Protein AF-A0A2J4ZIG2-F1 (afdb_monomer)

Radius of gyration: 21.73 Å; Cα contacts (8 Å, |Δi|>4): 916; chains: 1; bounding box: 50×53×65 Å

Sequence (380 aa):
MYIGIDLGTSGVKAILLNEQGEVVASHTEKLNVSRPHPLWSEQDPEHWWLATDRAMKALGAQHSLREVKALGIAGQMHGATLLDKQQRVLRPAILWNDGRCGEECALLEENVSRSRQITGNLMMPGFTAPKLLWVQRHEPEIFKQVDKVLLPKDYLRLRMTGEFASDMSDAAGTMWMDVARRDWSDEMLAACGLSRDNMPALFEGCEVTGSLRPAVAQSWNMPEALVVAGGGDNAAGAVGVGMADAGQAMLSLGTSGVYFAVSDGFLSKPESAVHSFCHALPGRWHLMSVMLSAASCLDWAATLTGLGTVPALIAAAEAANDDADPVWFLPYLSGERTPHNNPQAKGVFFGLTHQHGPAELARAVLEGVGYALADGMDVV

Mean predicted aligned error: 3.63 Å

Secondary structure (DSSP, 8-state):
-EEEEEE-SSEEEEEEE-TTS-EEEEEEEE---B-SSTT--EE-HHHHHHHHHHHHHHHHHHS--TT--EEEEEE-SS-BEEE-TT--B-S-EE-TT--TTHHHHHHHHHH-TTHHHHHSS---TTSHHHHHHHHHHH-HHHHTT--EEE-HHHHHHHHHHS--EEEHHHHHTTS-EETTTTEE-HHHHHHTT--GGGSPEEE-TTSEEEE--HHHHHHTT----EEE--EEHHHHHHHHTT--STT-EEEEESSSEEEEEEESS----GGGT-EEEE-SSTT-EEEEEEES-SHHHHHHHHHHTT--SHHHHHHHHHTS-TTSPPPEEE--BTBB-TTT-BTT---EEE---TT--HHHHHHHHHHHHHHHHHHHHHT-

pLDDT: mean 96.48, std 3.7, range [78.75, 98.94]

Nearest PDB structures (foldseek):
  2nlx-assembly1_A  TM=9.657E-01  e=1.523E-64  Escherichia coli
  2itm-assembly1_B  TM=9.530E-01  e=6.344E-65  Escherichia coli
  2nlx-assembly1_B  TM=9.333E-01  e=4.940E-62  Escherichia coli
  5vm1-assembly1_A  TM=9.479E-01  e=7.135E-51  Brucella ovis ATCC 25840
  3ll3-assembly1_B  TM=9.370E-01  e=1.218E-34  Lactobacillus acidophilus

Structure (mmCIF, N/CA/C/O backbone):
data_AF-A0A2J4ZIG2-F1
#
_entry.id   AF-A0A2J4ZIG2-F1
#
loop_
_atom_site.group_PDB
_atom_site.id
_atom_site.type_symbol
_atom_site.label_atom_id
_atom_site.label_alt_id
_atom_site.label_comp_id
_atom_site.label_asym_id
_atom_site.label_entity_id
_atom_site.label_seq_id
_atom_site.pdbx_PDB_ins_code
_atom_site.Cartn_x
_atom_site.Cartn_y
_atom_site.Cartn_z
_atom_site.occupancy
_atom_site.B_iso_or_equiv
_atom_site.auth_seq_id
_atom_site.auth_comp_id
_atom_site.auth_asym_id
_atom_site.auth_atom_id
_atom_site.pdbx_PDB_model_num
ATOM 1 N N . MET A 1 1 ? -18.403 18.839 1.705 1.00 96.06 1 MET A N 1
ATOM 2 C CA . MET A 1 1 ? -16.984 18.583 1.364 1.00 96.06 1 MET A CA 1
ATOM 3 C C . MET A 1 1 ? -16.532 17.242 1.927 1.00 96.06 1 MET A C 1
ATOM 5 O O . MET A 1 1 ? -17.141 16.757 2.881 1.00 96.06 1 MET A O 1
ATOM 9 N N . TYR A 1 2 ? -15.462 16.671 1.372 1.00 98.69 2 TYR A N 1
ATOM 10 C CA . TYR A 1 2 ? -14.910 15.364 1.755 1.00 98.69 2 TYR A CA 1
ATOM 11 C C . TYR A 1 2 ? -13.385 15.429 1.846 1.00 98.69 2 TYR A C 1
ATOM 13 O O . TYR A 1 2 ? -12.769 16.192 1.107 1.00 98.69 2 TYR A O 1
ATOM 21 N N . ILE A 1 3 ? -12.772 14.646 2.732 1.00 98.81 3 ILE A N 1
ATOM 22 C CA . ILE A 1 3 ? -11.308 14.564 2.847 1.00 98.81 3 ILE A CA 1
ATOM 23 C C . ILE A 1 3 ? -10.823 13.184 2.417 1.00 98.81 3 ILE A C 1
ATOM 25 O O . ILE A 1 3 ? -11.403 12.177 2.813 1.00 98.81 3 ILE A O 1
ATOM 29 N N . GLY A 1 4 ? -9.734 13.147 1.652 1.00 98.75 4 GLY A N 1
ATOM 30 C CA . GLY A 1 4 ? -8.946 11.939 1.414 1.00 98.75 4 GLY A CA 1
ATOM 31 C C . GLY A 1 4 ? -7.564 12.082 2.045 1.00 98.75 4 GLY A C 1
ATOM 32 O O . GLY A 1 4 ? -6.892 13.086 1.811 1.00 98.75 4 GLY A O 1
ATOM 33 N N . ILE A 1 5 ? -7.143 11.097 2.836 1.00 98.88 5 ILE A N 1
ATOM 34 C CA . ILE A 1 5 ? -5.781 11.002 3.377 1.00 98.88 5 ILE A CA 1
ATOM 35 C C . ILE A 1 5 ? -5.115 9.779 2.763 1.00 98.88 5 ILE A C 1
ATOM 37 O O . ILE A 1 5 ? -5.651 8.685 2.870 1.00 98.88 5 ILE A O 1
ATOM 41 N N . ASP A 1 6 ? -3.949 9.957 2.161 1.00 98.75 6 ASP A N 1
ATOM 42 C CA . ASP A 1 6 ? -3.114 8.888 1.625 1.00 98.75 6 ASP A CA 1
ATOM 43 C C . ASP A 1 6 ? -1.807 8.805 2.423 1.00 98.75 6 ASP A C 1
ATOM 45 O O . ASP A 1 6 ? -0.983 9.726 2.395 1.00 98.75 6 ASP A O 1
ATOM 49 N N . LEU A 1 7 ? -1.643 7.717 3.180 1.00 98.62 7 LEU A N 1
ATOM 50 C CA . LEU A 1 7 ? -0.419 7.394 3.911 1.00 98.62 7 LEU A CA 1
ATOM 51 C C . LEU A 1 7 ? 0.532 6.598 3.009 1.00 98.62 7 LEU A C 1
ATOM 53 O O . LEU A 1 7 ? 0.610 5.374 3.091 1.00 98.62 7 LEU A O 1
ATOM 57 N N . GLY A 1 8 ? 1.298 7.295 2.177 1.00 95.12 8 GLY A N 1
ATOM 58 C CA . GLY A 1 8 ? 2.375 6.688 1.402 1.00 95.12 8 GLY A CA 1
ATOM 59 C C . GLY A 1 8 ? 3.622 6.385 2.244 1.00 95.12 8 GLY A C 1
ATOM 60 O O . GLY A 1 8 ? 3.777 6.822 3.386 1.00 95.12 8 GLY A O 1
ATOM 61 N N . THR A 1 9 ? 4.581 5.666 1.657 1.00 91.25 9 THR A N 1
ATOM 62 C CA . THR A 1 9 ? 5.858 5.359 2.328 1.00 91.25 9 THR A CA 1
ATOM 63 C C . THR A 1 9 ? 6.747 6.598 2.508 1.00 91.25 9 THR A C 1
ATOM 65 O O . THR A 1 9 ? 7.437 6.723 3.519 1.00 91.25 9 THR A O 1
ATOM 68 N N . SER A 1 10 ? 6.744 7.525 1.546 1.00 89.19 10 SER A N 1
ATOM 69 C CA . SER A 1 10 ? 7.592 8.732 1.545 1.00 89.19 10 SER A CA 1
ATOM 70 C C . SER A 1 10 ? 6.899 9.982 2.094 1.00 89.19 10 SER A C 1
ATOM 72 O O . SER A 1 10 ? 7.538 11.027 2.243 1.00 89.19 10 SER A O 1
ATOM 74 N N . GLY A 1 11 ? 5.606 9.904 2.407 1.00 95.69 11 GLY A N 1
ATOM 75 C CA . GLY A 1 11 ? 4.849 11.042 2.903 1.00 95.69 11 GLY A CA 1
ATOM 76 C C . GLY A 1 11 ? 3.368 10.759 3.096 1.00 95.69 11 GLY A C 1
ATOM 77 O O . GLY A 1 11 ? 2.855 9.740 2.647 1.00 95.69 11 GLY A O 1
ATOM 78 N N . VAL A 1 12 ? 2.695 11.699 3.753 1.00 98.56 12 VAL A N 1
ATOM 79 C CA . VAL A 1 12 ? 1.238 11.739 3.888 1.00 98.56 12 VAL A CA 1
ATOM 80 C C . VAL A 1 12 ? 0.706 12.850 3.003 1.00 98.56 12 VAL A C 1
ATOM 82 O O . VAL A 1 12 ? 1.146 13.994 3.134 1.00 98.56 12 VAL A O 1
ATOM 85 N N . LYS A 1 13 ? -0.252 12.536 2.133 1.00 98.69 13 LYS A N 1
ATOM 86 C CA . LYS A 1 13 ? -0.978 13.524 1.332 1.00 98.69 13 LYS A CA 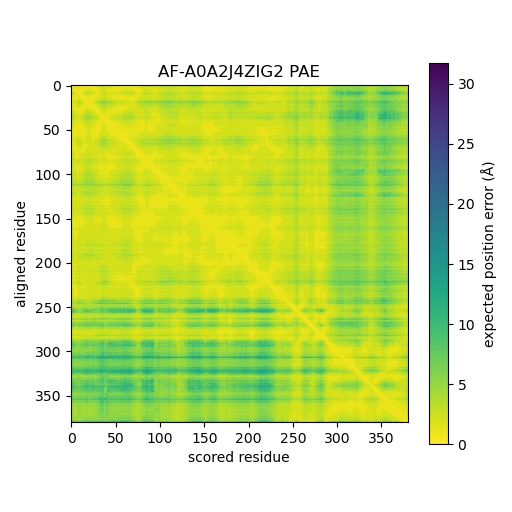1
ATOM 87 C C . LYS A 1 13 ? -2.413 13.626 1.830 1.00 98.69 13 LYS A C 1
ATOM 89 O O . LYS A 1 13 ? -3.103 12.621 1.927 1.00 98.69 13 LYS A O 1
ATOM 94 N N . ALA A 1 14 ? -2.872 14.840 2.105 1.00 98.75 14 ALA A N 1
ATOM 95 C CA . ALA A 1 14 ? -4.271 15.127 2.395 1.00 98.75 14 ALA A CA 1
ATOM 96 C C . ALA A 1 14 ? -4.862 15.979 1.268 1.00 98.75 14 ALA A C 1
ATOM 98 O O . ALA A 1 14 ? -4.233 16.938 0.813 1.00 98.75 14 ALA A O 1
ATOM 99 N N . ILE A 1 15 ? -6.067 15.636 0.820 1.00 98.75 15 ILE A N 1
ATOM 100 C CA . ILE A 1 15 ? -6.830 16.397 -0.173 1.00 98.75 15 ILE A CA 1
ATOM 101 C C . ILE A 1 15 ? -8.207 16.754 0.378 1.00 98.75 15 ILE A C 1
ATOM 103 O O . ILE A 1 15 ? -8.810 15.977 1.118 1.00 98.75 15 ILE A O 1
ATOM 107 N N . LEU A 1 16 ? -8.710 17.921 -0.015 1.00 98.81 16 LEU A N 1
ATOM 108 C CA . LEU A 1 16 ? -10.079 18.359 0.231 1.00 98.81 16 LEU A CA 1
ATOM 109 C C . LEU A 1 16 ? -10.842 18.353 -1.092 1.00 98.81 16 LEU A C 1
ATOM 111 O O . LEU A 1 16 ? -10.388 18.947 -2.071 1.00 98.81 16 LEU A O 1
ATOM 115 N N . LEU A 1 17 ? -12.003 17.706 -1.098 1.00 98.69 17 LEU A N 1
ATOM 116 C CA . LEU A 1 17 ? -12.910 17.610 -2.235 1.00 98.69 17 LEU A CA 1
ATOM 117 C C . LEU A 1 17 ? -14.195 18.406 -1.981 1.00 98.69 17 LEU A C 1
ATOM 119 O O . LEU A 1 17 ? -14.753 18.379 -0.874 1.00 98.69 17 LEU A O 1
ATOM 123 N N . ASN A 1 18 ? -14.700 19.076 -3.017 1.00 98.00 18 ASN A N 1
ATOM 124 C CA . ASN A 1 18 ? -16.047 19.652 -3.001 1.00 98.00 18 ASN A CA 1
ATOM 125 C C . ASN A 1 18 ? -17.131 18.584 -3.274 1.00 98.00 18 ASN A C 1
ATOM 127 O O . ASN A 1 18 ? -16.847 17.392 -3.366 1.00 98.00 18 ASN A O 1
ATOM 131 N N . GLU A 1 19 ? -18.399 18.999 -3.360 1.00 97.12 19 GLU A N 1
ATOM 132 C CA . GLU A 1 19 ? -19.521 18.079 -3.620 1.00 97.12 19 GLU A CA 1
ATOM 133 C C . GLU A 1 19 ? -19.507 17.486 -5.038 1.00 97.12 19 GLU A C 1
ATOM 135 O O . GLU A 1 19 ? -20.154 16.473 -5.279 1.00 97.12 19 GLU A O 1
ATOM 140 N N . GLN A 1 20 ? -18.769 18.103 -5.962 1.00 97.19 20 GLN A N 1
ATOM 141 C CA . GLN A 1 20 ? -18.600 17.662 -7.345 1.00 97.19 20 GLN A CA 1
ATOM 142 C C . GLN A 1 20 ? -17.416 16.692 -7.506 1.00 97.19 20 GLN A C 1
ATOM 144 O O . GLN A 1 20 ? -17.198 16.179 -8.599 1.00 97.19 20 GLN A O 1
ATOM 149 N N . GLY A 1 21 ? -16.664 16.422 -6.431 1.00 95.19 21 GLY A N 1
ATOM 150 C CA . GLY A 1 21 ? -15.479 15.561 -6.457 1.00 95.19 21 GLY A CA 1
ATOM 151 C C . GLY A 1 21 ? -14.205 16.260 -6.939 1.00 95.19 21 GLY A C 1
ATOM 152 O O . GLY A 1 21 ? -13.205 15.597 -7.197 1.00 95.19 21 GLY A O 1
ATOM 153 N N . GLU A 1 22 ? -14.206 17.589 -7.049 1.00 97.88 22 GLU A N 1
ATOM 154 C CA . GLU A 1 22 ? -13.039 18.360 -7.478 1.00 97.88 22 GLU A CA 1
ATOM 155 C C . GLU A 1 22 ? -12.108 18.638 -6.293 1.00 97.88 22 GLU A C 1
ATOM 157 O O . GLU A 1 22 ? -12.561 18.976 -5.195 1.00 97.88 22 GLU A O 1
ATOM 162 N N . VAL A 1 23 ? -10.795 18.544 -6.525 1.00 98.31 23 VAL A N 1
ATOM 163 C CA . VAL A 1 23 ? -9.775 18.890 -5.526 1.00 98.31 23 VAL A CA 1
ATOM 164 C C . VAL A 1 23 ? -9.722 20.404 -5.354 1.00 98.31 23 VAL A C 1
ATOM 166 O O . VAL A 1 23 ? -9.270 21.11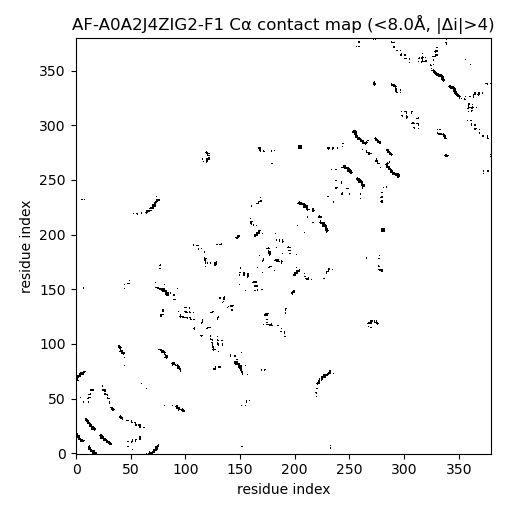9 -6.244 1.00 98.31 23 VAL A O 1
ATOM 169 N N . VAL A 1 24 ? -10.145 20.887 -4.185 1.00 98.12 24 VAL A N 1
ATOM 170 C CA . VAL A 1 24 ? -10.143 22.322 -3.848 1.00 98.12 24 VAL A CA 1
ATOM 171 C C . VAL A 1 24 ? -8.929 22.745 -3.023 1.00 98.12 24 VAL A C 1
ATOM 173 O O . VAL A 1 24 ? -8.568 23.918 -3.018 1.00 98.12 24 VAL A O 1
ATOM 176 N N . ALA A 1 25 ? -8.283 21.804 -2.335 1.00 98.31 25 ALA A N 1
ATOM 177 C CA . ALA A 1 25 ? -7.023 22.030 -1.635 1.00 98.31 25 ALA A CA 1
ATOM 178 C C . ALA A 1 25 ? -6.259 20.711 -1.474 1.00 98.31 25 ALA A C 1
ATOM 180 O O . ALA A 1 25 ? -6.855 19.630 -1.438 1.00 98.31 25 ALA A O 1
ATOM 181 N N . SER A 1 26 ? -4.935 20.795 -1.349 1.00 98.56 26 SER A N 1
ATOM 182 C CA . SER A 1 26 ? -4.097 19.637 -1.039 1.00 98.56 26 SER A CA 1
ATOM 183 C C . SER A 1 26 ? -2.850 20.047 -0.273 1.00 98.56 26 SER A C 1
ATOM 185 O O . SER A 1 26 ? -2.319 21.139 -0.481 1.00 98.56 26 SER A O 1
ATOM 187 N N . HIS A 1 27 ? -2.354 19.159 0.580 1.00 98.62 27 HIS A N 1
ATOM 188 C CA . HIS A 1 27 ? -1.092 19.347 1.286 1.00 98.62 27 HIS A CA 1
ATOM 189 C C . HIS A 1 27 ? -0.370 18.012 1.457 1.00 98.62 27 HIS A C 1
ATOM 191 O O . HIS A 1 27 ? -1.015 16.982 1.654 1.00 98.62 27 HIS A O 1
ATOM 197 N N . THR A 1 28 ? 0.963 18.035 1.412 1.00 98.56 28 THR A N 1
ATOM 198 C CA . THR A 1 28 ? 1.801 16.841 1.577 1.00 98.56 28 THR A CA 1
ATOM 199 C C . THR A 1 28 ? 2.878 17.080 2.626 1.00 98.56 28 THR A C 1
ATOM 201 O O . THR A 1 28 ? 3.620 18.056 2.554 1.00 98.56 28 THR A O 1
ATOM 204 N N . GLU A 1 29 ? 3.014 16.140 3.556 1.00 98.56 29 GLU A N 1
ATOM 205 C CA . GLU A 1 29 ? 4.081 16.091 4.554 1.00 98.56 29 GLU A CA 1
ATOM 206 C C . GLU A 1 29 ? 5.020 14.919 4.261 1.00 98.56 29 GLU A C 1
ATOM 208 O O . GLU A 1 29 ? 4.570 13.812 3.976 1.00 98.56 29 GLU A O 1
ATOM 213 N N . LYS A 1 30 ? 6.335 15.142 4.336 1.00 97.62 30 LYS A N 1
ATOM 214 C CA . LYS A 1 30 ? 7.329 14.088 4.078 1.00 97.62 30 LYS A CA 1
ATOM 215 C C . LYS A 1 30 ? 7.459 13.131 5.264 1.00 97.62 30 LYS A C 1
ATOM 217 O O . LYS A 1 30 ? 7.389 13.545 6.422 1.00 97.62 30 LYS A O 1
ATOM 222 N N . LEU A 1 31 ? 7.744 11.871 4.956 1.00 97.56 31 LEU A N 1
ATOM 223 C CA . LEU A 1 31 ? 8.122 10.823 5.897 1.00 97.56 31 LEU A CA 1
ATOM 224 C C . LEU A 1 31 ? 9.498 10.264 5.529 1.00 97.56 31 LEU A C 1
ATOM 226 O O . LEU A 1 31 ? 9.896 10.251 4.366 1.00 97.56 31 LEU A O 1
ATOM 230 N N . ASN A 1 32 ? 10.210 9.771 6.538 1.00 93.94 32 ASN A N 1
ATOM 231 C CA . ASN A 1 32 ? 11.489 9.090 6.365 1.00 93.94 32 ASN A CA 1
ATOM 232 C C . ASN A 1 32 ? 11.320 7.595 6.631 1.00 93.94 32 ASN A C 1
ATOM 234 O O . ASN A 1 32 ? 10.431 7.196 7.380 1.00 93.94 32 ASN A O 1
ATOM 238 N N . VAL A 1 33 ? 12.195 6.781 6.047 1.00 93.31 33 VAL A N 1
ATOM 239 C CA . VAL A 1 33 ? 12.272 5.335 6.289 1.00 93.31 33 VAL A CA 1
ATOM 240 C C . VAL A 1 33 ? 13.604 5.029 6.962 1.00 93.31 33 VAL A C 1
ATOM 242 O O . VAL A 1 33 ? 14.648 5.495 6.504 1.00 93.31 33 VAL A O 1
ATOM 245 N N . SER A 1 34 ? 13.568 4.247 8.037 1.00 95.75 34 SER A N 1
ATOM 246 C CA . SER A 1 34 ? 14.759 3.718 8.699 1.00 95.75 34 SER A CA 1
ATOM 247 C C . SER A 1 34 ? 15.163 2.384 8.075 1.00 95.75 34 SER A C 1
ATOM 249 O O . SER A 1 34 ? 14.313 1.544 7.780 1.00 95.75 34 SER A O 1
ATOM 251 N N . ARG A 1 35 ? 16.468 2.180 7.881 1.00 92.56 35 ARG A N 1
ATOM 252 C CA . ARG A 1 35 ? 17.053 0.941 7.345 1.00 92.56 35 ARG A CA 1
ATOM 253 C C . ARG A 1 35 ? 18.194 0.482 8.259 1.00 92.56 35 ARG A C 1
ATOM 255 O O . ARG A 1 35 ? 19.358 0.688 7.921 1.00 92.56 35 ARG A O 1
ATOM 262 N N . PRO A 1 36 ? 17.884 -0.060 9.449 1.00 95.81 36 PRO A N 1
ATOM 263 C CA . PRO A 1 36 ? 18.899 -0.378 10.459 1.00 95.81 36 PRO A CA 1
ATOM 264 C C . PRO A 1 36 ? 19.839 -1.516 10.030 1.00 95.81 36 PRO A C 1
ATOM 266 O O . PRO A 1 36 ? 20.994 -1.555 10.450 1.00 95.81 36 PRO A O 1
ATOM 269 N N . HIS A 1 37 ? 19.366 -2.413 9.162 1.00 93.38 37 HIS A N 1
ATOM 270 C CA . HIS A 1 37 ? 20.121 -3.533 8.606 1.00 93.38 37 HIS A CA 1
ATOM 271 C C . HIS A 1 37 ? 19.819 -3.693 7.107 1.00 93.38 37 HIS A C 1
ATOM 273 O O . HIS A 1 37 ? 18.797 -3.188 6.629 1.00 93.38 37 HIS A O 1
ATOM 279 N N . PRO A 1 38 ? 20.668 -4.410 6.344 1.00 85.88 38 PRO A N 1
ATOM 280 C CA . PRO A 1 38 ? 20.317 -4.839 4.995 1.00 85.88 38 PRO A CA 1
ATOM 281 C C . PRO A 1 38 ? 18.953 -5.537 4.977 1.00 85.88 38 PRO A C 1
ATOM 283 O O . PRO A 1 38 ? 18.640 -6.293 5.892 1.00 85.88 38 PRO A O 1
ATOM 286 N N . LEU A 1 39 ? 18.159 -5.280 3.933 1.00 86.06 39 LEU A N 1
ATOM 287 C CA . LEU A 1 39 ? 16.771 -5.743 3.764 1.00 86.06 39 LEU A CA 1
ATOM 288 C C . LEU A 1 39 ? 15.738 -5.124 4.719 1.00 86.06 39 LEU A C 1
ATOM 290 O O . LEU A 1 39 ? 14.549 -5.297 4.475 1.00 86.06 39 LEU A O 1
ATOM 294 N N . TRP A 1 40 ? 16.137 -4.389 5.760 1.00 94.44 40 TRP A N 1
ATOM 295 C CA . TRP A 1 40 ? 15.181 -3.828 6.712 1.00 94.44 40 TRP A CA 1
ATOM 296 C C . TRP A 1 40 ? 14.645 -2.477 6.228 1.00 94.44 40 TRP A C 1
ATOM 298 O O . TRP A 1 40 ? 15.370 -1.653 5.660 1.00 94.44 40 TRP A O 1
ATOM 308 N N . SER A 1 41 ? 13.359 -2.252 6.468 1.00 89.19 41 SER A N 1
ATOM 309 C CA . SER A 1 41 ? 12.624 -1.049 6.109 1.00 89.19 41 SER A CA 1
ATOM 310 C C . SER A 1 41 ? 11.533 -0.791 7.144 1.00 89.19 41 SER A C 1
ATOM 312 O O . SER A 1 41 ? 10.538 -1.515 7.224 1.00 89.19 41 SER A O 1
ATOM 314 N N . GLU A 1 42 ? 11.742 0.231 7.970 1.00 98.50 42 GLU A N 1
ATOM 315 C CA . GLU A 1 42 ? 10.912 0.502 9.142 1.00 98.50 42 GLU A CA 1
ATOM 316 C C . GLU A 1 42 ? 10.489 1.967 9.245 1.00 98.50 42 GLU A C 1
ATOM 318 O O . GLU A 1 42 ? 11.214 2.880 8.839 1.00 98.50 42 GLU A O 1
ATOM 323 N N . GLN A 1 43 ? 9.331 2.195 9.863 1.00 98.69 43 GLN A N 1
ATOM 324 C CA . GLN A 1 43 ? 8.865 3.519 10.274 1.00 98.69 43 GLN A CA 1
ATOM 325 C C . GLN A 1 43 ? 8.334 3.492 11.702 1.00 98.69 43 GLN A C 1
ATOM 327 O O . GLN A 1 43 ? 7.710 2.523 12.117 1.00 98.69 43 GLN A O 1
ATOM 332 N N . ASP A 1 44 ? 8.554 4.573 12.445 1.00 98.75 44 ASP A N 1
ATOM 333 C CA . ASP A 1 44 ? 7.830 4.816 13.692 1.00 98.75 44 ASP A CA 1
ATOM 334 C C . ASP A 1 44 ? 6.392 5.263 13.357 1.00 98.75 44 ASP A C 1
ATOM 336 O O . ASP A 1 44 ? 6.233 6.306 12.709 1.00 98.75 44 ASP A O 1
ATOM 340 N N . PRO A 1 45 ? 5.346 4.523 13.779 1.00 98.75 45 PRO A N 1
ATOM 341 C CA . PRO A 1 45 ? 3.957 4.910 13.548 1.00 98.75 45 PRO A CA 1
ATOM 342 C C . PRO A 1 45 ? 3.580 6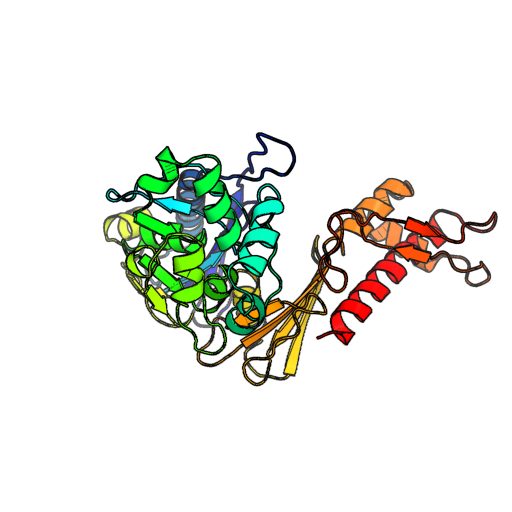.293 14.097 1.00 98.75 45 PRO A C 1
ATOM 344 O O . PRO A 1 45 ? 2.684 6.942 13.551 1.00 98.75 45 PRO A O 1
ATOM 347 N N . GLU A 1 46 ? 4.268 6.800 15.128 1.00 98.69 46 GLU A N 1
ATOM 348 C CA . GLU A 1 46 ? 4.026 8.159 15.628 1.00 98.69 46 GLU A CA 1
ATOM 349 C C . GLU A 1 46 ? 4.334 9.210 14.554 1.00 98.69 46 GLU A C 1
ATOM 351 O O . GLU A 1 46 ? 3.619 10.205 14.430 1.00 98.69 46 GLU A O 1
ATOM 356 N N . HIS A 1 47 ? 5.341 8.976 13.706 1.00 98.75 47 HIS A N 1
ATOM 357 C CA . HIS A 1 47 ? 5.649 9.886 12.606 1.00 98.75 47 HIS A CA 1
ATOM 358 C C . HIS A 1 47 ? 4.512 9.966 11.582 1.00 98.75 47 HIS A C 1
ATOM 360 O O . HIS A 1 47 ? 4.280 11.047 11.038 1.00 98.75 47 HIS A O 1
ATOM 366 N N . TRP A 1 48 ? 3.771 8.876 11.352 1.00 98.88 48 TRP A N 1
ATOM 367 C CA . TRP A 1 48 ? 2.585 8.900 10.490 1.00 98.88 48 TRP A CA 1
ATOM 368 C C . TRP A 1 48 ? 1.505 9.810 11.064 1.00 98.88 48 TRP A C 1
ATOM 370 O O . TRP A 1 48 ? 0.947 10.639 10.343 1.00 98.88 48 TRP A O 1
ATOM 380 N N . TRP A 1 49 ? 1.235 9.695 12.368 1.00 98.88 49 TRP A N 1
ATOM 381 C CA . TRP A 1 49 ? 0.260 10.546 13.046 1.00 98.88 49 TRP A CA 1
ATOM 382 C C . TRP A 1 49 ? 0.667 12.019 12.998 1.00 98.88 49 TRP A C 1
ATOM 384 O O . TRP A 1 49 ? -0.132 12.861 12.595 1.00 98.88 49 TRP A O 1
ATOM 394 N N . LEU A 1 50 ? 1.915 12.336 13.353 1.00 98.81 50 LEU A N 1
ATOM 395 C CA . LEU A 1 50 ? 2.411 13.713 13.358 1.00 98.81 50 LEU A CA 1
ATOM 396 C C . LEU A 1 50 ? 2.383 14.339 11.957 1.00 98.81 50 LEU A C 1
ATOM 398 O O . LEU A 1 50 ? 2.002 15.500 11.816 1.00 98.81 50 LEU A O 1
ATOM 402 N N . ALA A 1 51 ? 2.756 13.587 10.917 1.00 98.81 51 ALA A N 1
ATOM 403 C CA . ALA A 1 51 ? 2.662 14.052 9.535 1.00 98.81 51 ALA A CA 1
ATOM 404 C C . ALA A 1 51 ? 1.203 14.266 9.103 1.00 98.81 51 ALA A C 1
ATOM 406 O O . ALA A 1 51 ? 0.894 15.281 8.485 1.00 98.81 51 ALA A O 1
ATOM 407 N N . THR A 1 52 ? 0.296 13.365 9.484 1.00 98.94 52 THR A N 1
ATOM 408 C CA . THR A 1 52 ? -1.141 13.501 9.202 1.00 98.94 52 THR A CA 1
ATOM 409 C C . THR A 1 52 ? -1.731 14.733 9.886 1.00 98.94 52 THR A C 1
ATOM 411 O O . THR A 1 52 ? -2.402 15.534 9.240 1.00 98.94 52 THR A O 1
ATOM 414 N N . ASP A 1 53 ? -1.434 14.941 11.170 1.00 98.88 53 ASP A N 1
ATOM 415 C CA . ASP A 1 53 ? -1.897 16.107 11.926 1.00 98.88 53 ASP A CA 1
ATOM 416 C C . ASP A 1 53 ? -1.383 17.422 11.319 1.00 98.88 53 ASP A C 1
ATOM 418 O O . ASP A 1 53 ? -2.156 18.367 11.150 1.00 98.88 53 ASP A O 1
ATOM 422 N N . ARG A 1 54 ? -0.105 17.475 10.911 1.00 98.88 54 ARG A N 1
ATOM 423 C CA . ARG A 1 54 ? 0.452 18.634 10.195 1.00 98.88 54 ARG A CA 1
ATOM 424 C C . ARG A 1 54 ? -0.237 18.865 8.852 1.00 98.88 54 ARG A C 1
ATOM 426 O O . ARG A 1 54 ? -0.607 20.004 8.568 1.00 98.88 54 ARG A O 1
ATOM 433 N N . ALA A 1 55 ? -0.448 17.814 8.060 1.00 98.81 55 ALA A N 1
ATOM 434 C CA . ALA A 1 55 ? -1.093 17.929 6.757 1.00 98.81 55 ALA A CA 1
ATOM 435 C C . ALA A 1 55 ? -2.533 18.440 6.874 1.00 98.81 55 ALA A C 1
ATOM 437 O O . ALA A 1 55 ? -2.924 19.348 6.144 1.00 98.81 55 ALA A O 1
ATOM 438 N N . MET A 1 56 ? -3.293 17.931 7.844 1.00 98.81 56 MET A N 1
ATOM 439 C CA . MET A 1 56 ? -4.667 18.359 8.108 1.00 98.81 56 MET A CA 1
ATOM 440 C C . MET A 1 56 ? -4.748 19.807 8.600 1.00 98.81 56 MET A C 1
ATOM 442 O O . MET A 1 56 ? -5.587 20.573 8.127 1.00 98.81 56 MET A O 1
ATOM 446 N N . LYS A 1 57 ? -3.845 20.226 9.496 1.00 98.75 57 LYS A N 1
ATOM 447 C CA . LYS A 1 57 ? -3.764 21.625 9.951 1.00 98.75 57 LYS A CA 1
ATOM 448 C C . LYS A 1 57 ? -3.385 22.578 8.821 1.00 98.75 57 LYS A C 1
ATOM 450 O O . LYS A 1 57 ? -3.973 23.652 8.711 1.00 98.75 57 LYS A O 1
ATOM 455 N N . ALA A 1 58 ? -2.438 22.189 7.970 1.00 98.56 58 ALA A N 1
ATOM 456 C CA . ALA A 1 58 ? -2.053 22.977 6.804 1.00 98.56 58 ALA A CA 1
ATOM 457 C C . ALA A 1 58 ? -3.200 23.082 5.787 1.00 98.56 58 ALA A C 1
ATOM 459 O O . ALA A 1 58 ? -3.470 24.170 5.283 1.00 98.56 58 ALA A O 1
ATOM 460 N N . LEU A 1 59 ? -3.929 21.987 5.552 1.00 98.00 59 LEU A N 1
ATOM 461 C CA . LEU A 1 59 ? -5.123 21.976 4.708 1.00 98.00 59 LEU A CA 1
ATOM 462 C C . LEU A 1 59 ? -6.209 22.912 5.267 1.00 98.00 59 LEU A C 1
ATOM 464 O O . LEU A 1 59 ? -6.767 23.716 4.524 1.00 98.00 59 LEU A O 1
ATOM 468 N N . GLY A 1 60 ? -6.433 22.885 6.586 1.00 98.12 60 GLY A N 1
ATOM 469 C CA . GLY A 1 60 ? -7.372 23.770 7.282 1.00 98.12 60 GLY A CA 1
ATOM 470 C C . GLY A 1 60 ? -6.990 25.253 7.285 1.00 98.12 60 GLY A C 1
ATOM 471 O O . GLY A 1 60 ? -7.863 26.112 7.413 1.00 98.12 60 GLY A O 1
ATOM 472 N N . ALA A 1 61 ? -5.703 25.568 7.118 1.00 97.94 61 ALA A N 1
ATOM 473 C CA . ALA A 1 61 ? -5.224 26.935 6.927 1.00 97.94 61 ALA A CA 1
ATOM 474 C C . ALA A 1 61 ? -5.447 27.444 5.491 1.00 97.94 61 ALA A C 1
ATOM 476 O O . ALA A 1 61 ? -5.592 28.648 5.292 1.00 97.94 61 ALA A O 1
ATOM 477 N N . GLN A 1 62 ? -5.486 26.543 4.503 1.00 97.69 62 GLN A N 1
ATOM 478 C CA . GLN A 1 62 ? -5.782 26.877 3.105 1.00 97.69 62 GLN A CA 1
ATOM 479 C C . GLN A 1 62 ? -7.290 27.014 2.858 1.00 97.69 62 GLN A C 1
ATOM 481 O O . GLN A 1 62 ? -7.716 27.913 2.136 1.00 97.69 62 GLN A O 1
ATOM 486 N N . HIS A 1 63 ? -8.099 26.135 3.457 1.00 97.94 63 HIS A N 1
ATOM 487 C CA . HIS A 1 63 ? -9.550 26.124 3.297 1.00 97.94 63 HIS A CA 1
ATOM 488 C C . HIS A 1 63 ? -10.243 25.640 4.576 1.00 97.94 63 HIS A C 1
ATOM 490 O O . HIS A 1 63 ? -9.797 24.693 5.218 1.00 97.94 63 HIS A O 1
ATOM 496 N N . SER A 1 64 ? -11.378 26.248 4.937 1.00 97.81 64 SER A N 1
ATOM 497 C CA . SER A 1 64 ? -12.167 25.808 6.096 1.00 97.81 64 SER A CA 1
ATOM 498 C C . SER A 1 64 ? -12.587 24.342 5.955 1.00 97.81 64 SER A C 1
ATOM 500 O O . SER A 1 64 ? -13.133 23.953 4.922 1.00 97.81 64 SER A O 1
ATOM 502 N N . LEU A 1 65 ? -12.392 23.550 7.014 1.00 98.50 65 LEU A N 1
ATOM 503 C CA . LEU A 1 65 ? -12.796 22.138 7.085 1.00 98.50 65 LEU A CA 1
ATOM 504 C C . LEU A 1 65 ? -14.148 21.938 7.791 1.00 98.50 65 LEU A C 1
ATOM 506 O O . LEU A 1 65 ? -14.580 20.811 8.020 1.00 98.50 65 LEU A O 1
ATOM 510 N N . ARG A 1 66 ? -14.845 23.027 8.141 1.00 97.81 66 ARG A N 1
ATOM 511 C CA . ARG A 1 66 ? -16.077 22.984 8.952 1.00 97.81 66 ARG A CA 1
ATOM 512 C C . ARG A 1 66 ? -17.275 22.325 8.268 1.00 97.81 66 ARG A C 1
ATOM 514 O O . ARG A 1 66 ? -18.199 21.915 8.957 1.00 97.81 66 ARG A O 1
ATOM 521 N N . GLU A 1 67 ? -17.260 22.215 6.942 1.00 97.19 67 GLU A N 1
ATOM 522 C CA . GLU A 1 67 ? -18.335 21.586 6.153 1.00 97.19 67 GLU A CA 1
ATOM 523 C C . GLU A 1 67 ? -17.935 20.198 5.621 1.00 97.19 67 GLU A C 1
ATOM 525 O O . GLU A 1 67 ? -18.536 19.666 4.677 1.00 97.19 67 GLU A O 1
ATOM 530 N N . VAL A 1 68 ? -16.870 19.617 6.182 1.00 98.50 68 VAL A N 1
ATOM 531 C CA . VAL A 1 68 ? -16.449 18.254 5.860 1.00 98.50 68 VAL A CA 1
ATOM 532 C C . VAL A 1 68 ? -17.438 17.274 6.478 1.00 98.50 68 VAL A C 1
ATOM 534 O O . VAL A 1 68 ? -17.683 17.293 7.682 1.00 98.50 68 VAL A O 1
ATOM 537 N N . LYS A 1 69 ? -18.013 16.422 5.627 1.00 98.31 69 LYS A N 1
ATOM 538 C CA . LYS A 1 69 ? -19.042 15.442 5.997 1.00 98.31 69 LYS A CA 1
ATOM 539 C C . LYS A 1 69 ? -18.441 14.076 6.318 1.00 98.31 69 LYS A C 1
ATOM 541 O O . LYS A 1 69 ? -18.898 13.400 7.235 1.00 98.31 69 LYS A O 1
ATOM 546 N N . ALA A 1 70 ? -17.422 13.683 5.556 1.00 98.62 70 ALA A N 1
ATOM 547 C CA . ALA A 1 70 ? -16.751 12.402 5.709 1.00 98.62 70 ALA A CA 1
ATOM 548 C C . ALA A 1 70 ? -15.271 12.475 5.315 1.00 98.62 70 ALA A C 1
ATOM 550 O O . ALA A 1 70 ? -14.845 13.369 4.575 1.00 98.62 70 ALA A O 1
ATOM 551 N N . LEU A 1 71 ? -14.514 11.504 5.816 1.00 98.62 71 LEU A N 1
ATOM 552 C CA . LEU A 1 71 ? -13.089 11.319 5.596 1.00 98.62 71 LEU A CA 1
ATOM 553 C C . LEU A 1 71 ? -12.821 9.877 5.144 1.00 98.62 71 LEU A C 1
ATOM 555 O O . LEU A 1 71 ? -13.289 8.927 5.772 1.00 98.62 71 LEU A O 1
ATOM 559 N N . GLY A 1 72 ? -12.056 9.720 4.067 1.00 98.75 72 GLY A N 1
ATOM 560 C CA . GLY A 1 72 ? -11.520 8.443 3.602 1.00 98.75 72 GLY A CA 1
ATOM 561 C C . GLY A 1 72 ? -10.015 8.350 3.827 1.00 98.75 72 GLY A C 1
ATOM 562 O O . GLY A 1 72 ? -9.308 9.358 3.761 1.00 98.75 72 GLY A O 1
ATOM 563 N N . ILE A 1 73 ? -9.533 7.134 4.087 1.00 98.62 73 ILE A N 1
ATOM 564 C CA . ILE A 1 73 ? -8.108 6.849 4.262 1.00 98.62 73 ILE A CA 1
ATOM 565 C C . ILE A 1 73 ? -7.619 5.783 3.286 1.00 98.62 73 ILE A C 1
ATOM 567 O O . ILE A 1 73 ? -8.198 4.707 3.177 1.00 98.62 73 ILE A O 1
ATOM 571 N N . ALA A 1 74 ? -6.528 6.087 2.606 1.00 98.75 74 ALA A N 1
ATOM 572 C CA . ALA A 1 74 ? -5.718 5.149 1.860 1.00 98.75 74 ALA A CA 1
ATOM 573 C C . ALA A 1 74 ? -4.345 5.026 2.523 1.00 98.75 74 ALA A C 1
ATOM 575 O O . ALA A 1 74 ? -3.930 5.899 3.296 1.00 98.75 74 ALA A O 1
ATOM 576 N N . GLY A 1 75 ? -3.628 3.946 2.247 1.00 98.19 75 GLY A N 1
ATOM 577 C CA . GLY A 1 75 ? -2.248 3.865 2.688 1.00 98.19 75 GLY A CA 1
ATOM 578 C C . GLY A 1 75 ? -1.465 2.728 2.071 1.00 98.19 75 GLY A C 1
ATOM 579 O O . GLY A 1 75 ? -2.023 1.799 1.489 1.00 98.19 75 GLY A O 1
ATOM 580 N N . GLN A 1 76 ? -0.150 2.828 2.242 1.00 97.19 76 GLN A N 1
ATOM 581 C CA . GLN A 1 76 ? 0.798 1.790 1.881 1.00 97.19 76 GLN A CA 1
ATOM 582 C C . GLN A 1 76 ? 0.374 0.459 2.514 1.00 97.19 76 GLN A C 1
ATOM 584 O O . GLN A 1 76 ? 0.151 0.367 3.727 1.00 97.19 76 GLN A O 1
ATOM 589 N N . MET A 1 77 ? 0.281 -0.567 1.677 1.00 97.94 77 MET A N 1
ATOM 590 C CA . MET A 1 77 ? -0.216 -1.874 2.091 1.00 97.94 77 MET A CA 1
ATOM 591 C C . MET A 1 77 ? 0.803 -2.636 2.954 1.00 97.94 77 MET A C 1
ATOM 593 O O . MET A 1 77 ? 1.975 -2.268 3.071 1.00 97.94 77 MET A O 1
ATOM 597 N N . HIS A 1 78 ? 0.362 -3.750 3.541 1.00 98.19 78 HIS A N 1
ATOM 598 C CA . HIS A 1 78 ? 1.197 -4.825 4.107 1.00 98.19 78 HIS A CA 1
ATOM 599 C C . HIS A 1 78 ? 2.047 -4.505 5.354 1.00 98.19 78 HIS A C 1
ATOM 601 O O . HIS A 1 78 ? 2.692 -5.408 5.909 1.00 98.19 78 HIS A O 1
ATOM 607 N N . GLY A 1 79 ? 2.103 -3.250 5.805 1.00 98.44 79 GLY A N 1
ATOM 608 C CA . GLY A 1 79 ? 2.895 -2.857 6.971 1.00 98.44 79 GLY A CA 1
ATOM 609 C C . GLY A 1 79 ? 2.426 -3.545 8.260 1.00 98.44 79 GLY A C 1
ATOM 610 O O . GLY A 1 79 ? 1.237 -3.584 8.541 1.00 98.44 79 GLY A O 1
ATOM 611 N N . ALA A 1 80 ? 3.347 -4.077 9.065 1.00 98.88 80 ALA A N 1
ATOM 612 C CA . ALA A 1 80 ? 3.011 -4.724 10.335 1.00 98.88 80 ALA A CA 1
ATOM 613 C C . ALA A 1 80 ? 3.204 -3.755 11.511 1.00 98.88 80 ALA A C 1
ATOM 615 O O . ALA A 1 80 ? 4.338 -3.536 11.947 1.00 98.88 80 ALA A O 1
ATOM 616 N N . THR A 1 81 ? 2.109 -3.192 12.032 1.00 98.94 81 THR A N 1
ATOM 617 C CA . THR A 1 81 ? 2.109 -2.367 13.254 1.00 98.94 81 THR A CA 1
ATOM 618 C C . THR A 1 81 ? 1.646 -3.202 14.438 1.00 98.94 81 THR A C 1
ATOM 620 O O . THR A 1 81 ? 0.500 -3.645 14.468 1.00 98.94 81 THR A O 1
ATOM 623 N N . LEU A 1 82 ? 2.531 -3.420 15.413 1.00 98.94 82 LEU A N 1
ATOM 624 C CA . LEU A 1 82 ? 2.257 -4.282 16.565 1.00 98.94 82 LEU A CA 1
ATOM 625 C C . LEU A 1 82 ? 1.916 -3.447 17.795 1.00 98.94 82 LEU A C 1
ATOM 627 O O . LEU A 1 82 ? 2.713 -2.596 18.200 1.00 98.94 82 LEU A O 1
ATOM 631 N N . LEU A 1 83 ? 0.755 -3.710 18.387 1.00 98.94 83 LEU A N 1
ATOM 632 C CA . LEU A 1 83 ? 0.247 -2.996 19.552 1.00 98.94 83 LEU A CA 1
ATOM 633 C C . LEU A 1 83 ? 0.051 -3.937 20.735 1.00 98.94 83 LEU A C 1
ATOM 635 O O . LEU A 1 83 ? -0.373 -5.078 20.558 1.00 98.94 83 LEU A O 1
ATOM 639 N N . ASP A 1 84 ? 0.306 -3.436 21.940 1.00 98.88 84 ASP A N 1
ATOM 640 C CA . ASP A 1 84 ? -0.049 -4.123 23.181 1.00 98.88 84 ASP A CA 1
ATOM 641 C C . ASP A 1 84 ? -1.486 -3.827 23.645 1.00 98.88 84 ASP A C 1
ATOM 643 O O . ASP A 1 84 ? -2.217 -3.042 23.039 1.00 98.88 84 ASP A O 1
ATOM 647 N N . LYS A 1 85 ? -1.878 -4.419 24.781 1.00 98.56 85 LYS A N 1
ATOM 648 C CA . LYS A 1 85 ? -3.195 -4.229 25.422 1.00 98.56 85 LYS A CA 1
ATOM 649 C C . LYS A 1 85 ? -3.511 -2.784 25.818 1.00 98.56 85 LYS A C 1
ATOM 651 O O . LYS A 1 85 ? -4.655 -2.469 26.133 1.00 98.56 85 LYS A O 1
ATOM 656 N N . GLN A 1 86 ? -2.505 -1.915 25.887 1.00 98.62 86 GLN A N 1
ATOM 657 C CA . GLN A 1 86 ? -2.653 -0.483 26.149 1.00 98.62 86 GLN A CA 1
ATOM 658 C C . GLN A 1 86 ? -2.544 0.342 24.861 1.00 98.62 86 GLN A C 1
ATOM 660 O O . GLN A 1 86 ? -2.443 1.565 24.933 1.00 98.62 86 GLN A O 1
ATOM 665 N N . GLN A 1 87 ? -2.592 -0.311 23.694 1.00 98.56 87 GLN A N 1
ATOM 666 C CA . GLN A 1 87 ? -2.522 0.308 22.372 1.00 98.56 87 GLN A CA 1
ATOM 667 C C . GLN A 1 87 ? -1.178 1.005 22.114 1.00 98.56 87 GLN A C 1
ATOM 669 O O . GLN A 1 87 ? -1.080 1.892 21.264 1.00 98.56 87 GLN A O 1
ATOM 674 N N . ARG A 1 88 ? -0.129 0.621 22.852 1.00 98.75 88 ARG A N 1
ATOM 675 C CA . ARG A 1 88 ? 1.223 1.151 22.664 1.00 98.75 88 ARG A CA 1
ATOM 676 C C . ARG A 1 88 ? 1.922 0.362 21.573 1.00 98.75 88 ARG A C 1
ATOM 678 O O . ARG A 1 88 ? 1.830 -0.862 21.524 1.00 98.75 88 ARG A O 1
ATOM 685 N N . VAL A 1 89 ? 2.648 1.081 20.726 1.00 98.88 89 VAL A N 1
ATOM 686 C CA . VAL A 1 89 ? 3.488 0.490 19.684 1.00 98.88 89 VAL A CA 1
ATOM 687 C C . VAL A 1 89 ? 4.628 -0.290 20.340 1.00 98.88 89 VAL A C 1
ATOM 689 O O . VAL A 1 89 ? 5.382 0.263 21.137 1.00 98.88 89 VAL A O 1
ATOM 692 N N . LEU A 1 90 ? 4.748 -1.573 20.001 1.00 98.88 90 LEU A N 1
ATOM 693 C CA . LEU A 1 90 ? 5.734 -2.489 20.584 1.00 98.88 90 LEU A CA 1
ATOM 694 C C . LEU A 1 90 ? 7.113 -2.409 19.917 1.00 98.88 90 LEU A C 1
ATOM 696 O O . LEU A 1 90 ? 8.131 -2.688 20.546 1.00 98.88 90 LEU A O 1
ATOM 700 N N . ARG A 1 91 ? 7.135 -2.051 18.633 1.00 98.75 91 ARG A N 1
ATOM 701 C CA . ARG A 1 91 ? 8.329 -1.898 17.791 1.00 98.75 91 ARG A CA 1
ATOM 702 C C . ARG A 1 91 ? 7.998 -1.015 16.580 1.00 98.75 91 ARG A C 1
ATOM 704 O O . ARG A 1 91 ? 6.813 -0.900 16.260 1.00 98.75 91 ARG A O 1
ATOM 711 N N . PRO A 1 92 ? 8.988 -0.432 15.873 1.00 98.88 92 PRO A N 1
ATOM 712 C CA . PRO A 1 92 ? 8.738 0.264 14.606 1.00 98.88 92 PRO A CA 1
ATOM 713 C C . PRO A 1 92 ? 7.912 -0.607 13.647 1.00 98.88 92 PRO A C 1
ATOM 715 O O . PRO A 1 92 ? 8.044 -1.824 13.658 1.00 98.88 92 PRO A O 1
ATOM 718 N N . ALA A 1 93 ? 7.050 -0.045 12.811 1.00 98.88 93 ALA A N 1
ATOM 719 C CA . ALA A 1 93 ? 6.298 -0.849 11.853 1.00 98.88 93 ALA A CA 1
ATOM 720 C C . ALA A 1 93 ? 7.218 -1.443 10.775 1.00 98.88 93 ALA A C 1
ATOM 722 O O . ALA A 1 93 ? 8.075 -0.741 10.234 1.00 98.88 93 ALA A O 1
ATOM 723 N N . ILE A 1 94 ? 7.020 -2.724 10.445 1.00 98.88 94 ILE A N 1
ATOM 724 C CA . ILE A 1 94 ? 7.770 -3.426 9.385 1.00 98.88 94 ILE A CA 1
ATOM 725 C C . ILE A 1 94 ? 7.058 -3.217 8.046 1.00 98.88 94 ILE A C 1
ATOM 727 O O . ILE A 1 94 ? 5.949 -3.723 7.850 1.00 98.88 94 ILE A O 1
ATOM 731 N N . LEU A 1 95 ? 7.674 -2.487 7.116 1.00 97.81 95 LEU A N 1
ATOM 732 C CA . LEU A 1 95 ? 7.022 -2.012 5.887 1.00 97.81 95 LEU A CA 1
ATOM 733 C C . LEU A 1 95 ? 6.948 -3.070 4.775 1.00 97.81 95 LEU A C 1
ATOM 735 O O . LEU A 1 95 ? 7.513 -4.153 4.887 1.00 97.81 95 LEU A O 1
ATOM 739 N N . TRP A 1 96 ? 6.215 -2.774 3.698 1.00 94.25 96 TRP A N 1
ATOM 740 C CA . TRP A 1 96 ? 6.024 -3.669 2.544 1.00 94.25 96 TRP A CA 1
ATOM 741 C C . TRP A 1 96 ? 7.306 -3.970 1.760 1.00 94.25 96 TRP A C 1
ATOM 743 O O . TRP A 1 96 ? 7.424 -5.016 1.135 1.00 94.25 96 TRP A O 1
ATOM 753 N N . ASN A 1 97 ? 8.268 -3.050 1.783 1.00 86.06 97 ASN A N 1
ATOM 754 C CA . ASN A 1 97 ? 9.567 -3.178 1.125 1.00 86.06 97 ASN A CA 1
ATOM 755 C C . ASN A 1 97 ? 10.658 -3.681 2.085 1.00 86.06 97 ASN A C 1
ATOM 757 O O . ASN A 1 97 ? 11.843 -3.414 1.875 1.00 86.06 97 ASN A O 1
ATOM 761 N N . ASP A 1 98 ? 10.249 -4.360 3.156 1.00 92.38 98 ASP A N 1
ATOM 762 C CA . ASP A 1 98 ? 11.126 -5.086 4.061 1.00 92.38 98 ASP A CA 1
ATOM 763 C C . ASP A 1 98 ? 11.287 -6.537 3.586 1.00 92.38 98 ASP A C 1
ATOM 765 O O . ASP A 1 98 ? 10.311 -7.204 3.247 1.00 92.38 98 ASP A O 1
ATOM 769 N N . GLY A 1 99 ? 12.527 -7.020 3.541 1.00 90.06 99 GLY A N 1
ATOM 770 C CA . GLY A 1 99 ? 12.880 -8.353 3.058 1.00 90.06 99 GLY A CA 1
ATOM 771 C C . GLY A 1 99 ? 13.349 -9.315 4.148 1.00 90.06 99 GLY A C 1
ATOM 772 O O . GLY A 1 99 ? 13.904 -10.359 3.814 1.00 90.06 99 GLY A O 1
ATOM 773 N N . ARG A 1 100 ? 13.200 -8.981 5.440 1.00 95.44 100 ARG A N 1
ATOM 774 C CA . ARG A 1 100 ? 13.847 -9.739 6.529 1.00 95.44 100 ARG A CA 1
ATOM 775 C C . ARG A 1 100 ? 13.304 -11.152 6.746 1.00 95.44 100 ARG A C 1
ATOM 777 O O . ARG A 1 100 ? 13.997 -11.960 7.348 1.00 95.44 100 ARG A O 1
ATOM 784 N N . CYS A 1 101 ? 12.084 -11.432 6.287 1.00 97.00 101 CYS A N 1
ATOM 785 C CA . CYS A 1 101 ? 11.331 -12.647 6.620 1.00 97.00 101 CYS A CA 1
ATOM 786 C C . CYS A 1 101 ? 11.197 -13.627 5.438 1.00 97.00 101 CYS A C 1
ATOM 788 O O . CYS A 1 101 ? 10.156 -14.250 5.228 1.00 97.00 101 CYS A O 1
ATOM 790 N N . GLY A 1 102 ? 12.257 -13.747 4.629 1.00 94.06 102 GLY A N 1
ATOM 791 C CA . GLY A 1 102 ? 12.312 -14.692 3.507 1.00 94.06 102 GLY A CA 1
ATOM 792 C C . GLY A 1 102 ? 12.198 -16.158 3.928 1.00 94.06 102 GLY A C 1
ATOM 793 O O . GLY A 1 102 ? 11.482 -16.918 3.281 1.00 94.06 102 GLY A O 1
ATOM 794 N N . GLU A 1 103 ? 12.852 -16.542 5.028 1.00 97.38 103 GLU A N 1
ATOM 795 C CA . GLU A 1 103 ? 12.755 -17.899 5.584 1.00 97.38 103 GLU A CA 1
ATOM 796 C C . GLU A 1 103 ? 11.324 -18.193 6.055 1.00 97.38 103 GLU A C 1
ATOM 798 O O . GLU A 1 103 ? 10.754 -19.234 5.732 1.00 97.38 103 GLU A O 1
ATOM 803 N N . GLU A 1 104 ? 10.698 -17.240 6.745 1.00 98.50 104 GLU A N 1
ATOM 804 C CA . GLU A 1 104 ? 9.339 -17.386 7.261 1.00 98.50 104 GLU A CA 1
ATOM 805 C C . GLU A 1 104 ? 8.269 -17.471 6.173 1.00 98.50 104 GLU A C 1
ATOM 807 O O . GLU A 1 104 ? 7.227 -18.085 6.402 1.00 98.50 104 GLU A O 1
ATOM 812 N N . CYS A 1 105 ? 8.520 -16.921 4.982 1.00 97.06 105 CYS A N 1
ATOM 813 C CA . CYS A 1 105 ? 7.634 -17.130 3.837 1.00 97.06 105 CYS A CA 1
ATOM 814 C C . CYS A 1 105 ? 7.566 -18.610 3.452 1.00 97.06 105 CYS A C 1
ATOM 816 O O . CYS A 1 105 ? 6.472 -19.156 3.323 1.00 97.06 105 CYS A O 1
ATOM 818 N N . ALA A 1 106 ? 8.726 -19.262 3.317 1.00 96.38 106 ALA A N 1
ATOM 819 C CA . ALA A 1 106 ? 8.800 -20.681 2.979 1.00 96.38 106 ALA A CA 1
ATOM 820 C C . ALA A 1 106 ? 8.178 -21.551 4.082 1.00 96.38 106 ALA A C 1
ATOM 822 O O . ALA A 1 106 ? 7.391 -22.447 3.787 1.00 96.38 106 ALA A O 1
ATOM 823 N N . LEU A 1 107 ? 8.462 -21.231 5.351 1.00 98.06 107 LEU A N 1
ATOM 824 C CA . LEU A 1 107 ? 7.886 -21.939 6.496 1.00 98.06 107 LEU A CA 1
ATOM 825 C C . LEU A 1 107 ? 6.356 -21.829 6.542 1.00 98.06 107 LEU A C 1
ATOM 827 O O . LEU A 1 107 ? 5.689 -22.814 6.843 1.00 98.06 107 LEU A O 1
ATOM 831 N N . LEU A 1 108 ? 5.775 -20.660 6.247 1.00 97.94 108 LEU A N 1
ATOM 832 C CA . LEU A 1 108 ? 4.315 -20.513 6.223 1.00 97.94 108 LEU A CA 1
ATOM 833 C C . LEU A 1 108 ? 3.660 -21.306 5.092 1.00 97.94 108 LEU A C 1
ATOM 835 O O . LEU A 1 108 ? 2.608 -21.904 5.315 1.00 97.94 108 LEU A O 1
ATOM 839 N N . GLU A 1 109 ? 4.259 -21.332 3.900 1.00 97.00 109 GLU A N 1
ATOM 840 C CA . GLU A 1 109 ? 3.730 -22.142 2.796 1.00 97.00 109 GLU A CA 1
ATOM 841 C C . GLU A 1 109 ? 3.846 -23.650 3.069 1.00 97.00 109 GLU A C 1
ATOM 843 O O . GLU A 1 109 ? 2.968 -24.409 2.659 1.00 97.00 109 GLU A O 1
ATOM 848 N N . GLU A 1 110 ? 4.877 -24.087 3.800 1.00 97.44 110 GLU A N 1
ATOM 849 C CA . GLU A 1 110 ? 5.019 -25.476 4.253 1.00 97.44 110 GLU A CA 1
ATOM 850 C C . GLU A 1 110 ? 3.998 -25.827 5.348 1.00 97.44 110 GLU A C 1
ATOM 852 O O . GLU A 1 110 ? 3.305 -26.843 5.251 1.00 97.44 110 GLU A O 1
ATOM 857 N N . ASN A 1 111 ? 3.851 -24.963 6.358 1.00 97.69 111 ASN A N 1
ATOM 858 C CA . ASN A 1 111 ? 2.921 -25.163 7.473 1.00 97.69 111 ASN A CA 1
ATOM 859 C C . ASN A 1 111 ? 1.457 -25.157 7.022 1.00 97.69 111 ASN A C 1
ATOM 861 O O . ASN A 1 111 ? 0.634 -25.885 7.579 1.00 97.69 111 ASN A O 1
ATOM 865 N N . VAL A 1 112 ? 1.127 -24.345 6.015 1.00 98.25 112 VAL A N 1
ATOM 866 C CA . VAL A 1 112 ? -0.215 -24.260 5.438 1.00 98.25 112 VAL A CA 1
ATOM 867 C C . VAL A 1 112 ? -0.128 -24.510 3.939 1.00 98.25 112 VAL A C 1
ATOM 869 O O . VAL A 1 112 ? -0.100 -23.586 3.125 1.00 98.25 112 VAL A O 1
ATOM 872 N N . SER A 1 113 ? -0.149 -25.788 3.560 1.00 96.44 113 SER A N 1
ATOM 873 C CA . SER A 1 113 ? -0.072 -26.225 2.153 1.00 96.44 113 SER A CA 1
ATOM 874 C C . SER A 1 113 ? -1.143 -25.608 1.236 1.00 96.44 113 SER A C 1
ATOM 876 O O . SER A 1 113 ? -0.941 -25.489 0.028 1.00 96.44 113 SER A O 1
ATOM 878 N N . ARG A 1 114 ? -2.285 -25.184 1.797 1.00 96.94 114 ARG A N 1
ATOM 879 C CA . ARG A 1 114 ? -3.383 -24.508 1.084 1.00 96.94 114 ARG A CA 1
ATOM 880 C C . ARG A 1 114 ? -3.330 -22.980 1.169 1.00 96.94 114 ARG A C 1
ATOM 882 O O . ARG A 1 114 ? -4.246 -22.325 0.680 1.00 96.94 114 ARG A O 1
ATOM 889 N N . SER A 1 115 ? -2.276 -22.396 1.736 1.00 98.31 115 SER A N 1
ATOM 890 C CA . SER A 1 115 ? -2.115 -20.942 1.921 1.00 98.31 115 SER A CA 1
ATOM 891 C C . SER A 1 115 ? -2.373 -20.156 0.638 1.00 98.31 115 SER A C 1
ATOM 893 O O . SER A 1 115 ? -3.155 -19.206 0.643 1.00 98.31 115 SER A O 1
ATOM 895 N N . ARG A 1 116 ? -1.807 -20.603 -0.487 1.00 97.62 116 ARG A N 1
ATOM 896 C CA . ARG A 1 116 ? -2.012 -19.984 -1.805 1.00 97.62 116 ARG A CA 1
ATOM 897 C C . ARG A 1 116 ? -3.467 -20.029 -2.280 1.00 97.62 116 ARG A C 1
ATOM 899 O O . ARG A 1 116 ? -3.916 -19.106 -2.942 1.00 97.62 116 ARG A O 1
ATOM 906 N N . GLN A 1 117 ? -4.217 -21.073 -1.921 1.00 97.44 117 GLN A N 1
ATOM 907 C CA . GLN A 1 117 ? -5.639 -21.209 -2.271 1.00 97.44 117 GLN A CA 1
ATOM 908 C C . GLN A 1 117 ? -6.524 -20.303 -1.409 1.00 97.44 117 GLN A C 1
ATOM 910 O O . GLN A 1 117 ? -7.488 -19.739 -1.909 1.00 97.44 117 GLN A O 1
ATOM 915 N N . ILE A 1 118 ? -6.198 -20.177 -0.119 1.00 98.44 118 ILE A N 1
ATOM 916 C CA . ILE A 1 118 ? -6.941 -19.353 0.847 1.00 98.44 118 ILE A CA 1
ATOM 917 C C . ILE A 1 118 ? -6.720 -17.866 0.554 1.00 98.44 118 ILE A C 1
ATOM 919 O O . ILE A 1 118 ? -7.662 -17.086 0.439 1.00 98.44 118 ILE A O 1
ATOM 923 N N . THR A 1 119 ? -5.451 -17.482 0.438 1.00 98.50 119 THR A N 1
ATOM 924 C CA . THR A 1 119 ? -5.042 -16.080 0.301 1.00 98.50 119 THR A CA 1
ATOM 925 C C . THR A 1 119 ? -5.075 -15.603 -1.141 1.00 98.50 119 THR A C 1
ATOM 927 O O . THR A 1 119 ? -5.045 -14.405 -1.377 1.00 98.50 119 THR A O 1
ATOM 930 N N . GLY A 1 120 ? -5.085 -16.515 -2.111 1.00 97.56 120 GLY A N 1
ATOM 931 C CA . GLY A 1 120 ? -5.019 -16.196 -3.532 1.00 97.56 120 GLY A CA 1
ATOM 932 C C . GLY A 1 120 ? -3.642 -15.772 -4.045 1.00 97.56 120 GLY A C 1
ATOM 933 O O . GLY A 1 120 ? -3.533 -15.429 -5.223 1.00 97.56 120 GLY A O 1
ATOM 934 N N . ASN A 1 121 ? -2.614 -15.780 -3.192 1.00 97.50 121 ASN A N 1
ATOM 935 C CA . ASN A 1 121 ? -1.314 -15.174 -3.458 1.00 97.50 121 ASN A CA 1
ATOM 936 C C . ASN A 1 121 ? -0.164 -16.117 -3.091 1.00 97.50 121 ASN A C 1
ATOM 938 O O . ASN A 1 121 ? -0.285 -16.970 -2.212 1.00 97.50 121 ASN A O 1
ATOM 942 N N . LEU A 1 122 ? 0.976 -15.929 -3.751 1.00 94.94 122 LEU A N 1
ATOM 943 C CA . LEU A 1 122 ? 2.239 -16.535 -3.341 1.00 94.94 122 LEU A CA 1
ATOM 944 C C . LEU A 1 122 ? 2.826 -15.741 -2.167 1.00 94.94 122 LEU A C 1
ATOM 946 O O . LEU A 1 122 ? 2.774 -14.513 -2.171 1.00 94.94 122 LEU A O 1
ATOM 950 N N . MET A 1 123 ? 3.373 -16.417 -1.156 1.00 95.19 123 MET A N 1
ATOM 951 C CA . MET A 1 123 ? 3.883 -15.735 0.035 1.00 95.19 123 MET A CA 1
ATOM 952 C C . MET A 1 123 ? 5.134 -14.905 -0.281 1.00 95.19 123 MET A C 1
ATOM 954 O O . MET A 1 123 ? 6.118 -15.424 -0.808 1.00 95.19 123 MET A O 1
ATOM 958 N N . MET A 1 124 ? 5.124 -13.621 0.081 1.00 92.44 124 MET A N 1
ATOM 959 C CA . MET A 1 124 ? 6.253 -12.710 -0.128 1.00 92.44 124 MET A CA 1
ATOM 960 C C . MET A 1 124 ? 6.681 -12.036 1.183 1.00 92.44 124 MET A C 1
ATOM 962 O O . MET A 1 124 ? 5.812 -11.697 1.989 1.00 92.44 124 MET A O 1
ATOM 966 N N . PRO A 1 125 ? 7.983 -11.737 1.386 1.00 91.81 125 PRO A N 1
ATOM 967 C CA . PRO A 1 125 ? 8.479 -11.129 2.634 1.00 91.81 125 PRO A CA 1
ATOM 968 C C . PRO A 1 125 ? 7.876 -9.754 2.943 1.00 91.81 125 PRO A C 1
ATOM 970 O O . PRO A 1 125 ? 7.825 -9.313 4.090 1.00 91.81 125 PRO A O 1
ATOM 973 N N . GLY A 1 126 ? 7.386 -9.075 1.906 1.00 92.06 126 GLY A N 1
ATOM 974 C CA . GLY A 1 126 ? 6.689 -7.807 2.042 1.00 92.06 126 GLY A CA 1
ATOM 975 C C . GLY A 1 126 ? 5.313 -7.918 2.698 1.00 92.06 126 GLY A C 1
ATOM 976 O O . GLY A 1 126 ? 4.820 -6.904 3.190 1.00 92.06 126 GLY A O 1
ATOM 977 N N . PHE A 1 127 ? 4.702 -9.106 2.749 1.00 98.00 127 PHE A N 1
ATOM 978 C CA . PHE A 1 127 ? 3.378 -9.329 3.335 1.00 98.00 127 PHE A CA 1
ATOM 979 C C . PHE A 1 127 ? 3.407 -9.439 4.862 1.00 98.00 127 PHE A C 1
ATOM 981 O O . PHE A 1 127 ? 4.450 -9.640 5.479 1.00 98.00 127 PHE A O 1
ATOM 988 N N . THR A 1 128 ? 2.251 -9.252 5.500 1.00 98.88 128 THR A N 1
ATOM 989 C CA . THR A 1 128 ? 2.167 -9.080 6.960 1.00 98.88 128 THR A CA 1
ATOM 990 C C . THR A 1 128 ? 2.404 -10.380 7.733 1.00 98.88 128 THR A C 1
ATOM 992 O O . THR A 1 128 ? 3.205 -10.382 8.667 1.00 98.88 128 THR A O 1
ATOM 995 N N . ALA A 1 129 ? 1.777 -11.491 7.338 1.00 98.88 129 ALA A N 1
ATOM 996 C CA . ALA A 1 129 ? 1.891 -12.781 8.024 1.00 98.88 129 ALA A CA 1
ATOM 997 C C . ALA A 1 129 ? 3.336 -13.268 8.273 1.00 98.88 129 ALA A C 1
ATOM 999 O O . ALA A 1 129 ? 3.666 -13.543 9.433 1.00 98.88 129 ALA A O 1
ATOM 1000 N N . PRO A 1 130 ? 4.236 -13.336 7.265 1.00 98.75 130 PRO A N 1
ATOM 1001 C CA . PRO A 1 130 ? 5.596 -13.833 7.485 1.00 98.75 130 PRO A CA 1
ATOM 1002 C C . PRO A 1 130 ? 6.407 -12.927 8.418 1.00 98.75 130 PRO A C 1
ATOM 1004 O O . PRO A 1 130 ? 7.240 -13.418 9.179 1.00 98.75 130 PRO A O 1
ATOM 1007 N N . LYS A 1 131 ? 6.113 -11.620 8.463 1.00 98.88 131 LYS A N 1
ATOM 1008 C CA . LYS A 1 131 ? 6.756 -10.695 9.409 1.00 98.88 131 LYS A CA 1
ATOM 1009 C C . LYS A 1 131 ? 6.421 -11.040 10.854 1.00 98.88 131 LYS A C 1
ATOM 1011 O O . LYS A 1 131 ? 7.280 -10.898 11.717 1.00 98.88 131 LYS A O 1
ATOM 1016 N N . LEU A 1 132 ? 5.202 -11.496 11.140 1.00 98.81 132 LEU A N 1
ATOM 1017 C CA . LEU A 1 132 ? 4.835 -11.872 12.507 1.00 98.81 132 LEU A CA 1
ATOM 1018 C C . LEU A 1 132 ? 5.409 -13.218 12.914 1.00 98.81 132 LEU A C 1
ATOM 1020 O O . LEU A 1 132 ? 5.818 -13.355 14.064 1.00 98.81 132 LEU A O 1
ATOM 1024 N N . LEU A 1 133 ? 5.532 -14.162 11.979 1.00 98.69 133 LEU A N 1
ATOM 1025 C CA . LEU A 1 133 ? 6.299 -15.379 12.237 1.00 98.69 133 LEU A CA 1
ATOM 1026 C C . LEU A 1 133 ? 7.777 -15.043 12.517 1.00 98.69 133 LEU A C 1
ATOM 1028 O O . LEU A 1 133 ? 8.386 -15.624 13.416 1.00 98.69 133 LEU A O 1
ATOM 1032 N N . TRP A 1 134 ? 8.335 -14.041 11.828 1.00 98.81 134 TRP A N 1
ATOM 1033 C CA . TRP A 1 134 ? 9.698 -13.569 12.080 1.00 98.81 134 TRP A CA 1
ATOM 1034 C C . TRP A 1 134 ? 9.815 -12.936 13.470 1.00 98.81 134 TRP A C 1
ATOM 1036 O O . TRP A 1 134 ? 10.702 -13.302 14.238 1.00 98.81 134 TRP A O 1
ATOM 1046 N N . VAL A 1 135 ? 8.880 -12.059 13.856 1.00 98.88 135 VAL A N 1
ATOM 1047 C CA . VAL A 1 135 ? 8.845 -11.465 15.207 1.00 98.88 135 VAL A CA 1
ATOM 1048 C C . VAL A 1 135 ? 8.693 -12.552 16.274 1.00 98.88 135 VAL A C 1
ATOM 1050 O O . VAL A 1 135 ? 9.379 -12.501 17.288 1.00 98.88 135 VAL A O 1
ATOM 1053 N N . GLN A 1 136 ? 7.874 -13.581 16.045 1.00 98.69 136 GLN A N 1
ATOM 1054 C CA . GLN A 1 136 ? 7.737 -14.711 16.969 1.00 98.69 136 GLN A CA 1
ATOM 1055 C C . GLN A 1 136 ? 9.072 -15.434 17.213 1.00 98.69 136 GLN A C 1
ATOM 1057 O O . GLN A 1 136 ? 9.374 -15.805 18.347 1.00 98.69 136 GLN A O 1
ATOM 1062 N N . ARG A 1 137 ? 9.872 -15.631 16.160 1.00 98.62 137 ARG A N 1
ATOM 1063 C CA . ARG A 1 137 ? 11.135 -16.385 16.200 1.00 98.62 137 ARG A CA 1
ATOM 1064 C C . ARG A 1 137 ? 12.322 -15.553 16.685 1.00 98.62 137 ARG A C 1
ATOM 1066 O O . ARG A 1 137 ? 13.171 -16.068 17.408 1.00 98.62 137 ARG A O 1
ATOM 1073 N N . HIS A 1 138 ? 12.383 -14.281 16.298 1.00 98.75 138 HIS A N 1
ATOM 1074 C CA . HIS A 1 138 ? 13.537 -13.407 16.526 1.00 98.75 138 HIS A CA 1
ATOM 1075 C C . HIS A 1 138 ? 13.336 -12.409 17.671 1.00 98.75 138 HIS A C 1
ATOM 1077 O O . HIS A 1 138 ? 14.306 -11.986 18.297 1.00 98.75 138 HIS A O 1
ATOM 1083 N N . GLU A 1 139 ? 12.090 -12.056 17.981 1.00 98.69 139 GLU A N 1
ATOM 1084 C CA . GLU A 1 139 ? 11.716 -11.095 19.021 1.00 98.69 139 GLU A CA 1
ATOM 1085 C C . GLU A 1 139 ? 10.585 -11.663 19.922 1.00 98.69 139 GLU A C 1
ATOM 1087 O O . GLU A 1 139 ? 9.545 -11.022 20.110 1.00 98.69 139 GLU A O 1
ATOM 1092 N N . PRO A 1 140 ? 10.749 -12.864 20.520 1.00 98.62 140 PRO A N 1
ATOM 1093 C CA . PRO A 1 140 ? 9.661 -13.575 21.203 1.00 98.62 140 PRO A CA 1
ATOM 1094 C C . PRO A 1 140 ? 9.055 -12.796 22.379 1.00 98.62 140 PRO A C 1
ATOM 1096 O O . PRO A 1 140 ? 7.865 -12.928 22.666 1.00 98.62 140 PRO A O 1
ATOM 1099 N N . GLU A 1 141 ? 9.846 -11.961 23.057 1.00 98.69 141 GLU A N 1
ATOM 1100 C CA . GLU A 1 141 ? 9.353 -11.114 24.149 1.00 98.69 141 GLU A CA 1
ATOM 1101 C C . GLU A 1 141 ? 8.435 -9.987 23.656 1.00 98.69 141 GLU A C 1
ATOM 1103 O O . GLU A 1 141 ? 7.516 -9.596 24.375 1.00 98.69 141 GLU A O 1
ATOM 1108 N N . ILE A 1 142 ? 8.635 -9.497 22.428 1.00 98.81 142 ILE A N 1
ATOM 1109 C CA . ILE A 1 142 ? 7.705 -8.567 21.775 1.00 98.81 142 ILE A CA 1
ATOM 1110 C C . ILE A 1 142 ? 6.449 -9.324 21.344 1.00 98.81 142 ILE A C 1
ATOM 1112 O O . ILE A 1 142 ? 5.344 -8.881 21.648 1.00 98.81 142 ILE A O 1
ATOM 1116 N N . PHE A 1 143 ? 6.604 -10.487 20.701 1.00 98.88 143 PHE A N 1
ATOM 1117 C CA . PHE A 1 143 ? 5.472 -11.276 20.208 1.00 98.88 143 PHE A CA 1
ATOM 1118 C C . PHE A 1 143 ? 4.460 -11.618 21.312 1.00 98.88 143 PHE A C 1
ATOM 1120 O O . PHE A 1 143 ? 3.259 -11.449 21.127 1.00 98.88 143 PHE A O 1
ATOM 1127 N N . LYS A 1 144 ? 4.935 -12.017 22.500 1.00 98.69 144 LYS A N 1
ATOM 1128 C CA . LYS A 1 144 ? 4.079 -12.322 23.666 1.00 98.69 144 LYS A CA 1
ATOM 1129 C C . LYS A 1 144 ? 3.190 -11.156 24.115 1.00 98.69 144 LYS A C 1
ATOM 1131 O O . LYS A 1 144 ? 2.205 -11.387 24.811 1.00 98.69 144 LYS A O 1
ATOM 1136 N N . GLN A 1 145 ? 3.562 -9.920 23.787 1.00 98.81 145 GLN A N 1
ATOM 1137 C CA . GLN A 1 145 ? 2.832 -8.714 24.180 1.00 98.81 145 GLN A CA 1
ATOM 1138 C C . GLN A 1 145 ? 1.826 -8.254 23.119 1.00 98.81 145 GLN A C 1
ATOM 1140 O O . GLN A 1 145 ? 1.052 -7.340 23.402 1.00 98.81 145 GLN A O 1
ATOM 1145 N N . VAL A 1 146 ? 1.830 -8.860 21.925 1.00 98.88 146 VAL A N 1
ATOM 1146 C CA . VAL A 1 146 ? 0.953 -8.474 20.815 1.00 98.88 146 VAL A CA 1
ATOM 1147 C C . VAL A 1 146 ? -0.504 -8.721 21.193 1.00 98.88 146 VAL A C 1
ATOM 1149 O O . VAL A 1 146 ? -0.939 -9.854 21.383 1.00 98.88 146 VAL A O 1
ATOM 1152 N N . ASP A 1 147 ? -1.258 -7.632 21.273 1.00 98.88 147 ASP A N 1
ATOM 1153 C CA . ASP A 1 147 ? -2.705 -7.633 21.444 1.00 98.88 147 ASP A CA 1
ATOM 1154 C C . ASP A 1 147 ? -3.400 -7.365 20.114 1.00 98.88 147 ASP A C 1
ATOM 1156 O O . ASP A 1 147 ? -4.288 -8.121 19.739 1.00 98.88 147 ASP A O 1
ATOM 1160 N N . LYS A 1 148 ? -2.939 -6.361 19.355 1.00 98.88 148 LYS A N 1
ATOM 1161 C CA . LYS A 1 148 ? -3.469 -6.027 18.029 1.00 98.88 148 LYS A CA 1
ATOM 1162 C C . LYS A 1 148 ? -2.377 -5.889 16.981 1.00 98.88 148 LYS A C 1
ATOM 1164 O O . LYS A 1 148 ? -1.282 -5.397 17.258 1.00 98.88 148 LYS A O 1
ATOM 1169 N N . VAL A 1 149 ? -2.722 -6.265 15.755 1.00 98.94 149 VAL A N 1
ATOM 1170 C CA . VAL A 1 149 ? -1.896 -6.061 14.565 1.00 98.94 149 VAL A CA 1
ATOM 1171 C C . VAL A 1 149 ? -2.672 -5.214 13.576 1.00 98.94 149 VAL A C 1
ATOM 1173 O O . VAL A 1 149 ? -3.763 -5.599 13.167 1.00 98.94 149 VAL A O 1
ATOM 1176 N N . LEU A 1 150 ? -2.123 -4.062 13.202 1.00 98.94 150 LEU A N 1
ATOM 1177 C CA . LEU A 1 150 ? -2.770 -3.130 12.281 1.00 98.94 150 LEU A CA 1
ATOM 1178 C C . LEU A 1 150 ? -1.884 -2.834 11.076 1.00 98.94 150 LEU A C 1
ATOM 1180 O O . LEU A 1 150 ? -0.660 -2.704 11.196 1.00 98.94 150 LEU A O 1
ATOM 1184 N N . LEU A 1 151 ? -2.531 -2.660 9.927 1.00 98.94 151 LEU A N 1
ATOM 1185 C CA . LEU A 1 151 ? -1.907 -2.072 8.750 1.00 98.94 151 LEU A CA 1
ATOM 1186 C C . LEU A 1 151 ? -1.701 -0.561 8.968 1.00 98.94 151 LEU A C 1
ATOM 1188 O O . LEU A 1 151 ? -2.344 0.031 9.846 1.00 98.94 151 LEU A O 1
ATOM 1192 N N . PRO A 1 152 ? -0.804 0.099 8.210 1.00 98.94 152 PRO A N 1
ATOM 1193 C CA . PRO A 1 152 ? -0.434 1.490 8.466 1.00 98.94 152 PRO A CA 1
ATOM 1194 C C . PRO A 1 152 ? -1.622 2.461 8.474 1.00 98.94 152 PRO A C 1
ATOM 1196 O O . PRO A 1 152 ? -1.734 3.288 9.386 1.00 98.94 152 PRO A O 1
ATOM 1199 N N . LYS A 1 153 ? -2.552 2.343 7.514 1.00 98.88 153 LYS A N 1
ATOM 1200 C CA . LYS A 1 153 ? -3.738 3.218 7.480 1.00 98.88 153 LYS A CA 1
ATOM 1201 C C . LYS A 1 153 ? -4.681 2.957 8.654 1.00 98.88 153 LYS A C 1
ATOM 1203 O O . LYS A 1 153 ? -5.308 3.882 9.167 1.00 98.88 153 LYS A O 1
ATOM 1208 N N . ASP A 1 154 ? -4.753 1.718 9.125 1.00 98.94 154 ASP A N 1
ATOM 1209 C CA . ASP A 1 154 ? -5.649 1.337 10.214 1.00 98.94 154 ASP A CA 1
ATOM 1210 C C . ASP A 1 154 ? -5.090 1.767 11.576 1.00 98.94 154 ASP A C 1
ATOM 1212 O O . ASP A 1 154 ? -5.852 2.121 12.475 1.00 98.94 154 ASP A O 1
ATOM 1216 N N . TYR A 1 155 ? -3.763 1.871 11.719 1.00 98.94 155 TYR A N 1
ATOM 1217 C CA . TYR A 1 155 ? -3.164 2.586 12.847 1.00 98.94 155 TYR A CA 1
ATOM 1218 C C . TYR A 1 155 ? -3.569 4.070 12.855 1.00 98.94 155 TYR A C 1
ATOM 1220 O O . TYR A 1 155 ? -3.938 4.604 13.905 1.00 98.94 155 TYR A O 1
ATOM 1228 N N . LEU A 1 156 ? -3.568 4.747 11.697 1.00 98.88 156 LEU A N 1
ATOM 1229 C CA . LEU A 1 156 ? -4.094 6.115 11.619 1.00 98.88 156 LEU A CA 1
ATOM 1230 C C . LEU A 1 156 ? -5.581 6.166 11.979 1.00 98.88 156 LEU A C 1
ATOM 1232 O O . LEU A 1 156 ? -5.982 7.062 12.722 1.00 98.88 156 LEU A O 1
ATOM 1236 N N . ARG A 1 157 ? -6.392 5.198 11.531 1.00 98.88 157 ARG A N 1
ATOM 1237 C CA . ARG A 1 157 ? -7.802 5.082 11.940 1.00 98.88 157 ARG A CA 1
ATOM 1238 C C . ARG A 1 157 ? -7.941 5.003 13.451 1.00 98.88 157 ARG A C 1
ATOM 1240 O O . ARG A 1 157 ? -8.715 5.780 14.010 1.00 98.88 157 ARG A O 1
ATOM 1247 N N . LEU A 1 158 ? -7.183 4.130 14.111 1.00 98.88 158 LEU A N 1
ATOM 1248 C CA . LEU A 1 158 ? -7.184 4.006 15.568 1.00 98.88 158 LEU A CA 1
ATOM 1249 C C . LEU A 1 158 ? -6.871 5.358 16.226 1.00 98.88 158 LEU A C 1
ATOM 1251 O O . LEU A 1 158 ? -7.563 5.787 17.149 1.00 98.88 158 LEU A O 1
ATOM 1255 N N . ARG A 1 159 ? -5.873 6.090 15.718 1.00 98.81 159 ARG A N 1
ATOM 1256 C CA . ARG A 1 159 ? -5.529 7.431 16.219 1.00 98.81 159 ARG A CA 1
ATOM 1257 C C . ARG A 1 159 ? -6.613 8.476 15.945 1.00 98.81 159 ARG A C 1
ATOM 1259 O O . ARG A 1 159 ? -6.793 9.382 16.757 1.00 98.81 159 ARG A O 1
ATOM 1266 N N . MET A 1 160 ? -7.354 8.367 14.851 1.00 98.75 160 MET A N 1
ATOM 1267 C CA . MET A 1 160 ? -8.424 9.307 14.509 1.00 98.75 160 MET A CA 1
ATOM 1268 C C . MET A 1 160 ? -9.731 9.026 15.257 1.00 98.75 160 MET A C 1
ATOM 1270 O O . MET A 1 160 ? -10.390 9.967 15.693 1.00 98.75 160 MET A O 1
ATOM 1274 N N . THR A 1 161 ? -10.083 7.753 15.433 1.00 98.81 161 THR A N 1
ATOM 1275 C CA . THR A 1 161 ? -11.436 7.303 15.812 1.00 98.81 161 THR A CA 1
ATOM 1276 C C . THR A 1 161 ? -11.475 6.522 17.127 1.00 98.81 161 THR A C 1
ATOM 1278 O O . THR A 1 161 ? -12.458 6.596 17.850 1.00 98.81 161 THR A O 1
ATOM 1281 N N . GLY A 1 162 ? -10.383 5.848 17.501 1.00 98.62 162 GLY A N 1
ATOM 1282 C CA . GLY A 1 162 ? -10.361 4.878 18.601 1.00 98.62 162 GLY A CA 1
ATOM 1283 C C . GLY A 1 162 ? -10.758 3.455 18.191 1.00 98.62 162 GLY A C 1
ATOM 1284 O O . GLY A 1 162 ? -10.669 2.556 19.021 1.00 98.62 162 GLY A O 1
ATOM 1285 N N . GLU A 1 163 ? -11.135 3.242 16.929 1.00 98.75 163 GLU A N 1
ATOM 1286 C CA . GLU A 1 163 ? -11.681 1.976 16.437 1.00 98.75 163 GLU A CA 1
ATOM 1287 C C . GLU A 1 163 ? -10.615 1.091 15.774 1.00 98.75 163 GLU A C 1
ATOM 1289 O O . GLU A 1 163 ? -9.751 1.569 15.031 1.00 98.75 163 GLU A O 1
ATOM 1294 N N . PHE A 1 164 ? -10.713 -0.224 15.995 1.00 98.88 164 PHE A N 1
ATOM 1295 C CA . PHE A 1 164 ? -9.893 -1.237 15.321 1.00 98.88 164 PHE A CA 1
ATOM 1296 C C . PHE A 1 164 ? -10.631 -1.789 14.101 1.00 98.88 164 PHE A C 1
ATOM 1298 O O . PHE A 1 164 ? -11.335 -2.795 14.200 1.00 98.88 164 PHE A O 1
ATOM 1305 N N . ALA A 1 165 ? -10.455 -1.149 12.947 1.00 98.88 165 ALA A N 1
ATOM 1306 C CA . ALA A 1 165 ? -11.091 -1.571 11.703 1.00 98.88 165 ALA A CA 1
ATOM 1307 C C . ALA A 1 165 ? -10.128 -1.504 10.514 1.00 98.88 165 ALA A C 1
ATOM 1309 O O . ALA A 1 165 ? -9.295 -0.598 10.442 1.00 98.88 165 ALA A O 1
ATOM 1310 N N . SER A 1 166 ? -10.285 -2.442 9.585 1.00 98.94 166 SER A N 1
ATOM 1311 C CA . SER A 1 166 ? -9.605 -2.494 8.291 1.00 98.94 166 SER A CA 1
ATOM 1312 C C . SER A 1 166 ? -10.623 -2.716 7.178 1.00 98.94 166 SER A C 1
ATOM 1314 O O . SER A 1 166 ? -11.764 -3.098 7.443 1.00 98.94 166 SER A O 1
ATOM 1316 N N . ASP A 1 167 ? -10.215 -2.459 5.940 1.00 98.88 167 ASP A N 1
ATOM 1317 C CA . ASP A 1 167 ? -11.041 -2.763 4.776 1.00 98.88 167 ASP A CA 1
ATOM 1318 C C . ASP A 1 167 ? -10.575 -4.055 4.094 1.00 98.88 167 ASP A C 1
ATOM 1320 O O . ASP A 1 167 ? -9.419 -4.461 4.236 1.00 98.88 167 ASP A O 1
ATOM 1324 N N . MET A 1 168 ? -11.464 -4.670 3.314 1.00 98.88 168 MET A N 1
ATOM 1325 C CA . MET A 1 168 ? -11.183 -5.921 2.607 1.00 98.88 168 MET A CA 1
ATOM 1326 C C . MET A 1 168 ? -9.934 -5.862 1.711 1.00 98.88 168 MET A C 1
ATOM 1328 O O . MET A 1 168 ? -9.220 -6.858 1.614 1.00 98.88 168 MET A O 1
ATOM 1332 N N . SER A 1 169 ? -9.652 -4.734 1.047 1.00 98.81 169 SER A N 1
ATOM 1333 C CA . SER A 1 169 ? -8.526 -4.636 0.105 1.00 98.81 169 SER A CA 1
ATOM 1334 C C . SER A 1 169 ? -7.168 -4.637 0.790 1.00 98.81 169 SER A C 1
ATOM 1336 O O . SER A 1 169 ? -6.271 -5.365 0.365 1.00 98.81 169 SER A O 1
ATOM 1338 N N . ASP A 1 170 ? -7.015 -3.879 1.876 1.00 98.75 170 ASP A N 1
ATOM 1339 C CA . ASP A 1 170 ? -5.754 -3.834 2.616 1.00 98.75 170 ASP A CA 1
ATOM 1340 C C . ASP A 1 170 ? -5.575 -5.117 3.447 1.00 98.75 170 ASP A C 1
ATOM 1342 O O . ASP A 1 170 ? -4.503 -5.730 3.444 1.00 98.75 170 ASP A O 1
ATOM 1346 N N . ALA A 1 171 ? -6.659 -5.613 4.061 1.00 98.88 171 ALA A N 1
ATOM 1347 C CA . ALA A 1 171 ? -6.663 -6.872 4.803 1.00 98.88 171 ALA A CA 1
ATOM 1348 C C . ALA A 1 171 ? -6.279 -8.083 3.939 1.00 98.88 171 ALA A C 1
ATOM 1350 O O . ALA A 1 171 ? -5.559 -8.967 4.415 1.00 98.88 171 ALA A O 1
ATOM 1351 N N . ALA A 1 172 ? -6.680 -8.119 2.664 1.00 98.75 172 ALA A N 1
ATOM 1352 C CA . ALA A 1 172 ? -6.282 -9.178 1.737 1.00 98.75 172 ALA A CA 1
ATOM 1353 C C . ALA A 1 172 ? -4.751 -9.248 1.564 1.00 98.75 172 ALA A C 1
ATOM 1355 O O . ALA A 1 172 ? -4.186 -10.334 1.440 1.00 98.75 172 ALA A O 1
ATOM 1356 N N . GLY A 1 173 ? -4.061 -8.108 1.678 1.00 98.31 173 GLY A N 1
ATOM 1357 C CA . GLY A 1 173 ? -2.603 -8.016 1.646 1.00 98.31 173 GLY A CA 1
ATOM 1358 C C . GLY A 1 173 ? -1.883 -8.555 2.891 1.00 98.31 173 GLY A C 1
ATOM 1359 O O . GLY A 1 173 ? -0.649 -8.547 2.926 1.00 98.31 173 GLY A O 1
ATOM 1360 N N . THR A 1 174 ? -2.604 -9.001 3.924 1.00 98.88 174 THR A N 1
ATOM 1361 C CA . THR A 1 174 ? -1.992 -9.533 5.157 1.00 98.88 174 THR A CA 1
ATOM 1362 C C . THR A 1 174 ? -1.548 -10.983 5.040 1.00 98.88 174 THR A C 1
ATOM 1364 O O . THR A 1 174 ? -0.657 -11.393 5.782 1.00 98.88 174 THR A O 1
ATOM 1367 N N . MET A 1 175 ? -2.156 -11.744 4.122 1.00 98.75 175 MET A N 1
ATOM 1368 C CA . MET A 1 175 ? -2.073 -13.209 4.025 1.00 98.75 175 MET A CA 1
ATOM 1369 C C . MET A 1 175 ? -2.757 -13.974 5.171 1.00 98.75 175 MET A C 1
ATOM 1371 O O . MET A 1 175 ? -2.581 -15.184 5.291 1.00 98.75 175 MET A O 1
ATOM 1375 N N . TRP A 1 176 ? -3.575 -13.305 5.988 1.00 98.88 176 TRP A N 1
ATOM 1376 C CA . TRP A 1 176 ? -4.451 -13.956 6.975 1.00 98.88 176 TRP A CA 1
ATOM 1377 C C . TRP A 1 176 ? -5.907 -14.053 6.533 1.00 98.88 176 TRP A C 1
ATOM 1379 O O . TRP A 1 176 ? -6.712 -14.687 7.209 1.00 98.88 176 TRP A O 1
ATOM 1389 N N . MET A 1 177 ? -6.265 -13.412 5.428 1.00 98.81 177 MET A N 1
ATOM 1390 C CA . MET A 1 177 ? -7.630 -13.361 4.924 1.00 98.81 177 MET A CA 1
ATOM 1391 C C . MET A 1 177 ? -7.897 -14.519 3.959 1.00 98.81 177 MET A C 1
ATOM 1393 O O . MET A 1 177 ? -7.071 -14.820 3.097 1.00 98.81 177 MET A O 1
ATOM 1397 N N . ASP A 1 178 ? -9.064 -15.145 4.087 1.00 98.81 178 ASP A N 1
ATOM 1398 C CA . ASP A 1 178 ? -9.668 -15.914 3.003 1.00 98.81 178 ASP A CA 1
ATOM 1399 C C . ASP A 1 178 ? -10.292 -14.911 2.026 1.00 98.81 178 ASP A C 1
ATOM 1401 O O . ASP A 1 178 ? -11.341 -14.310 2.286 1.00 98.81 178 ASP A O 1
ATOM 1405 N N . VAL A 1 179 ? -9.590 -14.672 0.918 1.00 98.75 179 VAL A N 1
ATOM 1406 C CA . VAL A 1 179 ? -9.926 -13.588 -0.016 1.00 98.75 179 VAL A CA 1
ATOM 1407 C C . VAL A 1 179 ? -11.236 -13.875 -0.746 1.00 98.75 179 VAL A C 1
ATOM 1409 O O . VAL A 1 179 ? -12.007 -12.950 -1.008 1.00 98.75 179 VAL A O 1
ATOM 1412 N N . ALA A 1 180 ? -11.539 -15.146 -1.016 1.00 98.44 180 ALA A N 1
ATOM 1413 C CA . ALA A 1 180 ? -12.800 -15.546 -1.630 1.00 98.44 180 ALA A CA 1
ATOM 1414 C C . ALA A 1 180 ? -13.985 -15.282 -0.691 1.00 98.44 180 ALA A C 1
ATOM 1416 O O . ALA A 1 180 ? -15.030 -14.792 -1.120 1.00 98.44 180 ALA A O 1
ATOM 1417 N N . ARG A 1 181 ? -13.821 -15.597 0.599 1.00 98.31 181 ARG A N 1
ATOM 1418 C CA . ARG A 1 181 ? -14.877 -15.461 1.614 1.00 98.31 181 ARG A CA 1
ATOM 1419 C C . ARG A 1 181 ? -15.005 -14.061 2.201 1.00 98.31 181 ARG A C 1
ATOM 1421 O O . ARG A 1 181 ? -15.995 -13.804 2.880 1.00 98.31 181 ARG A O 1
ATOM 1428 N N . ARG A 1 182 ? -14.040 -13.179 1.933 1.00 98.56 182 ARG A N 1
ATOM 1429 C CA . ARG A 1 182 ? -13.969 -11.815 2.475 1.00 98.56 182 ARG A CA 1
ATOM 1430 C C . ARG A 1 182 ? -13.957 -11.784 4.009 1.00 98.56 182 ARG A C 1
ATOM 1432 O O . ARG A 1 182 ? -14.634 -10.975 4.631 1.00 98.56 182 ARG A O 1
ATOM 1439 N N . ASP A 1 183 ? -13.211 -12.701 4.617 1.00 98.88 183 ASP A N 1
ATOM 1440 C CA . ASP A 1 183 ? -13.156 -12.869 6.072 1.00 98.88 183 ASP A CA 1
ATOM 1441 C C . ASP A 1 183 ? -11.788 -13.422 6.492 1.00 98.88 183 ASP A C 1
ATOM 1443 O O . ASP A 1 183 ? -11.037 -13.967 5.682 1.00 98.88 183 ASP A O 1
ATOM 1447 N N . TRP A 1 184 ? -11.447 -13.294 7.767 1.00 98.88 184 TRP A N 1
ATOM 1448 C CA . TRP A 1 184 ? -10.240 -13.879 8.330 1.00 98.88 184 TRP A CA 1
ATOM 1449 C C . TRP A 1 184 ? -10.242 -15.411 8.217 1.00 98.88 184 TRP A C 1
ATOM 1451 O O . TRP A 1 184 ? -11.251 -16.080 8.444 1.00 98.88 184 TRP A O 1
ATOM 1461 N N . SER A 1 185 ? -9.078 -15.978 7.910 1.00 98.88 185 SER A N 1
ATOM 1462 C CA . SER A 1 185 ? -8.827 -17.416 7.935 1.00 98.88 185 SER A CA 1
ATOM 1463 C C . SER A 1 185 ? -8.205 -17.811 9.271 1.00 98.88 185 SER A C 1
ATOM 1465 O O . SER A 1 185 ? -7.058 -17.465 9.563 1.00 98.88 185 SER A O 1
ATOM 1467 N N . ASP A 1 186 ? -8.946 -18.578 10.075 1.00 98.75 186 ASP A N 1
ATOM 1468 C CA . ASP A 1 186 ? -8.442 -19.102 11.353 1.00 98.75 186 ASP A CA 1
ATOM 1469 C C . ASP A 1 186 ? -7.205 -19.992 11.154 1.00 98.75 186 ASP A C 1
ATOM 1471 O O . ASP A 1 186 ? -6.305 -19.987 11.987 1.00 98.75 186 ASP A O 1
ATOM 1475 N N . GLU A 1 187 ? -7.133 -20.721 10.034 1.00 98.56 187 GLU A N 1
ATOM 1476 C CA . GLU A 1 187 ? -5.995 -21.579 9.685 1.00 98.56 187 GLU A CA 1
ATOM 1477 C C . GLU A 1 187 ? -4.720 -20.752 9.465 1.00 98.56 187 GLU A C 1
ATOM 1479 O O . GLU A 1 187 ? -3.680 -21.048 10.056 1.00 98.56 187 GLU A O 1
ATOM 1484 N N . MET A 1 188 ? -4.810 -19.671 8.678 1.00 98.81 188 MET A N 1
ATOM 1485 C CA . MET A 1 188 ? -3.666 -18.788 8.425 1.00 98.81 188 MET A CA 1
ATOM 1486 C C . MET A 1 188 ? -3.239 -18.021 9.681 1.00 98.81 188 MET A C 1
ATOM 1488 O O . MET A 1 188 ? -2.045 -17.840 9.912 1.00 98.81 188 MET A O 1
ATOM 1492 N N . LEU A 1 189 ? -4.193 -17.583 10.509 1.00 98.88 189 LEU A N 1
ATOM 1493 C CA . LEU A 1 189 ? -3.896 -16.913 11.779 1.00 98.88 189 LEU A CA 1
ATOM 1494 C C . LEU A 1 189 ? -3.210 -17.861 12.771 1.00 98.88 189 LEU A C 1
ATOM 1496 O O . LEU A 1 189 ? -2.175 -17.510 13.345 1.00 98.88 189 LEU A O 1
ATOM 1500 N N . ALA A 1 190 ? -3.737 -19.079 12.931 1.00 98.62 190 ALA A N 1
ATOM 1501 C CA . ALA A 1 190 ? -3.189 -20.077 13.843 1.00 98.62 190 ALA A CA 1
ATOM 1502 C C . ALA A 1 190 ? -1.759 -20.487 13.460 1.00 98.62 190 ALA A C 1
ATOM 1504 O O . ALA A 1 190 ? -0.920 -20.666 14.344 1.00 98.62 190 ALA A O 1
ATOM 1505 N N . ALA A 1 191 ? -1.447 -20.556 12.160 1.00 98.31 191 ALA A N 1
ATOM 1506 C CA . ALA A 1 191 ? -0.094 -20.822 11.665 1.00 98.31 191 ALA A CA 1
ATOM 1507 C C . ALA A 1 191 ? 0.933 -19.740 12.053 1.00 98.31 191 ALA A C 1
ATOM 1509 O O . ALA A 1 191 ? 2.132 -20.014 12.092 1.00 98.31 191 ALA A O 1
ATOM 1510 N N . CYS A 1 192 ? 0.476 -18.530 12.388 1.00 98.44 192 CYS A N 1
ATOM 1511 C CA . CYS A 1 192 ? 1.299 -17.446 12.928 1.00 98.44 192 CYS A CA 1
ATOM 1512 C C . CYS A 1 192 ? 1.218 -17.330 14.461 1.00 98.44 192 CYS A C 1
ATOM 1514 O O . CYS A 1 192 ? 1.758 -16.379 15.021 1.00 98.44 192 CYS A O 1
ATOM 1516 N N . GLY A 1 193 ? 0.531 -18.248 15.151 1.00 98.12 193 GLY A N 1
ATOM 1517 C CA . GLY A 1 193 ? 0.298 -18.166 16.595 1.00 98.12 193 GLY A CA 1
ATOM 1518 C C . GLY A 1 193 ? -0.644 -17.031 17.011 1.00 98.12 193 GLY A C 1
ATOM 1519 O O . GLY A 1 193 ? -0.516 -16.518 18.121 1.00 98.12 193 GLY A O 1
ATOM 1520 N N . LEU A 1 194 ? -1.554 -16.620 16.125 1.00 98.75 194 LEU A N 1
ATOM 1521 C CA . LEU A 1 194 ? -2.514 -15.535 16.336 1.00 98.75 194 LEU A CA 1
ATOM 1522 C C . LEU A 1 194 ? -3.951 -16.050 16.229 1.00 98.75 194 LEU A C 1
ATOM 1524 O O . LEU A 1 194 ? -4.213 -17.170 15.794 1.00 98.75 194 LEU A O 1
ATOM 1528 N N . SER A 1 195 ? -4.895 -15.197 16.607 1.00 98.81 195 SER A N 1
ATOM 1529 C CA . SER A 1 195 ? -6.329 -15.439 16.474 1.00 98.81 195 SER A CA 1
ATOM 1530 C C . SER A 1 195 ? -7.038 -14.197 15.933 1.00 98.81 195 SER A C 1
ATOM 1532 O O . SER A 1 195 ? -6.440 -13.126 15.808 1.00 98.81 195 SER A O 1
ATOM 1534 N N . ARG A 1 196 ? -8.338 -14.317 15.647 1.00 98.81 196 ARG A N 1
ATOM 1535 C CA . ARG A 1 196 ? -9.180 -13.181 15.241 1.00 98.81 196 ARG A CA 1
ATOM 1536 C C . ARG A 1 196 ? -9.189 -12.045 16.263 1.00 98.81 196 ARG A C 1
ATOM 1538 O O . ARG A 1 196 ? -9.280 -10.887 15.869 1.00 98.81 196 ARG A O 1
ATOM 1545 N N . ASP A 1 197 ? -9.011 -12.352 17.548 1.00 98.75 197 ASP A N 1
ATOM 1546 C CA . ASP A 1 197 ? -8.935 -11.337 18.602 1.00 98.75 197 ASP A CA 1
ATOM 1547 C C . ASP A 1 197 ? -7.739 -10.399 18.410 1.00 98.75 197 ASP A C 1
ATOM 1549 O O . ASP A 1 197 ? -7.790 -9.250 18.846 1.00 98.75 197 ASP A O 1
ATOM 1553 N N . ASN A 1 198 ? -6.701 -10.832 17.687 1.00 98.88 198 ASN A N 1
ATOM 1554 C CA . ASN A 1 198 ? -5.552 -9.994 17.362 1.00 98.88 198 ASN A CA 1
ATOM 1555 C C . ASN A 1 198 ? -5.784 -9.061 16.164 1.00 98.88 198 ASN A C 1
ATOM 1557 O O . ASN A 1 198 ? -4.994 -8.144 15.936 1.00 98.88 198 ASN A O 1
ATOM 1561 N N . MET A 1 199 ? -6.852 -9.276 15.397 1.00 98.88 199 MET A N 1
ATOM 1562 C CA . MET A 1 199 ? -7.109 -8.584 14.136 1.00 98.88 199 MET A CA 1
ATOM 1563 C C . MET A 1 199 ? -8.121 -7.441 14.303 1.00 98.88 199 MET A C 1
ATOM 1565 O O . MET A 1 199 ? -8.914 -7.442 15.253 1.00 98.88 199 MET A O 1
ATOM 1569 N N . PRO A 1 200 ? -8.114 -6.432 13.416 1.00 98.81 200 PRO A N 1
ATOM 1570 C CA . PRO A 1 200 ? -9.198 -5.460 13.346 1.00 98.81 200 PRO A CA 1
ATOM 1571 C C . PRO A 1 200 ? -10.483 -6.099 12.792 1.00 98.81 200 PRO A C 1
ATOM 1573 O O . PRO A 1 200 ? -10.451 -7.136 12.123 1.00 98.81 200 PRO A O 1
ATOM 1576 N N . ALA A 1 201 ? -11.622 -5.455 13.049 1.00 98.88 201 ALA A N 1
ATOM 1577 C CA . ALA A 1 201 ? -12.867 -5.777 12.360 1.00 98.88 201 ALA A CA 1
ATOM 1578 C C . ALA A 1 201 ? -12.742 -5.453 10.859 1.00 98.88 201 ALA A C 1
ATOM 1580 O O . ALA A 1 201 ? -12.076 -4.485 10.485 1.00 98.88 201 ALA A O 1
ATOM 1581 N N . LEU A 1 202 ? -13.369 -6.268 10.011 1.00 98.94 202 LEU A N 1
ATOM 1582 C CA . LEU A 1 202 ? -13.335 -6.122 8.555 1.00 98.94 202 LEU A CA 1
ATOM 1583 C C . LEU A 1 202 ? -14.589 -5.419 8.045 1.00 98.94 202 LEU A C 1
ATOM 1585 O O . LEU A 1 202 ? -15.695 -5.732 8.482 1.00 98.94 202 LEU A O 1
ATOM 1589 N N . PHE A 1 203 ? -14.391 -4.506 7.101 1.00 98.88 203 PHE A N 1
ATOM 1590 C CA . PHE A 1 203 ? -15.436 -3.715 6.458 1.00 98.88 203 PHE A CA 1
ATOM 1591 C C . PHE A 1 203 ? -15.196 -3.628 4.955 1.00 98.88 203 PHE A C 1
ATOM 1593 O O . PHE A 1 203 ? -14.073 -3.784 4.471 1.00 98.88 203 PHE A O 1
ATOM 1600 N N . GLU A 1 204 ? -16.240 -3.307 4.209 1.00 98.81 204 GLU A N 1
ATOM 1601 C CA . GLU A 1 204 ? -16.080 -2.824 2.845 1.00 98.81 204 GLU A CA 1
ATOM 1602 C C . GLU A 1 204 ? -15.547 -1.387 2.847 1.00 98.81 204 GLU A C 1
ATOM 1604 O O . GLU A 1 204 ? -15.857 -0.591 3.733 1.00 98.81 204 GLU A O 1
ATOM 1609 N N . GLY A 1 205 ? -14.750 -1.017 1.842 1.00 98.62 205 GLY A N 1
ATOM 1610 C CA . GLY A 1 205 ? -14.036 0.267 1.826 1.00 98.62 205 GLY A CA 1
ATOM 1611 C C . GLY A 1 205 ? -14.939 1.501 1.921 1.00 98.62 205 GLY A C 1
ATOM 1612 O O . GLY A 1 205 ? -14.551 2.524 2.489 1.00 98.62 205 GLY A O 1
ATOM 1613 N N . CYS A 1 206 ? -16.169 1.403 1.413 1.00 97.94 206 CYS A N 1
ATOM 1614 C CA . CYS A 1 206 ? -17.170 2.467 1.472 1.00 97.94 206 CYS A CA 1
ATOM 1615 C C . CYS A 1 206 ? -17.990 2.505 2.775 1.00 97.94 206 CYS A C 1
ATOM 1617 O O . CYS A 1 206 ? -18.792 3.421 2.954 1.00 97.94 206 CYS A O 1
ATOM 1619 N N . GLU A 1 207 ? -17.836 1.529 3.671 1.00 98.75 207 GLU A N 1
ATOM 1620 C CA . GLU A 1 207 ? -18.571 1.479 4.935 1.00 98.75 207 GLU A CA 1
ATOM 1621 C C . GLU A 1 207 ? -17.938 2.388 5.990 1.00 98.75 207 GLU A C 1
ATOM 1623 O O . GLU A 1 207 ? -16.722 2.582 6.043 1.00 98.75 207 GLU A O 1
ATOM 1628 N N . VAL A 1 208 ? -18.782 2.956 6.853 1.00 98.81 208 VAL A N 1
ATOM 1629 C CA . VAL A 1 208 ? -18.353 3.809 7.964 1.00 98.81 208 VAL A CA 1
ATOM 1630 C C . VAL A 1 208 ? -17.861 2.938 9.113 1.00 98.81 208 VAL A C 1
ATOM 1632 O O . VAL A 1 208 ? -18.609 2.120 9.639 1.00 98.81 208 VAL A O 1
ATOM 1635 N N . THR A 1 209 ? -16.625 3.168 9.548 1.00 98.69 209 THR A N 1
ATOM 1636 C CA . THR A 1 209 ? -15.999 2.429 10.657 1.00 98.69 209 THR A CA 1
ATOM 1637 C C . THR A 1 209 ? -16.037 3.183 11.983 1.00 98.69 209 THR A C 1
ATOM 1639 O O . THR A 1 209 ? -15.657 2.632 13.005 1.00 98.69 209 THR A O 1
ATOM 1642 N N . GLY A 1 210 ? -16.413 4.463 11.968 1.00 98.38 210 GLY A N 1
ATOM 1643 C CA . GLY A 1 210 ? -16.454 5.322 13.151 1.00 98.38 210 GLY A CA 1
ATOM 1644 C C . GLY A 1 210 ? -16.558 6.801 12.783 1.00 98.38 210 GLY A C 1
ATOM 1645 O O . GLY A 1 210 ? -16.709 7.153 11.611 1.00 98.38 210 GLY A O 1
ATOM 1646 N N . SER A 1 211 ? -16.448 7.673 13.779 1.00 98.69 211 SER A N 1
ATOM 1647 C CA . SER A 1 211 ? -16.330 9.124 13.604 1.00 98.69 211 SER A CA 1
ATOM 1648 C C . SER A 1 211 ? -15.016 9.633 14.193 1.00 98.69 211 SER A C 1
ATOM 1650 O O . SER A 1 211 ? -14.371 8.961 15.002 1.00 98.69 211 SER A O 1
ATOM 1652 N N . LEU A 1 212 ? -14.586 10.826 13.776 1.00 98.62 212 LEU A N 1
ATOM 1653 C CA . LEU A 1 212 ? -13.438 11.476 14.404 1.00 98.62 212 LEU A CA 1
ATOM 1654 C C . LEU A 1 212 ? -13.696 11.692 15.894 1.00 98.62 212 LEU A C 1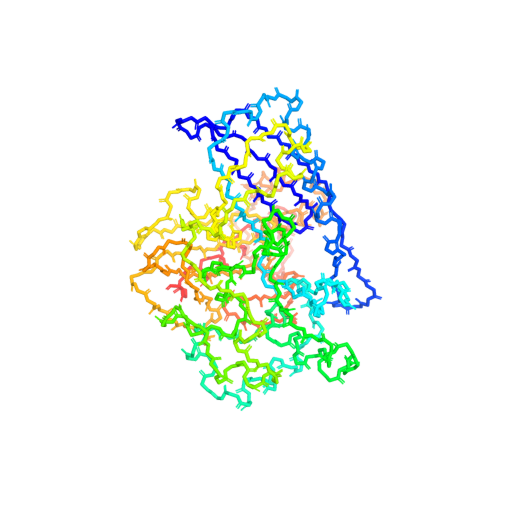
ATOM 1656 O O . LEU A 1 212 ? -14.734 12.224 16.283 1.00 98.62 212 LEU A O 1
ATOM 1660 N N . ARG A 1 213 ? -12.706 11.355 16.724 1.00 98.69 213 ARG A N 1
ATOM 1661 C CA . ARG A 1 213 ? -12.760 11.656 18.156 1.00 98.69 213 ARG A CA 1
ATOM 1662 C C . ARG A 1 213 ? -12.883 13.169 18.364 1.00 98.69 213 ARG A C 1
ATOM 1664 O O . ARG A 1 213 ? -12.180 13.916 17.674 1.00 98.69 213 ARG A O 1
ATOM 1671 N N . PRO A 1 214 ? -13.639 13.631 19.378 1.00 98.62 214 PRO A N 1
ATOM 1672 C CA . PRO A 1 214 ? -13.844 15.059 19.631 1.00 98.62 214 PRO A CA 1
ATOM 1673 C C . PRO A 1 214 ? -12.541 15.869 19.701 1.00 98.62 214 PRO A C 1
ATOM 1675 O O . PRO A 1 214 ? -12.430 16.940 19.109 1.00 98.62 214 PRO A O 1
ATOM 1678 N N . ALA A 1 215 ? -11.505 15.330 20.356 1.00 98.50 215 ALA A N 1
ATOM 1679 C CA . ALA A 1 215 ? -10.203 15.993 20.471 1.00 98.50 215 ALA A CA 1
ATOM 1680 C C . ALA A 1 215 ? -9.470 16.143 19.122 1.00 98.50 215 ALA A C 1
ATOM 1682 O O . ALA A 1 215 ? -8.777 17.137 18.900 1.00 98.50 215 ALA A O 1
ATOM 1683 N N . VAL A 1 216 ? -9.629 15.177 18.210 1.00 98.69 216 VAL A N 1
ATOM 1684 C CA . VAL A 1 216 ? -9.041 15.226 16.861 1.00 98.69 216 VAL A CA 1
ATOM 1685 C C . VAL A 1 216 ? -9.804 16.231 16.001 1.00 98.69 216 VAL A C 1
ATOM 1687 O O . VAL A 1 216 ? -9.191 17.119 15.413 1.00 98.69 216 VAL A O 1
ATOM 1690 N N . ALA A 1 217 ? -11.137 16.154 16.008 1.00 98.62 217 ALA A N 1
ATOM 1691 C CA . ALA A 1 217 ? -12.014 17.092 15.311 1.00 98.62 217 ALA A CA 1
ATOM 1692 C C . ALA A 1 217 ? -11.742 18.551 15.735 1.00 98.62 217 ALA A C 1
ATOM 1694 O O . ALA A 1 217 ? -11.560 19.432 14.891 1.00 98.62 217 ALA A O 1
ATOM 1695 N N . GLN A 1 218 ? -11.596 18.791 17.044 1.00 98.50 218 GLN A N 1
ATOM 1696 C CA . GLN A 1 218 ? -11.230 20.095 17.595 1.00 98.50 218 GLN A CA 1
ATOM 1697 C C . GLN A 1 218 ? -9.843 20.565 17.121 1.00 98.50 218 GLN A C 1
ATOM 1699 O O . GLN A 1 218 ? -9.712 21.715 16.702 1.00 98.50 218 GLN A O 1
ATOM 1704 N N . SER A 1 219 ? -8.822 19.696 17.155 1.00 98.38 219 SER A N 1
ATOM 1705 C CA . SER A 1 219 ? -7.454 20.012 16.694 1.00 98.38 219 SER A CA 1
ATOM 1706 C C . SER A 1 219 ? -7.416 20.438 15.222 1.00 98.38 219 SER A C 1
ATOM 1708 O O . SER A 1 219 ? -6.640 21.318 14.846 1.00 98.38 219 SER A O 1
ATOM 1710 N N . TRP A 1 220 ? -8.270 19.838 14.391 1.00 98.62 220 TRP A N 1
ATOM 1711 C CA . TRP A 1 220 ? -8.355 20.116 12.955 1.00 98.62 220 TRP A CA 1
ATOM 1712 C C . TRP A 1 220 ? -9.409 21.174 12.591 1.00 98.62 220 TRP A C 1
ATOM 1714 O O . TRP A 1 220 ? -9.573 21.482 11.413 1.00 98.62 220 TRP A O 1
ATOM 1724 N N . ASN A 1 221 ? -10.102 21.766 13.578 1.00 98.12 221 ASN A N 1
ATOM 1725 C CA . ASN A 1 221 ? -11.195 22.730 13.372 1.00 98.12 221 ASN A CA 1
ATOM 1726 C C . ASN A 1 221 ? -12.240 22.212 12.358 1.00 98.12 221 ASN A C 1
ATOM 1728 O O . ASN A 1 221 ? -12.669 22.930 11.449 1.00 98.12 221 ASN A O 1
ATOM 1732 N N . MET A 1 222 ? -12.642 20.951 12.527 1.00 97.56 222 MET A N 1
ATOM 1733 C CA . MET A 1 222 ? -13.624 20.263 11.689 1.00 97.56 222 MET A CA 1
ATOM 1734 C C . MET A 1 222 ? -14.683 19.548 12.545 1.00 97.56 222 MET A C 1
ATOM 1736 O O . MET A 1 222 ? -14.477 19.386 13.748 1.00 97.56 222 MET A O 1
ATOM 1740 N N . PRO A 1 223 ? -15.823 19.130 11.968 1.00 98.25 223 PRO A N 1
ATOM 1741 C CA . PRO A 1 223 ? -16.815 18.337 12.686 1.00 98.25 223 PRO A CA 1
ATOM 1742 C C . PRO A 1 223 ? -16.266 16.963 13.084 1.00 98.25 223 PRO A C 1
ATOM 1744 O O . PRO A 1 223 ? -15.263 16.499 12.538 1.00 98.25 223 PRO A O 1
ATOM 1747 N N . GLU A 1 224 ? -16.981 16.268 13.968 1.00 98.19 224 GLU A N 1
ATOM 1748 C CA . GLU A 1 224 ? -16.802 14.832 14.227 1.00 98.19 224 GLU A CA 1
ATOM 1749 C C . GLU A 1 224 ? -17.284 14.011 13.014 1.00 98.19 224 GLU A C 1
ATOM 1751 O O . GLU A 1 224 ? -18.275 13.286 13.064 1.00 98.19 224 GLU A O 1
ATOM 1756 N N . ALA A 1 225 ? -16.620 14.209 11.873 1.00 97.94 225 ALA A N 1
ATOM 1757 C CA . ALA A 1 225 ? -16.991 13.651 10.582 1.00 97.94 225 ALA A CA 1
ATOM 1758 C C . ALA A 1 225 ? -16.904 12.119 10.585 1.00 97.94 225 ALA A C 1
ATOM 1760 O O . ALA A 1 225 ? -16.099 11.527 11.311 1.00 97.94 225 ALA A O 1
ATOM 1761 N N . LEU A 1 226 ? -17.716 11.489 9.734 1.00 98.56 226 LEU A N 1
ATOM 1762 C CA . LEU A 1 226 ? -17.698 10.040 9.538 1.00 98.56 226 LEU A CA 1
ATOM 1763 C C . LEU A 1 226 ? -16.389 9.616 8.865 1.00 98.56 226 LEU A C 1
ATOM 1765 O O . LEU A 1 226 ? -15.907 10.293 7.957 1.00 98.56 226 LEU A O 1
ATOM 1769 N N . VAL A 1 227 ? -15.833 8.482 9.280 1.00 98.88 227 VAL A N 1
ATOM 1770 C CA . VAL A 1 227 ? -14.616 7.903 8.704 1.00 98.88 227 VAL A CA 1
ATOM 1771 C C . VAL A 1 227 ? -14.965 6.576 8.043 1.00 98.88 227 VAL A C 1
ATOM 1773 O O . VAL A 1 227 ? -15.466 5.668 8.712 1.00 98.88 227 VAL A O 1
ATOM 1776 N N . VAL A 1 228 ? -14.702 6.458 6.741 1.00 98.88 228 VAL A N 1
ATOM 1777 C CA . VAL A 1 228 ? -14.908 5.206 5.994 1.00 98.88 228 VAL A CA 1
ATOM 1778 C C . VAL A 1 228 ? -13.697 4.276 6.095 1.00 98.88 228 VAL A C 1
ATOM 1780 O O . VAL A 1 228 ? -12.584 4.717 6.405 1.00 98.88 228 VAL A O 1
ATOM 1783 N N . ALA A 1 229 ? -13.888 2.981 5.842 1.00 98.81 229 ALA A N 1
ATOM 1784 C CA . ALA A 1 229 ? -12.821 1.980 5.890 1.00 98.81 229 ALA A CA 1
ATOM 1785 C C . ALA A 1 229 ? -11.685 2.285 4.889 1.00 98.81 229 ALA A C 1
ATOM 1787 O O . ALA A 1 229 ? -10.503 2.119 5.212 1.00 98.81 229 ALA A O 1
ATOM 1788 N N . GLY A 1 230 ? -12.020 2.842 3.726 1.00 98.69 230 GLY A N 1
ATOM 1789 C CA . GLY A 1 230 ? -11.052 3.253 2.717 1.00 98.69 230 GLY A CA 1
ATOM 1790 C C . GLY A 1 230 ? -10.456 2.066 1.960 1.00 98.69 230 GLY A C 1
ATOM 1791 O O . GLY A 1 230 ? -11.180 1.129 1.649 1.00 98.69 230 GLY A O 1
ATOM 1792 N N . GLY A 1 231 ? -9.166 2.105 1.629 1.00 98.69 231 GLY A N 1
ATOM 1793 C CA . GLY A 1 231 ? -8.535 1.044 0.835 1.00 98.69 231 GLY A CA 1
ATOM 1794 C C . GLY A 1 231 ? -7.016 1.022 0.938 1.00 98.69 231 GLY A C 1
ATOM 1795 O O . GLY A 1 231 ? -6.409 2.021 1.319 1.00 98.69 231 GLY A O 1
ATOM 1796 N N . GLY A 1 232 ? -6.390 -0.094 0.566 1.00 98.38 232 GLY A N 1
ATOM 1797 C CA . GLY A 1 232 ? -4.961 -0.085 0.237 1.00 98.38 232 GLY A CA 1
ATOM 1798 C C . GLY A 1 232 ? -4.691 0.876 -0.929 1.00 98.38 232 GLY A C 1
ATOM 1799 O O . GLY A 1 232 ? -5.577 1.105 -1.755 1.00 98.38 232 GLY A O 1
ATOM 1800 N N . ASP A 1 233 ? -3.493 1.453 -1.001 1.00 95.62 233 ASP A N 1
ATOM 1801 C CA . ASP A 1 233 ? -3.099 2.452 -2.010 1.00 95.62 233 ASP A CA 1
ATOM 1802 C C . ASP A 1 233 ? -3.506 2.091 -3.454 1.00 95.62 233 ASP A C 1
ATOM 1804 O O . ASP A 1 233 ? -4.106 2.913 -4.148 1.00 95.62 233 ASP A O 1
ATOM 1808 N N . ASN A 1 234 ? -3.276 0.850 -3.887 1.00 95.19 234 ASN A N 1
ATOM 1809 C CA . ASN A 1 234 ? -3.629 0.371 -5.224 1.00 95.19 234 ASN A CA 1
ATOM 1810 C C . ASN A 1 234 ? -5.147 0.369 -5.459 1.00 95.19 234 ASN A C 1
ATOM 1812 O O . ASN A 1 234 ? -5.621 0.897 -6.464 1.00 95.19 234 ASN A O 1
ATOM 1816 N N . ALA A 1 235 ? -5.922 -0.188 -4.524 1.00 97.69 235 ALA A N 1
ATOM 1817 C CA . ALA A 1 235 ? -7.376 -0.271 -4.645 1.00 97.69 235 ALA A CA 1
ATOM 1818 C C . ALA A 1 235 ? -8.046 1.106 -4.506 1.00 97.69 235 ALA A C 1
ATOM 1820 O O . ALA A 1 235 ? -9.001 1.401 -5.223 1.00 97.69 235 ALA A O 1
ATOM 1821 N N . ALA A 1 236 ? -7.538 1.970 -3.623 1.00 97.88 236 ALA A N 1
ATOM 1822 C CA . ALA A 1 236 ? -7.999 3.349 -3.495 1.00 97.88 236 ALA A CA 1
ATOM 1823 C C . ALA A 1 236 ? -7.668 4.172 -4.751 1.00 97.88 236 ALA A C 1
ATOM 1825 O O . ALA A 1 236 ? -8.511 4.931 -5.231 1.00 97.88 236 ALA A O 1
ATOM 1826 N N . GLY A 1 237 ? -6.473 3.978 -5.319 1.00 95.88 237 GLY A N 1
ATOM 1827 C CA . GLY A 1 237 ? -6.078 4.550 -6.603 1.00 95.88 237 GLY A CA 1
ATOM 1828 C C . GLY A 1 237 ? -7.013 4.123 -7.734 1.00 95.88 237 GLY A C 1
ATOM 1829 O O . GLY A 1 237 ? -7.495 4.982 -8.470 1.00 95.88 237 GLY A O 1
ATOM 1830 N N . ALA A 1 238 ? -7.345 2.829 -7.810 1.00 96.69 238 ALA A N 1
ATOM 1831 C CA . ALA A 1 238 ? -8.303 2.280 -8.771 1.00 96.69 238 ALA A CA 1
ATOM 1832 C C . ALA A 1 238 ? -9.693 2.933 -8.643 1.00 96.69 238 ALA A C 1
ATOM 1834 O O . ALA A 1 238 ? -10.236 3.418 -9.637 1.00 96.69 238 ALA A O 1
ATOM 1835 N N . VAL A 1 239 ? -10.230 3.061 -7.420 1.00 97.69 239 VAL A N 1
ATOM 1836 C CA . VAL A 1 239 ? -11.489 3.799 -7.188 1.00 97.69 239 VAL A CA 1
ATOM 1837 C C . VAL A 1 239 ? -11.375 5.245 -7.685 1.00 97.69 239 VAL A C 1
ATOM 1839 O O . VAL A 1 239 ? -12.277 5.738 -8.360 1.00 97.69 239 VAL A O 1
ATOM 1842 N N . GLY A 1 240 ? -10.258 5.919 -7.396 1.00 95.88 240 GLY A N 1
ATOM 1843 C CA . GLY A 1 240 ? -10.017 7.308 -7.796 1.00 95.88 240 GLY A CA 1
ATOM 1844 C C . GLY A 1 240 ? -9.976 7.538 -9.311 1.00 95.88 240 GLY A C 1
ATOM 1845 O O . GLY A 1 240 ? -10.326 8.626 -9.761 1.00 95.88 240 GLY A O 1
ATOM 1846 N N . VAL A 1 241 ? -9.601 6.527 -10.101 1.00 95.69 241 VAL A N 1
ATOM 1847 C CA . VAL A 1 241 ? -9.623 6.584 -11.576 1.00 95.69 241 VAL A CA 1
ATOM 1848 C C . VAL A 1 241 ? -10.905 6.003 -12.189 1.00 95.69 241 VAL A C 1
ATOM 1850 O O . VAL A 1 241 ? -11.005 5.881 -13.408 1.00 95.69 241 VAL A O 1
ATOM 1853 N N . GLY A 1 242 ? -11.902 5.663 -11.365 1.00 95.62 242 GLY A N 1
ATOM 1854 C CA . GLY A 1 242 ? -13.194 5.147 -11.823 1.00 95.62 242 GLY A CA 1
ATOM 1855 C C . GLY A 1 242 ? -13.191 3.661 -12.187 1.00 95.62 242 GLY A C 1
ATOM 1856 O O . GLY A 1 242 ? -14.057 3.217 -12.942 1.00 95.62 242 GLY A O 1
ATOM 1857 N N . MET A 1 243 ? -12.231 2.891 -11.671 1.00 95.75 243 MET A N 1
ATOM 1858 C CA . MET A 1 243 ? -12.216 1.439 -11.807 1.00 95.75 243 MET A CA 1
ATOM 1859 C C . MET A 1 243 ? -12.985 0.791 -10.658 1.00 95.75 243 MET A C 1
ATOM 1861 O O . MET A 1 243 ? -12.601 0.899 -9.496 1.00 95.75 243 MET A O 1
ATOM 1865 N N . ALA A 1 244 ? -14.089 0.138 -11.002 1.00 94.19 244 ALA A N 1
ATOM 1866 C CA . ALA A 1 244 ? -15.025 -0.484 -10.071 1.00 94.19 244 ALA A CA 1
ATOM 1867 C C . ALA A 1 244 ? -15.647 -1.786 -10.609 1.00 94.19 244 ALA A C 1
ATOM 1869 O O . ALA A 1 244 ? -16.081 -2.635 -9.827 1.00 94.19 244 ALA A O 1
ATOM 1870 N N . ASP A 1 245 ? -15.694 -1.948 -11.931 1.00 96.56 245 ASP A N 1
ATOM 1871 C CA . ASP A 1 245 ? -16.382 -3.018 -12.639 1.00 96.56 245 ASP A CA 1
ATOM 1872 C C . ASP A 1 245 ? -15.409 -3.948 -13.363 1.00 96.56 245 ASP A C 1
ATOM 1874 O O . ASP A 1 245 ? -14.360 -3.535 -13.861 1.00 96.56 245 ASP A O 1
ATOM 1878 N N . ALA A 1 246 ? -15.790 -5.224 -13.439 1.00 95.75 246 ALA A N 1
ATOM 1879 C CA . ALA A 1 246 ? -15.003 -6.261 -14.087 1.00 95.75 246 ALA A CA 1
ATOM 1880 C C . ALA A 1 246 ? -14.647 -5.894 -15.538 1.00 95.75 246 ALA A C 1
ATOM 1882 O O . ALA A 1 246 ? -15.475 -5.368 -16.284 1.00 95.75 246 ALA A O 1
ATOM 1883 N N . GLY A 1 247 ? -13.409 -6.194 -15.932 1.00 91.12 247 GLY A N 1
ATOM 1884 C CA . GLY A 1 247 ? -12.878 -5.879 -17.261 1.00 91.12 247 GLY A CA 1
ATOM 1885 C C . GLY A 1 247 ? -12.292 -4.471 -17.392 1.00 91.12 247 GLY A C 1
ATOM 1886 O O . GLY A 1 247 ? -11.680 -4.166 -18.414 1.00 91.12 247 GLY A O 1
ATOM 1887 N N . GLN A 1 248 ? -12.419 -3.617 -16.372 1.00 97.62 248 GLN A N 1
ATOM 1888 C CA . GLN A 1 248 ? -11.641 -2.384 -16.306 1.00 97.62 248 GLN A CA 1
ATOM 1889 C C . GLN A 1 248 ? -10.207 -2.692 -15.868 1.00 97.62 248 GLN A C 1
ATOM 1891 O O . GLN A 1 248 ? -9.986 -3.447 -14.917 1.00 97.62 248 GLN A O 1
ATOM 1896 N N . ALA A 1 249 ? -9.236 -2.054 -16.520 1.00 96.75 249 ALA A N 1
ATOM 1897 C CA . ALA A 1 249 ? -7.824 -2.164 -16.181 1.00 96.75 249 ALA A CA 1
ATOM 1898 C C . ALA A 1 249 ? -7.119 -0.803 -16.252 1.00 96.75 249 ALA A C 1
ATOM 1900 O O . ALA A 1 249 ? -7.513 0.070 -17.028 1.00 96.75 249 ALA A O 1
ATOM 1901 N N . MET A 1 250 ? -6.048 -0.644 -15.476 1.00 95.56 250 MET A N 1
ATOM 1902 C CA . MET A 1 250 ? -5.114 0.472 -15.603 1.00 95.56 250 MET A CA 1
ATOM 1903 C C . MET A 1 250 ? -3.674 -0.017 -15.551 1.00 95.56 250 MET A C 1
ATOM 1905 O O . MET A 1 250 ? -3.350 -0.986 -14.865 1.00 95.56 250 MET A O 1
ATOM 1909 N N . LEU A 1 251 ? -2.807 0.726 -16.230 1.00 94.44 251 LEU A N 1
ATOM 1910 C CA . LEU A 1 251 ? -1.365 0.589 -16.136 1.00 94.44 251 LEU A CA 1
ATOM 1911 C C . LEU A 1 251 ? -0.790 1.878 -15.545 1.00 94.44 251 LEU A C 1
ATOM 1913 O O . LEU A 1 251 ? -0.800 2.929 -16.185 1.00 94.44 251 LEU A O 1
ATOM 1917 N N . SER A 1 252 ? -0.298 1.796 -14.312 1.00 90.94 252 SER A N 1
ATOM 1918 C CA . SER A 1 252 ? 0.382 2.900 -13.641 1.00 90.94 252 SER A CA 1
ATOM 1919 C C . SER A 1 252 ? 1.884 2.813 -13.888 1.00 90.94 252 SER A C 1
ATOM 1921 O O . SER A 1 252 ? 2.542 1.866 -13.452 1.00 90.94 252 SER A O 1
ATOM 1923 N N . LEU A 1 253 ? 2.429 3.814 -14.580 1.00 88.94 253 LEU A N 1
ATOM 1924 C CA . LEU A 1 253 ? 3.855 3.933 -14.897 1.00 88.94 253 LEU A CA 1
ATOM 1925 C C . LEU A 1 253 ? 4.556 4.850 -13.887 1.00 88.94 253 LEU A C 1
ATOM 1927 O O . LEU A 1 253 ? 5.004 5.948 -14.214 1.00 88.94 253 LEU A O 1
ATOM 1931 N N . GLY A 1 254 ? 4.610 4.403 -12.633 1.00 86.12 254 GLY A N 1
ATOM 1932 C CA . GLY A 1 254 ? 5.388 5.048 -11.578 1.00 86.12 254 GLY A CA 1
ATOM 1933 C C . GLY A 1 254 ? 6.830 4.537 -11.519 1.00 86.12 254 GLY A C 1
ATOM 1934 O O . GLY A 1 254 ? 7.304 3.823 -12.404 1.00 86.12 254 GLY A O 1
ATOM 1935 N N . THR A 1 255 ? 7.535 4.865 -10.427 1.00 81.19 255 THR A N 1
ATOM 1936 C CA . THR A 1 255 ? 8.869 4.309 -10.114 1.00 81.19 255 THR A CA 1
ATOM 1937 C C . THR A 1 255 ? 8.883 2.782 -10.291 1.00 81.19 255 THR A C 1
ATOM 1939 O O . THR A 1 255 ? 9.781 2.245 -10.946 1.00 81.19 255 THR A O 1
ATOM 1942 N N . SER A 1 256 ? 7.847 2.116 -9.776 1.00 86.62 256 SER A N 1
ATOM 1943 C CA . SER A 1 256 ? 7.431 0.753 -10.120 1.00 86.62 256 SER A CA 1
ATOM 1944 C C . SER A 1 256 ? 6.224 0.782 -11.062 1.00 86.62 256 SER A C 1
ATOM 1946 O O . SER A 1 256 ? 5.418 1.713 -11.007 1.00 86.62 256 SER A O 1
ATOM 1948 N N . GLY A 1 257 ? 6.079 -0.257 -11.880 1.00 90.25 257 GLY A N 1
ATOM 1949 C CA . GLY A 1 257 ? 4.918 -0.459 -12.741 1.00 90.25 257 GLY A CA 1
ATOM 1950 C C . GLY A 1 257 ? 3.855 -1.286 -12.030 1.00 90.25 257 GLY A C 1
ATOM 1951 O O . GLY A 1 257 ? 4.182 -2.268 -11.362 1.00 90.25 257 GLY A O 1
ATOM 1952 N N . VAL A 1 258 ? 2.590 -0.898 -12.169 1.00 93.44 258 VAL A N 1
ATOM 1953 C CA . VAL A 1 258 ? 1.458 -1.685 -11.666 1.00 93.44 258 VAL A CA 1
ATOM 1954 C C . VAL A 1 258 ? 0.424 -1.819 -12.768 1.00 93.44 258 VAL A C 1
ATOM 1956 O O . VAL A 1 258 ? -0.138 -0.814 -13.206 1.00 93.44 258 VAL A O 1
ATOM 1959 N N . TYR A 1 259 ? 0.156 -3.053 -13.184 1.00 95.31 259 TYR A N 1
ATOM 1960 C CA . TYR A 1 259 ? -1.047 -3.373 -13.937 1.00 95.31 259 TYR A CA 1
ATOM 1961 C C . TYR A 1 259 ? -2.107 -3.865 -12.958 1.00 95.31 259 TYR A C 1
ATOM 1963 O O . TYR A 1 259 ? -1.890 -4.835 -12.232 1.00 95.31 259 TYR A O 1
ATOM 1971 N N . PHE A 1 260 ? -3.230 -3.161 -12.910 1.00 97.00 260 PHE A N 1
ATOM 1972 C CA . PHE A 1 260 ? -4.358 -3.460 -12.038 1.00 97.00 260 PHE A CA 1
ATOM 1973 C C . PHE A 1 260 ? -5.557 -3.782 -12.919 1.00 97.00 260 PHE A C 1
ATOM 1975 O O . PHE A 1 260 ? -5.882 -2.990 -13.804 1.00 97.00 260 PHE A O 1
ATOM 1982 N N . ALA A 1 261 ? -6.239 -4.894 -12.658 1.00 97.69 261 ALA A N 1
ATOM 1983 C CA . ALA A 1 261 ? -7.433 -5.291 -13.397 1.00 97.69 261 ALA A CA 1
ATOM 1984 C C . ALA A 1 261 ? -8.535 -5.734 -12.435 1.00 97.69 261 ALA A C 1
ATOM 1986 O O . ALA A 1 261 ? -8.317 -6.599 -11.587 1.00 97.69 261 ALA A O 1
ATOM 1987 N N . VAL A 1 262 ? -9.729 -5.156 -12.563 1.00 98.00 262 VAL A N 1
ATOM 1988 C CA . VAL A 1 262 ? -10.900 -5.596 -11.795 1.00 98.00 262 VAL A CA 1
ATOM 1989 C C . VAL A 1 262 ? -11.401 -6.910 -12.393 1.00 98.00 262 VAL A C 1
ATOM 1991 O O . VAL A 1 262 ? -11.691 -6.984 -13.591 1.00 98.00 262 VAL A O 1
ATOM 1994 N N . SER A 1 263 ? -11.516 -7.947 -11.566 1.00 97.31 263 SER A N 1
ATOM 1995 C CA . SER A 1 263 ? -11.932 -9.283 -11.998 1.00 97.31 263 SER A CA 1
ATOM 1996 C C . SER A 1 263 ? -13.430 -9.521 -11.790 1.00 97.31 263 SER A C 1
ATOM 1998 O O . SER A 1 263 ? -14.061 -8.929 -10.908 1.00 97.31 263 SER A O 1
ATOM 2000 N N . ASP A 1 264 ? -14.011 -10.412 -12.598 1.00 95.56 264 ASP A N 1
ATOM 2001 C CA . ASP A 1 264 ? -15.357 -10.936 -12.354 1.00 95.56 264 ASP A CA 1
ATOM 2002 C C . ASP A 1 264 ? -15.288 -12.027 -11.278 1.00 95.56 264 ASP A C 1
ATOM 2004 O O . ASP A 1 264 ? -14.915 -13.172 -11.539 1.00 95.56 264 ASP A O 1
ATOM 2008 N N . GLY A 1 265 ? -15.566 -11.636 -10.035 1.00 96.62 265 GLY A N 1
ATOM 2009 C CA . GLY A 1 265 ? -15.358 -12.492 -8.872 1.00 96.62 265 GLY A CA 1
ATOM 2010 C C . GLY A 1 265 ? -13.880 -12.669 -8.509 1.00 96.62 265 GLY A C 1
ATOM 2011 O O . GLY A 1 265 ? -12.992 -11.988 -9.025 1.00 96.62 265 GLY A O 1
ATOM 2012 N N . PHE A 1 266 ? -13.619 -13.576 -7.570 1.00 97.62 266 PHE A N 1
ATOM 2013 C CA . PHE A 1 266 ? -12.266 -13.902 -7.132 1.00 97.62 266 PHE A CA 1
ATOM 2014 C C . PHE A 1 266 ? -11.581 -14.849 -8.126 1.00 97.62 266 PHE A C 1
ATOM 2016 O O . PHE A 1 266 ? -12.025 -15.980 -8.326 1.00 97.62 266 PHE A O 1
ATOM 2023 N N . LEU A 1 267 ? -10.472 -14.390 -8.704 1.00 96.81 267 LEU A N 1
ATOM 2024 C CA . LEU A 1 267 ? -9.571 -15.177 -9.548 1.00 96.81 267 LEU A CA 1
ATOM 2025 C C . LEU A 1 267 ? -8.213 -15.282 -8.867 1.00 96.81 267 LEU A C 1
ATOM 2027 O O . LEU A 1 267 ? -7.814 -14.360 -8.171 1.00 96.81 267 LEU A O 1
ATOM 2031 N N . SER A 1 268 ? -7.480 -16.373 -9.053 1.00 94.50 268 SER A N 1
ATOM 2032 C CA . SER A 1 268 ? -6.174 -16.553 -8.416 1.00 94.50 268 SER A CA 1
ATOM 2033 C C . SER A 1 268 ? -5.239 -17.339 -9.327 1.00 94.50 268 SER A C 1
ATOM 2035 O O . SER A 1 268 ? -5.640 -18.360 -9.883 1.00 94.50 268 SER A O 1
ATOM 2037 N N . LYS A 1 269 ? -4.009 -16.836 -9.486 1.00 93.12 269 LYS A N 1
ATOM 2038 C CA . LYS A 1 269 ? -2.954 -17.428 -10.326 1.00 93.12 269 LYS A CA 1
ATOM 2039 C C . LYS A 1 269 ? -1.558 -17.259 -9.692 1.00 93.12 269 LYS A C 1
ATOM 2041 O O . LYS A 1 269 ? -0.658 -16.651 -10.283 1.00 93.12 269 LYS A O 1
ATOM 2046 N N . PRO A 1 270 ? -1.365 -17.730 -8.446 1.00 89.50 270 PRO A N 1
ATOM 2047 C CA . PRO A 1 270 ? -0.154 -17.489 -7.664 1.00 89.50 270 PRO A CA 1
ATOM 2048 C C . PRO A 1 270 ? 1.090 -18.139 -8.285 1.00 89.50 270 PRO A C 1
ATOM 2050 O O . PRO A 1 270 ? 2.202 -17.671 -8.057 1.00 89.50 270 PRO A O 1
ATOM 2053 N N . GLU A 1 271 ? 0.926 -19.186 -9.096 1.00 88.88 271 GLU A N 1
ATOM 2054 C CA . GLU A 1 271 ? 1.997 -19.825 -9.865 1.00 88.88 271 GLU A CA 1
ATOM 2055 C C . GLU A 1 271 ? 2.640 -18.904 -10.909 1.00 88.88 271 GLU A C 1
ATOM 2057 O O . GLU A 1 271 ? 3.774 -19.147 -11.307 1.00 88.88 271 GLU A O 1
ATOM 2062 N N . SER A 1 272 ? 1.942 -17.846 -11.332 1.00 87.81 272 SER A N 1
ATOM 2063 C CA . SER A 1 272 ? 2.468 -16.803 -12.222 1.00 87.81 272 SER A CA 1
ATOM 2064 C C . SER A 1 272 ? 2.813 -15.513 -11.476 1.00 87.81 272 SER A C 1
ATOM 2066 O O . SER A 1 272 ? 2.981 -14.473 -12.106 1.00 87.81 272 SER A O 1
ATOM 2068 N N . ALA A 1 273 ? 2.874 -15.553 -10.139 1.00 88.75 273 ALA A N 1
ATOM 2069 C CA . ALA A 1 273 ? 3.134 -14.395 -9.283 1.00 88.75 273 ALA A CA 1
ATOM 2070 C C . ALA A 1 273 ? 2.194 -13.196 -9.541 1.00 88.75 273 ALA A C 1
ATOM 2072 O O . ALA A 1 273 ? 2.569 -12.047 -9.300 1.00 88.75 273 ALA A O 1
ATOM 2073 N N . VAL A 1 274 ? 0.974 -13.458 -10.023 1.00 93.25 274 VAL A N 1
ATOM 2074 C CA . VAL A 1 274 ? -0.102 -12.463 -10.082 1.00 93.25 274 VAL A CA 1
ATOM 2075 C C . VAL A 1 274 ? -0.727 -12.376 -8.702 1.00 93.25 274 VAL A C 1
ATOM 2077 O O . VAL A 1 274 ? -1.101 -13.397 -8.116 1.00 93.25 274 VAL A O 1
ATOM 2080 N N . HIS A 1 275 ? -0.839 -11.161 -8.179 1.00 95.62 275 HIS A N 1
ATOM 2081 C CA . HIS A 1 275 ? -1.524 -10.944 -6.919 1.00 95.62 275 HIS A CA 1
ATOM 2082 C C . HIS A 1 275 ? -3.031 -10.887 -7.122 1.00 95.62 275 HIS A C 1
ATOM 2084 O O . HIS A 1 275 ? -3.501 -10.327 -8.111 1.00 95.62 275 HIS A O 1
ATOM 2090 N N . SER A 1 276 ? -3.782 -11.412 -6.161 1.00 97.50 276 SER A N 1
ATOM 2091 C CA . SER A 1 276 ? -5.240 -11.359 -6.153 1.00 97.50 276 SER A CA 1
ATOM 2092 C C . SER A 1 276 ? -5.759 -10.906 -4.804 1.00 97.50 276 SER A C 1
ATOM 2094 O O . SER A 1 276 ? -5.537 -11.563 -3.788 1.00 97.50 276 SER A O 1
ATOM 2096 N N . PHE A 1 277 ? -6.465 -9.784 -4.786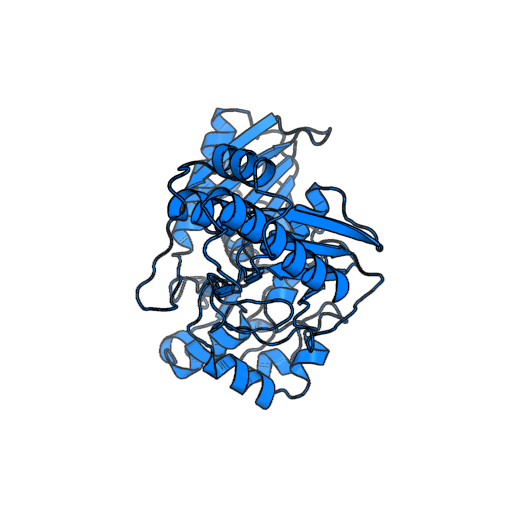 1.00 98.50 277 PHE A N 1
ATOM 2097 C CA . PHE A 1 277 ? -6.979 -9.194 -3.560 1.00 98.50 277 PHE A CA 1
ATOM 2098 C C . PHE A 1 277 ? -8.444 -8.798 -3.717 1.00 98.50 277 PHE A C 1
ATOM 2100 O O . PHE A 1 277 ? -8.997 -8.714 -4.817 1.00 98.50 277 PHE A O 1
ATOM 2107 N N . CYS A 1 278 ? -9.098 -8.545 -2.587 1.00 98.69 278 CYS A N 1
ATOM 2108 C CA . CYS A 1 278 ? -10.381 -7.862 -2.611 1.00 98.69 278 CYS A CA 1
ATOM 2109 C C . CYS A 1 278 ? -10.186 -6.432 -3.129 1.00 98.69 278 CYS A C 1
ATOM 2111 O O . CYS A 1 278 ? -9.194 -5.776 -2.827 1.00 98.69 278 CYS A O 1
ATOM 2113 N N . HIS A 1 279 ? -11.163 -5.912 -3.862 1.00 98.62 279 HIS A N 1
ATOM 2114 C CA . HIS A 1 279 ? -11.256 -4.480 -4.109 1.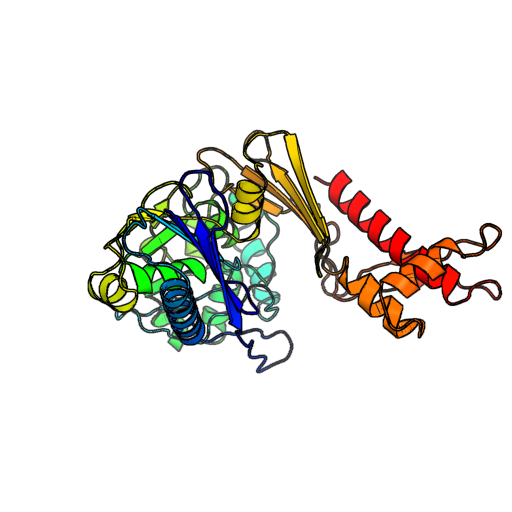00 98.62 279 HIS A CA 1
ATOM 2115 C C . HIS A 1 279 ? -11.800 -3.784 -2.855 1.00 98.62 279 HIS A C 1
ATOM 2117 O O . HIS A 1 279 ? -12.521 -4.393 -2.065 1.00 98.62 279 HIS A O 1
ATOM 2123 N N . ALA A 1 280 ? -11.536 -2.483 -2.729 1.00 98.25 280 ALA A N 1
ATOM 2124 C CA . ALA A 1 280 ? -12.149 -1.611 -1.723 1.00 98.25 280 ALA A CA 1
ATOM 2125 C C . ALA A 1 280 ? -13.686 -1.454 -1.864 1.00 98.25 280 ALA A C 1
ATOM 2127 O O . ALA A 1 280 ? -14.307 -0.765 -1.059 1.00 98.25 280 ALA A O 1
ATOM 2128 N N . LEU A 1 281 ? -14.315 -2.045 -2.887 1.00 98.38 281 LEU A N 1
ATOM 2129 C CA . LEU A 1 281 ? -15.761 -1.982 -3.111 1.00 98.38 281 LEU A CA 1
ATOM 2130 C C . LEU A 1 281 ? -16.447 -3.323 -2.784 1.00 98.38 281 LEU A C 1
ATOM 2132 O O . LEU A 1 281 ? -15.842 -4.380 -3.008 1.00 98.38 281 LEU A O 1
ATOM 2136 N N . PRO A 1 282 ? -17.716 -3.298 -2.325 1.00 98.38 282 PRO A N 1
ATOM 2137 C CA . PRO A 1 282 ? -18.447 -4.500 -1.935 1.00 98.38 282 PRO A CA 1
ATOM 2138 C C . PRO A 1 282 ? -18.541 -5.547 -3.040 1.00 98.38 282 PRO A C 1
ATOM 2140 O O . 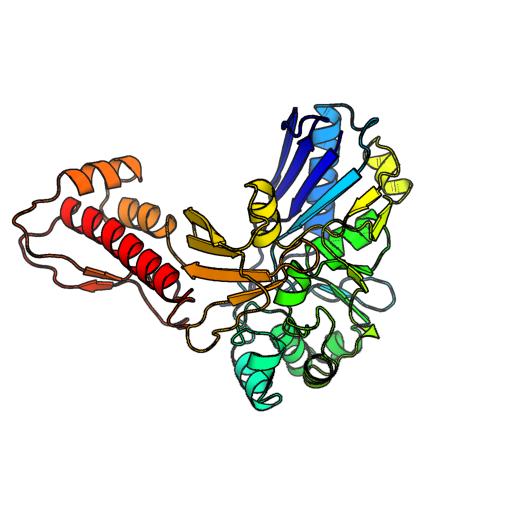PRO A 1 282 ? -18.946 -5.240 -4.161 1.00 98.38 282 PRO A O 1
ATOM 2143 N N . GLY A 1 283 ? -18.206 -6.798 -2.710 1.00 96.75 283 GLY A N 1
ATOM 2144 C CA . GLY A 1 283 ? -18.324 -7.924 -3.643 1.00 96.75 283 GLY A CA 1
ATOM 2145 C C . GLY A 1 283 ? -17.457 -7.793 -4.900 1.00 96.75 283 GLY A C 1
ATOM 2146 O O . GLY A 1 283 ? -17.811 -8.337 -5.945 1.00 96.75 283 GLY A O 1
ATOM 2147 N N . ARG A 1 284 ? -16.347 -7.048 -4.822 1.00 98.31 284 ARG A N 1
ATOM 2148 C CA . ARG A 1 284 ? -15.396 -6.856 -5.924 1.00 98.31 284 ARG A CA 1
ATOM 2149 C C . ARG A 1 284 ? -14.001 -7.348 -5.551 1.00 98.31 284 ARG A C 1
ATOM 2151 O O . ARG A 1 284 ? -13.596 -7.304 -4.385 1.00 98.31 284 ARG A O 1
ATOM 2158 N N . TRP A 1 285 ? -13.257 -7.771 -6.564 1.00 98.62 285 TRP A N 1
ATOM 2159 C CA . TRP A 1 285 ? -11.875 -8.240 -6.477 1.00 98.62 285 TRP A CA 1
ATOM 2160 C C . TRP A 1 285 ? -11.047 -7.614 -7.589 1.00 98.62 285 TRP A C 1
ATOM 2162 O O . TRP A 1 285 ? -11.588 -7.057 -8.547 1.00 98.62 285 TRP A O 1
ATOM 2172 N N . HIS A 1 286 ? -9.735 -7.689 -7.440 1.00 98.38 286 HIS A N 1
ATOM 2173 C CA . HIS A 1 286 ? -8.819 -7.277 -8.480 1.00 98.38 286 HIS A CA 1
ATOM 2174 C C . HIS A 1 286 ? -7.598 -8.184 -8.527 1.00 98.38 286 HIS A C 1
ATOM 2176 O O . HIS A 1 286 ? -7.171 -8.759 -7.522 1.00 98.38 286 HIS A O 1
ATOM 2182 N N . LEU A 1 287 ? -7.017 -8.249 -9.716 1.00 97.25 287 LEU A N 1
ATOM 2183 C CA . LEU A 1 287 ? -5.704 -8.803 -9.961 1.00 97.25 287 LEU A CA 1
ATOM 2184 C C . LEU A 1 287 ? -4.692 -7.667 -10.053 1.00 97.25 287 LEU A C 1
ATOM 2186 O O . LEU A 1 287 ? -5.020 -6.536 -10.431 1.00 97.25 287 LEU A O 1
ATOM 2190 N N . MET A 1 288 ? -3.455 -7.964 -9.680 1.00 94.50 288 MET A N 1
ATOM 2191 C CA . MET A 1 288 ? -2.360 -7.022 -9.792 1.00 94.50 288 MET A CA 1
ATOM 2192 C C . MET A 1 288 ? -1.085 -7.731 -10.232 1.00 94.50 288 MET A C 1
ATOM 2194 O O . MET A 1 288 ? -0.635 -8.687 -9.601 1.00 94.50 288 MET A O 1
ATOM 2198 N N . SER A 1 289 ? -0.485 -7.210 -11.293 1.00 92.06 289 SER A N 1
ATOM 2199 C CA . SER A 1 289 ? 0.869 -7.542 -11.713 1.00 92.06 289 SER A CA 1
ATOM 2200 C C . SER A 1 289 ? 1.772 -6.376 -11.350 1.00 92.06 289 SER A C 1
ATOM 2202 O O . SER A 1 289 ? 1.464 -5.217 -11.654 1.00 92.06 289 SER A O 1
ATOM 2204 N N . VAL A 1 290 ? 2.852 -6.671 -10.628 1.00 89.38 290 VAL A N 1
ATOM 2205 C CA . VAL A 1 290 ? 3.771 -5.641 -10.152 1.00 89.38 290 VAL A CA 1
ATOM 2206 C C . VAL A 1 290 ? 5.134 -5.835 -10.773 1.00 89.38 290 VAL A C 1
ATOM 2208 O O . VAL A 1 290 ? 5.768 -6.872 -10.587 1.00 89.38 290 VAL A O 1
ATOM 2211 N N . MET A 1 291 ? 5.597 -4.771 -11.414 1.00 88.38 291 MET A N 1
ATOM 2212 C CA . MET A 1 291 ? 6.927 -4.658 -11.977 1.00 88.38 291 MET A CA 1
ATOM 2213 C C . MET A 1 291 ? 7.772 -3.754 -11.080 1.00 88.38 291 MET A C 1
ATOM 2215 O O . MET A 1 291 ? 7.453 -2.578 -10.874 1.00 88.38 291 MET A O 1
ATOM 2219 N N . LEU A 1 292 ? 8.845 -4.293 -10.501 1.00 84.50 292 LEU A N 1
ATOM 2220 C CA . LEU A 1 292 ? 9.633 -3.581 -9.489 1.00 84.50 292 LEU A CA 1
ATOM 2221 C C . LEU A 1 292 ? 10.359 -2.348 -10.035 1.00 84.50 292 LEU A C 1
ATOM 2223 O O . LEU A 1 292 ? 10.639 -1.421 -9.273 1.00 84.50 292 LEU A O 1
ATOM 2227 N N . SER A 1 293 ? 10.667 -2.314 -11.328 1.00 86.31 293 SER A N 1
ATOM 2228 C CA . SER A 1 293 ? 11.368 -1.196 -11.958 1.00 86.31 293 SER A CA 1
ATOM 2229 C C . SER A 1 293 ? 10.738 -0.873 -13.313 1.00 86.31 293 SER A C 1
ATOM 2231 O O . SER A 1 293 ? 10.949 -1.589 -14.280 1.00 86.31 293 SER A O 1
ATOM 2233 N N . ALA A 1 294 ? 9.942 0.204 -13.367 1.00 91.69 294 ALA A N 1
ATOM 2234 C CA . ALA A 1 294 ? 9.339 0.714 -14.603 1.00 91.69 294 ALA A CA 1
ATOM 2235 C C . ALA A 1 294 ? 9.917 2.092 -14.948 1.00 91.69 294 ALA A C 1
ATOM 2237 O O . ALA A 1 294 ? 10.981 2.167 -15.558 1.00 91.69 294 ALA A O 1
ATOM 2238 N N . ALA A 1 295 ? 9.312 3.197 -14.491 1.00 90.12 295 ALA A N 1
ATOM 2239 C CA . ALA A 1 295 ? 9.854 4.532 -14.769 1.00 90.12 295 ALA A CA 1
ATOM 2240 C C . ALA A 1 295 ? 11.247 4.740 -14.144 1.00 90.12 295 ALA A C 1
ATOM 2242 O O . ALA A 1 295 ? 12.076 5.448 -14.708 1.00 90.12 295 ALA A O 1
ATOM 2243 N N . SER A 1 296 ? 11.558 4.054 -13.036 1.00 90.31 296 SER A N 1
ATOM 2244 C CA . SER A 1 296 ? 12.904 4.092 -12.443 1.00 90.31 296 SER A CA 1
ATOM 2245 C C . SER A 1 296 ? 14.001 3.544 -13.363 1.00 90.31 296 SER A C 1
ATOM 2247 O O . SER A 1 296 ? 15.146 3.985 -13.256 1.00 90.31 296 SER A O 1
ATOM 2249 N N . CYS A 1 297 ? 13.679 2.639 -14.297 1.00 95.12 297 CYS A N 1
ATOM 2250 C CA . CYS A 1 297 ? 14.627 2.205 -15.324 1.00 95.12 297 CYS A CA 1
ATOM 2251 C C . CYS A 1 297 ? 15.000 3.349 -16.268 1.00 95.12 297 CYS A C 1
ATOM 2253 O O . CYS A 1 297 ? 16.149 3.417 -16.697 1.00 95.12 297 CYS A O 1
ATOM 2255 N N . LEU A 1 298 ? 14.072 4.263 -16.563 1.00 96.75 298 LEU A N 1
ATOM 2256 C CA . LEU A 1 298 ? 14.332 5.410 -17.431 1.00 96.75 298 LEU A CA 1
ATOM 2257 C C . LEU A 1 298 ? 15.246 6.414 -16.718 1.00 96.75 298 LEU A C 1
ATOM 2259 O O . LEU A 1 298 ? 16.237 6.849 -17.295 1.00 96.75 298 LEU A O 1
ATOM 2263 N N . ASP A 1 299 ? 14.984 6.729 -15.448 1.00 94.25 299 ASP A N 1
ATOM 2264 C CA . ASP A 1 299 ? 15.874 7.590 -14.651 1.00 94.25 299 ASP A CA 1
ATOM 2265 C C . ASP A 1 299 ? 17.290 6.995 -14.535 1.00 94.25 299 ASP A C 1
ATOM 2267 O O . ASP A 1 299 ? 18.303 7.685 -14.719 1.00 94.25 299 ASP A O 1
ATOM 2271 N N . TRP A 1 300 ? 17.368 5.686 -14.272 1.00 96.06 300 TRP A N 1
ATOM 2272 C CA . TRP A 1 300 ? 18.627 4.948 -14.226 1.00 96.06 300 TRP A CA 1
ATOM 2273 C C . TRP A 1 300 ? 19.365 5.003 -15.568 1.00 96.06 300 TRP A C 1
ATOM 2275 O O . TRP A 1 300 ? 20.552 5.327 -15.598 1.00 96.06 300 TRP A O 1
ATOM 2285 N N . ALA A 1 301 ? 18.672 4.753 -16.679 1.00 97.44 301 ALA A N 1
ATOM 2286 C CA . ALA A 1 301 ? 19.261 4.746 -18.012 1.00 97.44 301 ALA A CA 1
ATOM 2287 C C . ALA A 1 301 ? 19.703 6.141 -18.464 1.00 97.44 301 ALA A C 1
ATOM 2289 O O . ALA A 1 301 ? 20.772 6.276 -19.060 1.00 97.44 301 ALA A O 1
ATOM 2290 N N . ALA A 1 302 ? 18.941 7.187 -18.134 1.00 97.06 302 ALA A N 1
ATOM 2291 C CA . ALA A 1 302 ? 19.320 8.571 -18.403 1.00 97.06 302 ALA A CA 1
ATOM 2292 C C . ALA A 1 302 ? 20.644 8.925 -17.710 1.00 97.06 302 ALA A C 1
ATOM 2294 O O . ALA A 1 302 ? 21.503 9.588 -18.292 1.00 97.06 302 ALA A O 1
ATOM 2295 N N . THR A 1 303 ? 20.838 8.427 -16.487 1.00 96.00 303 THR A N 1
ATOM 2296 C CA . THR A 1 303 ? 22.097 8.585 -15.751 1.00 96.00 303 THR A CA 1
ATOM 2297 C C . THR A 1 303 ? 23.211 7.736 -16.369 1.00 96.00 303 THR A C 1
ATOM 2299 O O . THR A 1 303 ? 24.296 8.249 -16.631 1.00 96.00 303 THR A O 1
ATOM 2302 N N . LEU A 1 304 ? 22.946 6.453 -16.641 1.00 96.62 304 LEU A N 1
ATOM 2303 C CA . LEU A 1 304 ? 23.920 5.493 -17.171 1.00 96.62 304 LEU A CA 1
ATOM 2304 C C . LEU A 1 304 ? 24.506 5.926 -18.522 1.00 96.62 304 LEU A C 1
ATOM 2306 O O . LEU A 1 304 ? 25.701 5.771 -18.759 1.00 96.62 304 LEU A O 1
ATOM 2310 N N . THR A 1 305 ? 23.664 6.464 -19.401 1.00 96.69 305 THR A N 1
ATOM 2311 C CA . THR A 1 305 ? 24.040 6.900 -20.754 1.00 96.69 305 THR A CA 1
ATOM 2312 C C . THR A 1 305 ? 24.662 8.299 -20.787 1.00 96.69 305 THR A C 1
ATOM 2314 O O . THR A 1 305 ? 25.139 8.732 -21.834 1.00 96.69 305 THR A O 1
ATOM 2317 N N . GLY A 1 306 ? 24.663 9.024 -19.661 1.00 97.06 306 GLY A N 1
ATOM 2318 C CA . GLY A 1 306 ? 25.132 10.410 -19.583 1.00 97.06 306 GLY A CA 1
ATOM 2319 C C . GLY A 1 306 ? 24.169 11.446 -20.179 1.00 97.06 306 GLY A C 1
ATOM 2320 O O . GLY A 1 306 ? 24.532 12.616 -20.270 1.00 97.06 306 GLY A O 1
ATOM 2321 N N . LEU A 1 307 ? 22.948 11.052 -20.559 1.00 95.69 307 LEU A N 1
ATOM 2322 C CA . LEU A 1 307 ? 21.920 11.949 -21.112 1.00 95.69 307 LEU A CA 1
ATOM 2323 C C . LEU A 1 307 ? 21.271 12.839 -20.038 1.00 95.69 307 LEU A C 1
ATOM 2325 O O . LEU A 1 307 ? 20.701 13.886 -20.344 1.00 95.69 307 LEU A O 1
ATOM 2329 N N . GLY A 1 308 ? 21.363 12.437 -18.769 1.00 91.94 308 GLY A N 1
ATOM 2330 C CA . GLY A 1 308 ? 21.074 13.250 -17.586 1.00 91.94 308 GLY A CA 1
ATOM 2331 C C . GLY A 1 308 ? 19.594 13.487 -17.277 1.00 91.94 308 GLY A C 1
ATOM 2332 O O . GLY A 1 308 ? 19.265 13.768 -16.129 1.00 91.94 308 GLY A O 1
ATOM 2333 N N . THR A 1 309 ? 18.693 13.358 -18.255 1.00 96.50 309 THR A N 1
ATOM 2334 C CA . THR A 1 309 ? 17.244 13.523 -18.052 1.00 96.50 309 THR A CA 1
ATOM 2335 C C . THR A 1 309 ? 16.437 12.505 -18.856 1.00 96.50 309 THR A C 1
ATOM 2337 O O . THR A 1 309 ? 16.850 12.096 -19.941 1.00 96.50 309 THR A O 1
ATOM 2340 N N . VAL A 1 310 ? 15.259 12.127 -18.351 1.00 95.69 310 VAL A N 1
ATOM 2341 C CA . VAL A 1 310 ? 14.342 11.209 -19.050 1.00 95.69 310 VAL A CA 1
ATOM 2342 C C . VAL A 1 310 ? 13.886 11.746 -20.417 1.00 95.69 310 VAL A C 1
ATOM 2344 O O . VAL A 1 310 ? 13.920 10.977 -21.373 1.00 95.69 310 VAL A O 1
ATOM 2347 N N . PRO A 1 311 ? 13.536 13.038 -20.598 1.00 97.81 311 PRO A N 1
ATOM 2348 C CA . PRO A 1 311 ? 13.214 13.554 -21.930 1.00 97.81 311 PRO A CA 1
ATOM 2349 C C . PRO A 1 311 ? 14.371 13.429 -22.929 1.00 97.81 311 PRO A C 1
ATOM 2351 O O . PRO A 1 311 ? 14.142 13.091 -24.086 1.00 97.81 311 PRO A O 1
ATOM 2354 N N . ALA A 1 312 ? 15.616 13.651 -22.486 1.00 97.94 312 ALA A N 1
ATOM 2355 C CA . ALA A 1 312 ? 16.789 13.462 -23.339 1.00 97.94 312 ALA A CA 1
ATOM 2356 C C . ALA A 1 312 ? 17.020 11.982 -23.687 1.00 97.94 312 ALA A C 1
ATOM 2358 O O . ALA A 1 312 ? 17.392 11.680 -24.817 1.00 97.94 312 ALA A O 1
ATOM 2359 N N . LEU A 1 313 ? 16.763 11.066 -22.744 1.00 98.25 313 LEU A N 1
ATOM 2360 C CA . LEU A 1 313 ? 16.773 9.621 -22.993 1.00 98.25 313 LEU A CA 1
ATOM 2361 C C . LEU A 1 313 ? 15.769 9.231 -24.083 1.00 98.25 313 LEU A C 1
ATOM 2363 O O . LEU A 1 313 ? 16.140 8.526 -25.016 1.00 98.25 313 LEU A O 1
ATOM 2367 N N . ILE A 1 314 ? 14.526 9.708 -23.986 1.00 97.81 314 ILE A N 1
ATOM 2368 C CA . ILE A 1 314 ? 13.469 9.402 -24.961 1.00 97.81 314 ILE A CA 1
ATOM 2369 C C . ILE A 1 314 ? 13.840 9.951 -26.344 1.00 97.81 314 ILE A C 1
ATOM 2371 O O . ILE A 1 314 ? 13.801 9.208 -27.319 1.00 97.81 314 ILE A O 1
ATOM 2375 N N . ALA A 1 315 ? 14.293 11.205 -26.426 1.00 98.19 315 ALA A N 1
ATOM 2376 C CA . ALA A 1 315 ? 14.725 11.796 -27.693 1.00 98.19 315 ALA A CA 1
ATOM 2377 C C . ALA A 1 315 ? 15.920 11.051 -28.321 1.00 98.19 315 ALA A C 1
ATOM 2379 O O . ALA A 1 315 ? 16.009 10.928 -29.539 1.00 98.19 315 ALA A O 1
ATOM 2380 N N . ALA A 1 316 ? 16.847 10.538 -27.503 1.00 98.00 316 ALA A N 1
ATOM 2381 C CA . ALA A 1 316 ? 17.949 9.715 -27.993 1.00 98.00 316 ALA A CA 1
ATOM 2382 C C . ALA A 1 316 ? 17.466 8.346 -28.492 1.00 98.00 316 ALA A C 1
ATOM 2384 O O . ALA A 1 316 ? 17.951 7.881 -29.517 1.00 98.00 316 ALA A O 1
ATOM 2385 N N . ALA A 1 317 ? 16.508 7.721 -27.801 1.00 98.00 317 ALA A N 1
ATOM 2386 C CA . ALA A 1 317 ? 15.918 6.452 -28.220 1.00 98.00 317 ALA A CA 1
ATOM 2387 C C . ALA A 1 317 ? 15.216 6.558 -29.584 1.00 98.00 317 ALA A C 1
ATOM 2389 O O . ALA A 1 317 ? 15.351 5.657 -30.407 1.00 98.00 317 ALA A O 1
ATOM 2390 N N . GLU A 1 318 ? 14.521 7.669 -29.847 1.00 97.75 318 GLU A N 1
ATOM 2391 C CA . GLU A 1 318 ? 13.897 7.960 -31.149 1.00 97.75 318 GLU A CA 1
ATOM 2392 C C . GLU A 1 318 ? 14.920 8.136 -32.283 1.00 97.75 318 GLU A C 1
ATOM 2394 O O . GLU A 1 318 ? 14.589 7.942 -33.449 1.00 97.75 318 GLU A O 1
ATOM 2399 N N . ALA A 1 319 ? 16.160 8.505 -31.950 1.00 96.94 319 ALA A N 1
ATOM 2400 C CA . ALA A 1 319 ? 17.255 8.689 -32.899 1.00 96.94 319 ALA A CA 1
ATOM 2401 C C . ALA A 1 319 ? 18.170 7.455 -33.024 1.00 96.94 319 ALA A C 1
ATOM 2403 O O . ALA A 1 319 ? 19.222 7.547 -33.663 1.00 96.94 319 ALA A O 1
ATOM 2404 N N . ALA A 1 320 ? 17.814 6.331 -32.390 1.00 97.19 320 ALA A N 1
ATOM 2405 C CA . ALA A 1 320 ? 18.569 5.087 -32.486 1.00 97.19 320 ALA A CA 1
ATOM 2406 C C . ALA A 1 320 ? 18.610 4.574 -33.933 1.00 97.19 320 ALA A C 1
ATOM 2408 O O . ALA A 1 320 ? 17.655 4.726 -34.691 1.00 97.19 320 ALA A O 1
ATOM 2409 N N . ASN A 1 321 ? 19.718 3.947 -34.319 1.00 95.31 321 ASN A N 1
ATOM 2410 C CA . ASN A 1 321 ? 19.874 3.380 -35.649 1.00 95.31 321 ASN A CA 1
ATOM 2411 C C . ASN A 1 321 ? 18.927 2.180 -35.845 1.00 95.31 321 ASN A C 1
ATOM 2413 O O . ASN A 1 321 ? 19.026 1.168 -35.144 1.00 95.31 321 ASN A O 1
ATOM 2417 N N . ASP A 1 322 ? 18.023 2.280 -36.816 1.00 93.94 322 ASP A N 1
ATOM 2418 C CA . ASP A 1 322 ? 17.077 1.214 -37.168 1.00 93.94 322 ASP A CA 1
ATOM 2419 C C . ASP A 1 322 ? 17.747 0.010 -37.846 1.00 93.94 322 ASP A C 1
ATOM 2421 O O . ASP A 1 322 ? 17.224 -1.098 -37.763 1.00 93.94 322 ASP A O 1
ATOM 2425 N N . ASP A 1 323 ? 18.922 0.201 -38.454 1.00 95.00 323 ASP A N 1
ATOM 2426 C CA . ASP A 1 323 ? 19.689 -0.876 -39.094 1.00 95.00 323 ASP A CA 1
ATOM 2427 C C . ASP A 1 323 ? 20.619 -1.619 -38.115 1.00 95.00 323 ASP A C 1
ATOM 2429 O O . ASP A 1 323 ? 21.279 -2.584 -38.507 1.00 95.00 323 ASP A O 1
ATOM 2433 N N . ALA A 1 324 ? 20.733 -1.155 -36.864 1.00 94.31 324 ALA A N 1
ATOM 2434 C CA . ALA A 1 324 ? 21.568 -1.807 -35.861 1.00 94.31 324 ALA A CA 1
ATOM 2435 C C . ALA A 1 324 ? 20.907 -3.084 -35.321 1.00 94.31 324 ALA A C 1
ATOM 2437 O O . ALA A 1 324 ? 19.692 -3.123 -35.112 1.00 94.31 324 ALA A O 1
ATOM 2438 N N . ASP A 1 325 ? 21.716 -4.109 -35.040 1.00 94.25 325 ASP A N 1
ATOM 2439 C CA . ASP A 1 325 ? 21.220 -5.336 -34.410 1.00 94.25 325 ASP A CA 1
ATOM 2440 C C . ASP A 1 325 ? 20.524 -5.033 -33.055 1.00 94.25 325 ASP A C 1
ATOM 2442 O O . ASP A 1 325 ? 20.930 -4.124 -32.326 1.00 94.25 325 ASP A O 1
ATOM 2446 N N . PRO A 1 326 ? 19.477 -5.780 -32.654 1.00 95.31 326 PRO A N 1
ATOM 2447 C CA . PRO A 1 326 ? 18.763 -5.491 -31.413 1.00 95.31 326 PRO A CA 1
ATOM 2448 C C . PRO A 1 326 ? 19.633 -5.650 -30.160 1.00 95.31 326 PRO A C 1
ATOM 2450 O O . PRO A 1 326 ? 20.323 -6.658 -29.977 1.00 95.31 326 PRO A O 1
ATOM 2453 N N . VAL A 1 327 ? 19.506 -4.694 -29.238 1.00 98.31 327 VAL A N 1
ATOM 2454 C CA . VAL A 1 327 ? 19.993 -4.819 -27.861 1.00 98.31 327 VAL A CA 1
ATOM 2455 C C . VAL A 1 327 ? 18.820 -5.187 -26.965 1.00 98.31 327 VAL A C 1
ATOM 2457 O O . VAL A 1 327 ? 17.809 -4.495 -26.935 1.00 98.31 327 VAL A O 1
ATOM 2460 N N . TRP A 1 328 ? 18.974 -6.252 -26.186 1.00 98.44 328 TRP A N 1
ATOM 2461 C CA . TRP A 1 328 ? 17.948 -6.722 -25.262 1.00 98.44 328 TRP A CA 1
ATOM 2462 C C . TRP A 1 328 ? 18.228 -6.192 -23.864 1.00 98.44 328 TRP A C 1
ATOM 2464 O O . TRP A 1 328 ? 19.311 -6.425 -23.320 1.00 98.44 328 TRP A O 1
ATOM 2474 N N . PHE A 1 329 ? 17.252 -5.510 -23.269 1.00 98.62 329 PHE A N 1
ATOM 2475 C CA . PHE A 1 329 ? 17.320 -5.077 -21.879 1.00 98.62 329 PHE A CA 1
ATOM 2476 C C . PHE A 1 329 ? 16.353 -5.879 -21.008 1.00 98.62 329 PHE A C 1
ATOM 2478 O O . PHE A 1 329 ? 15.153 -5.903 -21.265 1.00 98.62 329 PHE A O 1
ATOM 2485 N N . LEU A 1 330 ? 16.872 -6.500 -19.949 1.00 97.94 330 LEU A N 1
ATOM 2486 C CA . LEU A 1 330 ? 16.060 -7.065 -18.872 1.00 97.94 330 LEU A CA 1
ATOM 2487 C C . LEU A 1 330 ? 15.957 -6.021 -17.749 1.00 97.94 330 LEU A C 1
ATOM 2489 O O . LEU A 1 330 ? 16.996 -5.669 -17.185 1.00 97.94 330 LEU A O 1
ATOM 2493 N N . PRO A 1 331 ? 14.758 -5.531 -17.388 1.00 95.88 331 PRO A N 1
ATOM 2494 C CA . PRO A 1 331 ? 14.585 -4.379 -16.496 1.00 95.88 331 PRO A CA 1
ATOM 2495 C C . PRO A 1 331 ? 14.634 -4.704 -14.993 1.00 95.88 331 PRO A C 1
ATOM 2497 O O . PRO A 1 331 ? 14.206 -3.906 -14.166 1.00 95.88 331 PRO A O 1
ATOM 2500 N N . TYR A 1 332 ? 15.192 -5.848 -14.596 1.00 93.62 332 TYR A N 1
ATOM 2501 C CA . TYR A 1 332 ? 15.119 -6.365 -13.222 1.00 93.62 332 TYR A CA 1
ATOM 2502 C C . TYR A 1 332 ? 16.141 -5.723 -12.268 1.00 93.62 332 TYR A C 1
ATOM 2504 O O . TYR A 1 332 ? 16.901 -6.410 -11.591 1.00 93.62 332 TYR A O 1
ATOM 2512 N N . LEU A 1 333 ? 16.215 -4.388 -12.222 1.00 85.94 333 LEU A N 1
ATOM 2513 C CA . LEU A 1 333 ? 17.215 -3.642 -11.440 1.00 85.94 333 LEU A CA 1
ATOM 2514 C C . LEU A 1 333 ? 17.111 -3.869 -9.921 1.00 85.94 333 LEU A C 1
ATOM 2516 O O . LEU A 1 333 ? 18.088 -3.639 -9.209 1.00 85.94 333 LEU A O 1
ATOM 2520 N N . SER A 1 334 ? 15.958 -4.332 -9.431 1.00 81.19 334 SER A N 1
ATOM 2521 C CA . SER A 1 334 ? 15.667 -4.521 -8.002 1.00 81.19 334 SER A CA 1
ATOM 2522 C C . SER A 1 334 ? 15.185 -5.942 -7.672 1.00 81.19 334 SER A C 1
ATOM 2524 O O . SER A 1 334 ? 14.419 -6.123 -6.726 1.00 81.19 334 SER A O 1
ATOM 2526 N N . GLY A 1 335 ? 15.586 -6.943 -8.463 1.00 85.44 335 GLY A N 1
ATOM 2527 C CA . GLY A 1 335 ? 14.853 -8.209 -8.539 1.00 85.44 335 GLY A CA 1
ATOM 2528 C C . GLY A 1 335 ? 13.615 -8.063 -9.423 1.00 85.44 335 GLY A C 1
ATOM 2529 O O . GLY A 1 335 ? 13.438 -7.035 -10.081 1.00 85.44 335 GLY A O 1
ATOM 2530 N N . GLU A 1 336 ? 12.741 -9.068 -9.422 1.00 88.00 336 GLU A N 1
ATOM 2531 C CA . GLU A 1 336 ? 11.418 -8.944 -10.037 1.00 88.00 336 GLU A CA 1
ATOM 2532 C C . GLU A 1 336 ? 10.327 -9.691 -9.264 1.00 88.00 336 GLU A C 1
ATOM 2534 O O . GLU A 1 336 ? 10.585 -10.736 -8.660 1.00 88.00 336 GLU A O 1
ATOM 2539 N N . ARG A 1 337 ? 9.105 -9.145 -9.298 1.00 85.75 337 ARG A N 1
ATOM 2540 C CA . ARG A 1 337 ? 7.885 -9.788 -8.799 1.00 85.75 337 ARG A CA 1
ATOM 2541 C C . ARG A 1 337 ? 7.182 -10.540 -9.921 1.00 85.75 337 ARG A C 1
ATOM 2543 O O . ARG A 1 337 ? 7.516 -11.691 -10.158 1.00 85.75 337 ARG A O 1
ATOM 2550 N N . THR A 1 338 ? 6.217 -9.950 -10.608 1.00 88.00 338 THR A N 1
ATOM 2551 C CA . THR A 1 338 ? 5.463 -10.670 -11.639 1.00 88.00 338 THR A CA 1
ATOM 2552 C C . THR A 1 338 ? 6.276 -10.706 -12.944 1.00 88.00 338 THR A C 1
ATOM 2554 O O . THR A 1 338 ? 6.840 -9.677 -13.307 1.00 88.00 338 THR A O 1
ATOM 2557 N N . PRO A 1 339 ? 6.377 -11.843 -13.664 1.00 85.62 339 PRO A N 1
ATOM 2558 C CA . PRO A 1 339 ? 5.818 -13.172 -13.371 1.00 85.62 339 PRO A CA 1
ATOM 2559 C C . PRO A 1 339 ? 6.789 -14.148 -12.670 1.00 85.62 339 PRO A C 1
ATOM 2561 O O . PRO A 1 339 ? 6.449 -15.308 -12.450 1.00 85.62 339 PRO A O 1
ATOM 2564 N N . HIS A 1 340 ? 8.010 -13.713 -12.339 1.00 85.94 340 HIS A N 1
ATOM 2565 C CA . HIS A 1 340 ? 9.123 -14.609 -11.974 1.00 85.94 340 HIS A CA 1
ATOM 2566 C C . HIS A 1 340 ? 9.273 -14.901 -10.474 1.00 85.94 340 HIS A C 1
ATOM 2568 O O . HIS A 1 340 ? 9.874 -15.904 -10.097 1.00 85.94 340 HIS A O 1
ATOM 2574 N N . ASN A 1 341 ? 8.803 -13.990 -9.626 1.00 82.88 341 ASN A N 1
ATOM 2575 C CA . ASN A 1 341 ? 9.043 -13.896 -8.186 1.00 82.88 341 ASN A CA 1
ATOM 2576 C C . ASN A 1 341 ? 10.504 -14.185 -7.797 1.00 82.88 341 ASN A C 1
ATOM 2578 O O . ASN A 1 341 ? 10.807 -15.080 -7.005 1.00 82.88 341 ASN A O 1
ATOM 2582 N N . ASN A 1 342 ? 11.432 -13.432 -8.385 1.00 84.44 342 ASN A N 1
ATOM 2583 C CA . ASN A 1 342 ? 12.860 -13.635 -8.197 1.00 84.44 342 ASN A CA 1
ATOM 2584 C C . ASN A 1 342 ? 13.526 -12.387 -7.591 1.00 84.44 342 ASN A C 1
ATOM 2586 O O . ASN A 1 342 ? 13.909 -11.473 -8.328 1.00 84.44 342 ASN A O 1
ATOM 2590 N N . PRO A 1 343 ? 13.766 -12.356 -6.266 1.00 78.75 343 PRO A N 1
ATOM 2591 C CA . PRO A 1 343 ? 14.438 -11.228 -5.620 1.00 78.75 343 PRO A CA 1
ATOM 2592 C C . PRO A 1 343 ? 15.924 -11.108 -6.000 1.00 78.75 343 PRO A C 1
ATOM 2594 O O . PRO A 1 343 ? 16.548 -10.092 -5.709 1.00 78.75 343 PRO A O 1
ATOM 2597 N N . GLN A 1 344 ? 16.511 -12.134 -6.627 1.00 82.56 344 GLN A N 1
ATOM 2598 C CA . GLN A 1 344 ? 17.905 -12.136 -7.080 1.00 82.56 344 GLN A CA 1
ATOM 2599 C C . GLN A 1 344 ? 18.059 -11.751 -8.558 1.00 82.56 344 GLN A C 1
ATOM 2601 O O . GLN A 1 344 ? 19.192 -11.696 -9.044 1.00 82.56 344 GLN A O 1
ATOM 2606 N N . ALA A 1 345 ? 16.959 -11.496 -9.279 1.00 89.12 345 ALA A N 1
ATOM 2607 C CA . ALA A 1 345 ? 17.026 -11.014 -10.653 1.00 89.12 345 ALA A CA 1
ATOM 2608 C C . ALA A 1 345 ? 17.774 -9.668 -10.720 1.00 89.12 345 ALA A C 1
ATOM 2610 O O . ALA A 1 345 ? 17.774 -8.882 -9.772 1.00 89.12 345 ALA A O 1
ATOM 2611 N N . LYS A 1 346 ? 18.477 -9.439 -11.830 1.00 89.75 346 LYS A N 1
ATOM 2612 C CA . LYS A 1 346 ? 19.299 -8.245 -12.052 1.00 89.75 346 LYS A CA 1
ATOM 2613 C C . LYS A 1 346 ? 19.062 -7.702 -13.449 1.00 89.75 346 LYS A C 1
ATOM 2615 O O . LYS A 1 346 ? 18.749 -8.469 -14.358 1.00 89.75 346 LYS A O 1
ATOM 2620 N N . GLY A 1 347 ? 19.267 -6.398 -13.615 1.00 94.81 347 GLY A N 1
ATOM 2621 C CA . GLY A 1 347 ? 19.227 -5.779 -14.933 1.00 94.81 347 GLY A CA 1
ATOM 2622 C C . GLY A 1 347 ? 20.344 -6.295 -15.840 1.00 94.81 347 GLY A C 1
ATOM 2623 O O . GLY A 1 347 ? 21.471 -6.501 -15.381 1.00 94.81 347 GLY A O 1
ATOM 2624 N N . VAL A 1 348 ? 20.037 -6.508 -17.121 1.00 98.31 348 VAL A N 1
ATOM 2625 C CA . VAL A 1 348 ? 20.979 -7.052 -18.113 1.00 98.31 348 VAL A CA 1
ATOM 2626 C C . VAL A 1 348 ? 20.826 -6.306 -19.428 1.00 98.31 348 VAL A C 1
ATOM 2628 O O . VAL A 1 348 ? 19.715 -6.191 -19.926 1.00 98.31 348 VAL A O 1
ATOM 2631 N N . PHE A 1 349 ? 21.941 -5.873 -20.015 1.00 98.56 349 PHE A N 1
ATOM 2632 C CA . PHE A 1 349 ? 22.020 -5.617 -21.452 1.00 98.56 349 PHE A CA 1
ATOM 2633 C C . PHE A 1 349 ? 22.656 -6.824 -22.135 1.00 98.56 349 PHE A C 1
ATOM 2635 O O . PHE A 1 349 ? 23.748 -7.253 -21.754 1.00 98.56 349 PHE A O 1
ATOM 2642 N N . PHE A 1 350 ? 21.986 -7.366 -23.144 1.00 98.56 350 PHE A N 1
ATOM 2643 C CA . PHE A 1 350 ? 22.446 -8.513 -23.915 1.00 98.56 350 PHE A CA 1
ATOM 2644 C C . PHE A 1 350 ? 22.433 -8.196 -25.415 1.00 98.56 350 PHE A C 1
ATOM 2646 O O . PHE A 1 350 ? 21.559 -7.482 -25.896 1.00 98.56 350 PHE A O 1
ATOM 2653 N N . GLY A 1 351 ? 23.409 -8.731 -26.155 1.00 98.00 351 GLY A N 1
ATOM 2654 C CA . GLY A 1 351 ? 23.523 -8.514 -27.604 1.00 98.00 351 GLY A CA 1
ATOM 2655 C C . GLY A 1 351 ? 24.298 -7.257 -28.013 1.00 98.00 351 GLY A C 1
ATOM 2656 O O . GLY A 1 351 ? 24.140 -6.777 -29.126 1.00 98.00 351 GLY A O 1
ATOM 2657 N N . LEU A 1 352 ? 25.146 -6.699 -27.142 1.00 98.12 352 LEU A N 1
ATOM 2658 C CA . LEU A 1 352 ? 25.969 -5.540 -27.501 1.00 98.12 352 LEU A C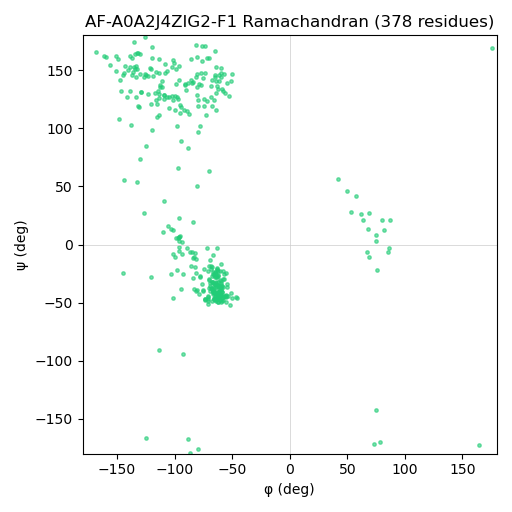A 1
ATOM 2659 C C . LEU A 1 352 ? 26.976 -5.874 -28.620 1.00 98.12 352 LEU A C 1
ATOM 2661 O O . LEU A 1 352 ? 27.734 -6.837 -28.510 1.00 98.12 352 LEU A O 1
ATOM 2665 N N . THR A 1 353 ? 27.024 -5.036 -29.658 1.00 97.69 353 THR A N 1
ATOM 2666 C CA . THR A 1 353 ? 28.008 -5.061 -30.750 1.00 97.69 353 THR A CA 1
ATOM 2667 C C . THR A 1 353 ? 28.679 -3.687 -30.875 1.00 97.69 353 THR A C 1
ATOM 2669 O O . THR A 1 353 ? 28.334 -2.743 -30.163 1.00 97.69 353 THR A O 1
ATOM 2672 N N . HIS A 1 354 ? 29.629 -3.538 -31.804 1.00 96.62 354 HIS A N 1
ATOM 2673 C CA . HIS A 1 354 ? 30.255 -2.242 -32.100 1.00 96.62 354 HIS A CA 1
ATOM 2674 C C . HIS A 1 354 ? 29.301 -1.203 -32.719 1.00 96.62 354 HIS A C 1
ATOM 2676 O O . HIS A 1 354 ? 29.697 -0.049 -32.862 1.00 96.62 354 HIS A O 1
ATOM 2682 N N . GLN A 1 355 ? 28.078 -1.593 -33.095 1.00 96.06 355 GLN A N 1
ATOM 2683 C CA . GLN A 1 355 ? 27.075 -0.697 -33.676 1.00 96.06 355 GLN A CA 1
ATOM 2684 C C . GLN A 1 355 ? 26.286 0.091 -32.619 1.00 96.06 355 GLN A C 1
ATOM 2686 O O . GLN A 1 355 ? 25.547 0.998 -32.982 1.00 96.06 355 GLN A O 1
ATOM 2691 N N . HIS A 1 356 ? 26.416 -0.251 -31.331 1.00 98.25 356 HIS A N 1
ATOM 2692 C CA . HIS A 1 356 ? 25.522 0.251 -30.285 1.00 98.25 356 HIS A CA 1
ATOM 2693 C C . HIS A 1 356 ? 26.163 1.366 -29.461 1.00 98.25 356 HIS A C 1
ATOM 2695 O O . HIS A 1 356 ? 27.250 1.204 -28.899 1.00 98.25 356 HIS A O 1
ATOM 2701 N N . GLY A 1 357 ? 25.451 2.484 -29.353 1.00 96.88 357 GLY A N 1
ATOM 2702 C CA . GLY A 1 357 ? 25.783 3.622 -28.513 1.00 96.88 357 GLY A CA 1
ATOM 2703 C C . GLY A 1 357 ? 24.645 3.997 -27.555 1.00 96.88 357 GLY A C 1
ATOM 2704 O O . GLY A 1 357 ? 23.700 3.232 -27.352 1.00 96.88 357 GLY A O 1
ATOM 2705 N N . PRO A 1 358 ? 24.724 5.185 -26.929 1.00 97.62 358 PRO A N 1
ATOM 2706 C CA . PRO A 1 358 ? 23.728 5.645 -25.960 1.00 97.62 358 PRO A CA 1
ATOM 2707 C C . PRO A 1 358 ? 22.279 5.635 -26.471 1.00 97.62 358 PRO A C 1
ATOM 2709 O O . PRO A 1 358 ? 21.378 5.356 -25.687 1.00 97.62 358 PRO A O 1
ATOM 2712 N N . ALA A 1 359 ? 22.060 5.910 -27.761 1.00 98.06 359 ALA A N 1
ATOM 2713 C CA . ALA A 1 359 ? 20.737 5.914 -28.385 1.00 98.06 359 ALA A CA 1
ATOM 2714 C C . ALA A 1 359 ? 20.122 4.505 -28.444 1.00 98.06 359 ALA A C 1
ATOM 2716 O O . ALA A 1 359 ? 18.998 4.301 -27.986 1.00 98.06 359 ALA A O 1
ATOM 2717 N N . GLU A 1 360 ? 20.879 3.504 -28.906 1.00 98.50 360 GLU A N 1
ATOM 2718 C CA . GLU A 1 360 ? 20.412 2.112 -28.972 1.00 98.50 360 GLU A CA 1
ATOM 2719 C C . GLU A 1 360 ? 20.166 1.538 -27.572 1.00 98.50 360 GLU A C 1
ATOM 2721 O O . GLU A 1 360 ? 19.189 0.822 -27.359 1.00 98.50 360 GLU A O 1
ATOM 2726 N N . LEU A 1 361 ? 21.005 1.893 -26.590 1.00 98.44 361 LEU A N 1
ATOM 2727 C CA . LEU A 1 361 ? 20.787 1.516 -25.190 1.00 98.44 361 LEU A CA 1
ATOM 2728 C C . LEU A 1 361 ? 19.529 2.181 -24.611 1.00 98.44 361 LEU A C 1
ATOM 2730 O O . LEU A 1 361 ? 18.795 1.538 -23.863 1.00 98.44 361 LEU A O 1
ATOM 2734 N N . ALA A 1 362 ? 19.268 3.446 -24.952 1.00 98.31 362 ALA A N 1
ATOM 2735 C CA . ALA A 1 362 ? 18.057 4.150 -24.539 1.00 98.31 362 ALA A CA 1
ATOM 2736 C C . ALA A 1 362 ? 16.795 3.475 -25.098 1.00 98.31 362 ALA A C 1
ATOM 2738 O O . ALA A 1 362 ? 15.860 3.213 -24.338 1.00 98.31 362 ALA A O 1
ATOM 2739 N N . ARG A 1 363 ? 16.801 3.127 -26.395 1.00 98.38 363 ARG A N 1
ATOM 2740 C CA . ARG A 1 363 ? 15.716 2.373 -27.045 1.00 98.38 363 ARG A CA 1
ATOM 2741 C C . ARG A 1 363 ? 15.506 1.018 -26.376 1.00 98.38 363 ARG A C 1
ATOM 2743 O O . ARG A 1 363 ? 14.390 0.720 -25.962 1.00 98.38 363 ARG A O 1
ATOM 2750 N N . ALA A 1 364 ? 16.581 0.258 -26.171 1.00 98.44 364 ALA A N 1
ATOM 2751 C CA . ALA A 1 364 ? 16.517 -1.048 -25.524 1.00 98.44 364 ALA A CA 1
ATOM 2752 C C . ALA A 1 364 ? 15.907 -0.981 -24.118 1.00 98.44 364 ALA A C 1
ATOM 2754 O O . ALA A 1 364 ? 15.159 -1.876 -23.745 1.00 98.44 364 ALA A O 1
ATOM 2755 N N . VAL A 1 365 ? 16.174 0.074 -23.338 1.00 98.38 365 VAL A N 1
ATOM 2756 C CA . VAL A 1 365 ? 15.559 0.236 -22.009 1.00 98.38 365 VAL A CA 1
ATOM 2757 C C . VAL A 1 365 ? 14.052 0.440 -22.100 1.00 98.38 365 VAL A C 1
ATOM 2759 O O . VAL A 1 365 ? 13.317 -0.206 -21.355 1.00 98.38 365 VAL A O 1
ATOM 2762 N N . LEU A 1 366 ? 13.588 1.311 -23.001 1.00 97.81 366 LEU A N 1
ATOM 2763 C CA . LEU A 1 366 ? 12.155 1.540 -23.207 1.00 97.81 366 LEU A CA 1
ATOM 2764 C C . LEU A 1 366 ? 11.452 0.262 -23.675 1.00 97.81 366 LEU A C 1
ATOM 2766 O O . LEU A 1 366 ? 10.422 -0.107 -23.113 1.00 97.81 366 LEU A O 1
ATOM 2770 N N . GLU A 1 367 ? 12.034 -0.436 -24.650 1.00 98.00 367 GLU A N 1
ATOM 2771 C CA . GLU A 1 367 ? 11.512 -1.702 -25.167 1.00 98.00 367 GLU A CA 1
ATOM 2772 C C . GLU A 1 367 ? 11.519 -2.798 -24.102 1.00 98.00 367 GLU A C 1
ATOM 2774 O O . GLU A 1 367 ? 10.503 -3.447 -23.899 1.00 98.00 367 GLU A O 1
ATOM 2779 N N . GLY A 1 368 ? 12.616 -2.967 -23.360 1.00 97.81 368 GLY A N 1
ATOM 2780 C CA . GLY A 1 368 ? 12.736 -3.964 -22.296 1.00 97.81 368 GLY A CA 1
ATOM 2781 C C . GLY A 1 368 ? 11.730 -3.759 -21.166 1.00 97.81 368 GLY A C 1
ATOM 2782 O O . GLY A 1 368 ? 11.129 -4.723 -20.688 1.00 97.81 368 GLY A O 1
ATOM 2783 N N . VAL A 1 369 ? 11.493 -2.502 -20.771 1.00 96.94 369 VAL A N 1
ATOM 2784 C CA . VAL A 1 369 ? 10.407 -2.166 -19.838 1.00 96.94 369 VAL A CA 1
ATOM 2785 C C . VAL A 1 369 ? 9.047 -2.475 -20.466 1.00 96.94 369 VAL A C 1
ATOM 2787 O O . VAL A 1 369 ? 8.211 -3.093 -19.815 1.00 96.94 369 VAL A O 1
ATOM 2790 N N . GLY A 1 370 ? 8.834 -2.108 -21.733 1.00 96.81 370 GLY A N 1
ATOM 2791 C CA . GLY A 1 370 ? 7.609 -2.416 -22.474 1.00 96.81 370 GLY A CA 1
ATOM 2792 C C . GLY A 1 370 ? 7.310 -3.916 -22.559 1.00 96.81 370 GLY A C 1
ATOM 2793 O O . GLY A 1 370 ? 6.183 -4.321 -22.289 1.00 96.81 370 GLY A O 1
ATOM 2794 N N . TYR A 1 371 ? 8.313 -4.744 -22.860 1.00 97.31 371 TYR A N 1
ATOM 2795 C CA . TYR A 1 371 ? 8.187 -6.199 -22.928 1.00 97.31 371 TYR A CA 1
ATOM 2796 C C . TYR A 1 371 ? 7.823 -6.795 -21.575 1.00 97.31 371 TYR A C 1
ATOM 2798 O O . TYR A 1 371 ? 6.891 -7.582 -21.491 1.00 97.31 371 TYR A O 1
ATOM 2806 N N . ALA A 1 372 ? 8.491 -6.385 -20.499 1.00 95.06 372 ALA A N 1
ATOM 2807 C CA . ALA A 1 372 ? 8.181 -6.914 -19.176 1.00 95.06 372 ALA A CA 1
ATOM 2808 C C . ALA A 1 372 ? 6.812 -6.439 -18.647 1.00 95.06 372 ALA A C 1
ATOM 2810 O O . ALA A 1 372 ? 6.139 -7.182 -17.933 1.00 95.06 372 ALA A O 1
ATOM 2811 N N . LEU A 1 373 ? 6.356 -5.239 -19.026 1.00 94.56 373 LEU A N 1
ATOM 2812 C CA . LEU A 1 373 ? 4.978 -4.810 -18.774 1.00 94.56 373 LEU A CA 1
ATOM 2813 C C . LEU A 1 373 ? 3.971 -5.643 -19.576 1.00 94.56 373 LEU A C 1
ATOM 2815 O O . LEU A 1 373 ? 2.937 -6.010 -19.026 1.00 94.56 373 LEU A O 1
ATOM 2819 N N . ALA A 1 374 ? 4.268 -5.953 -20.841 1.00 95.56 374 ALA A N 1
ATOM 2820 C CA . ALA A 1 374 ? 3.442 -6.829 -21.669 1.00 95.56 374 ALA A CA 1
ATOM 2821 C C . ALA A 1 374 ? 3.361 -8.247 -21.084 1.00 95.56 374 ALA A C 1
ATOM 2823 O O . ALA A 1 374 ? 2.255 -8.732 -20.873 1.00 95.56 374 ALA A O 1
ATOM 2824 N N . ASP A 1 375 ? 4.494 -8.840 -20.689 1.00 93.44 375 ASP A N 1
ATOM 2825 C CA . ASP A 1 375 ? 4.537 -10.114 -19.957 1.00 93.44 375 ASP A CA 1
ATOM 2826 C C . ASP A 1 375 ? 3.657 -10.053 -18.702 1.00 93.44 375 ASP A C 1
ATOM 2828 O O . ASP A 1 375 ? 2.891 -10.971 -18.414 1.00 93.44 375 ASP A O 1
ATOM 2832 N N . GLY A 1 376 ? 3.751 -8.951 -17.951 1.00 91.56 376 GLY A N 1
ATOM 2833 C CA . GLY A 1 376 ? 2.958 -8.717 -16.753 1.00 91.56 376 GLY A CA 1
ATOM 2834 C C . GLY A 1 376 ? 1.454 -8.606 -17.015 1.00 91.56 376 GLY A C 1
ATOM 2835 O O . GLY A 1 376 ? 0.684 -8.991 -16.138 1.00 91.56 376 GLY A O 1
ATOM 2836 N N . MET A 1 377 ? 1.040 -8.092 -18.175 1.00 93.00 377 MET A N 1
ATOM 2837 C CA . MET A 1 377 ? -0.363 -8.009 -18.592 1.00 93.00 377 MET A CA 1
ATOM 2838 C C . MET A 1 377 ? -0.879 -9.353 -19.107 1.00 93.00 377 MET A C 1
ATOM 2840 O O . ME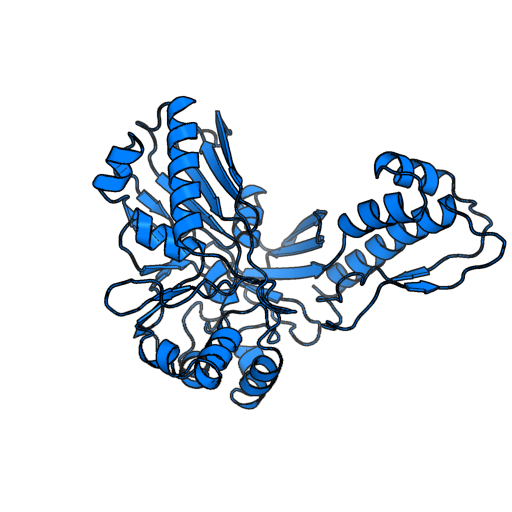T A 1 377 ? -1.965 -9.757 -18.718 1.00 93.00 377 MET A O 1
ATOM 2844 N N . ASP A 1 378 ? -0.095 -10.071 -19.912 1.00 93.50 378 ASP A N 1
ATOM 2845 C CA . ASP A 1 378 ? -0.491 -11.352 -20.513 1.00 93.50 378 ASP A CA 1
ATOM 2846 C C . ASP A 1 378 ? -0.737 -12.457 -19.471 1.00 93.50 378 ASP A C 1
ATOM 2848 O O . ASP A 1 378 ? -1.472 -13.418 -19.721 1.00 93.50 378 ASP A O 1
ATOM 2852 N N . VAL A 1 379 ? -0.110 -12.357 -18.293 1.00 91.38 379 VAL A N 1
ATOM 2853 C CA . VAL A 1 379 ? -0.318 -13.330 -17.213 1.00 91.38 379 VAL A CA 1
ATOM 2854 C C . VAL A 1 379 ? -1.564 -13.070 -16.365 1.00 91.38 379 VAL A C 1
ATOM 2856 O O . VAL A 1 379 ? -1.989 -14.019 -15.694 1.00 91.38 379 VAL A O 1
ATOM 2859 N N . VAL A 1 380 ? -2.119 -11.852 -16.389 1.00 86.12 380 VAL A N 1
ATOM 2860 C CA . VAL A 1 380 ? -3.333 -11.432 -15.658 1.00 86.12 380 VAL A CA 1
ATOM 2861 C C . VAL A 1 380 ? -4.570 -11.785 -16.467 1.00 86.12 380 VAL A C 1
ATOM 2863 O O . VAL A 1 380 ? -5.459 -12.439 -15.874 1.00 86.12 380 VAL A O 1
#

Solvent-accessible surface area (backbone atoms only — not comparable to full-atom values): 18644 Å² total; per-residue (Å²): 58,37,36,43,36,35,40,50,77,60,24,27,38,33,37,36,25,45,91,88,69,46,79,78,46,69,30,73,25,79,45,72,75,47,60,93,47,90,49,41,32,30,36,57,66,65,56,55,50,55,28,44,54,50,18,47,43,54,37,37,72,76,44,81,34,64,63,35,57,36,38,37,39,22,10,44,48,22,20,40,33,39,17,28,90,82,70,44,75,73,55,63,23,43,32,41,81,14,50,79,16,55,68,35,23,55,52,48,46,65,78,33,78,55,43,46,73,41,21,18,29,60,77,49,33,25,28,26,47,23,44,48,41,35,34,46,74,77,36,46,79,58,46,75,46,57,36,37,50,32,39,54,44,30,48,49,41,29,74,41,42,71,40,65,45,37,11,41,21,32,46,27,43,26,56,34,20,22,41,81,77,73,41,78,28,68,67,50,25,47,76,51,79,44,52,74,82,30,46,50,49,79,38,43,11,80,39,73,66,47,37,35,31,66,72,53,13,59,74,42,58,28,48,62,23,38,29,32,36,19,15,16,43,69,43,37,49,35,50,74,75,71,46,82,49,59,80,39,70,49,76,45,78,39,58,38,26,37,41,39,34,30,35,84,48,81,65,66,48,34,91,46,37,30,38,26,34,29,27,23,47,80,94,35,17,28,39,36,22,42,36,61,34,34,45,44,48,44,55,50,47,7,52,75,58,69,53,72,34,52,72,49,27,52,59,33,24,76,66,31,68,85,88,45,80,72,48,47,29,44,51,21,72,74,6,37,38,29,57,73,63,30,77,81,41,56,55,43,82,44,67,85,56,95,80,60,50,61,25,40,52,35,35,17,47,56,50,20,37,49,50,52,52,48,54,30,54,76,74,106

InterPro domains:
  IPR006000 Xylulokinase [TIGR01312] (3-380)
  IPR018483 Carbohydrate kinase, FGGY, conserved site [PS00445] (347-367)
  IPR018483 Carbohydrate kinase, FGGY, conserved site [PS00933] (126-138)
  IPR018484 Carbohydrate kinase FGGY, N-terminal [PF00370] (1-240)
  IPR018485 Carbohydrate kinase FGGY, C-terminal [PF02782] (249-378)
  IPR043129 ATPase, nucleotide binding domain [SSF53067] (2-242)
  IPR043129 ATPase, nucleotide binding domain [SSF53067] (243-379)
  IPR050406 FGGY Carbohydrate Kinase [PTHR43095] (2-379)

Organism: NCBI:txid1134687

Foldseek 3Di:
DEKEWEAELFWIKIFDADPVRDTPDIDIDTDDWDDPDPLFTFAALVRSLVRVLVRLQVRCVSDPQAPHAEYAYAYAAAWKFFAFPVRDTLDTIGALSRQPQPVLLVVLCVQPVCLCVQLLARRGSSHALSVLLVCCVPVVVSNVRGQAIDTSRQSVVCVFFVAQEAEQARVSRRSQGRQQVSGGDQSSQVSSVHGCSRHGHYDQQADFRGFGDPVSCVSSVYPSHTYGNHHYPVLNVCVVVVNDDAPDWDWDQDQKIKIKGKHPGWDHDNLQLWGKTAHSHPRTIMIMQIWNGGVVLLCVLCVVQVVNDSVSLVVLLVVQDPPDDAKAWARCCQHTGGRPHGRPDHIDTPDDDPSDHSNRSSNNSNVNSVVVVVSSVVSD